Protein AF-A0A7W2GKC9-F1 (afdb_monomer_lite)

pLDDT: mean 81.48, std 15.22, range [27.77, 97.25]

Secondary structure (DSSP, 8-state):
------------------PPPEEEESSGGGS--TT--TT-EEEE--BTTTEEETTT-HHHHHHS-TT-SEEES-TTHHHHHHHHHHH-TT-EEEEEESS-SS-HHHHHHHHHHHHHTT----TTTTGGGTT-EETTEEEEEEETTEEE-TTS-HHHHHHHHHHHHT---SEEEEEES-HHHHHHHHHHHHHHT-EEEEEEE-HHHHHHHHHHHHHHHTT--TT--HHHHHHH-GGGHHHHTTS-HHHHHHHHHHHIIIIITTTT---S--TT--HHHHHHH-HHHHHHHHHTT--HHHHHHHHIIIIITTTT---S-SS-TT--HHHHHHH-HHHHHHHHHTT--HHHHHHHHIIIIITTTT---S--PPPPPTT--HHHHHHH-HHHHHHHTT-SS-HHHHHHHHIIIIITTTT---SPPPPTT--HHHHHHH-HHHHHHHHHTT--HHHHHHHHIIIIITTTT----

Sequence (469 aa):
MTKGIISFFFFLFLAQNSAFATTEITSFKEINIKNLPPDTLVLLDINKNILVERNDTQLSRKLTNKNEHYRLIEHDAAQTLSRLKSAAPGIVILALTTQSLRLASDANQRHDYLENASIPLSRNRFSHLNSKQLCGSKSAGFMKGVIYTAQLDKGVCLEDFLNQSGFQPAHLVFVDDLETNINDVKRFAQKRGLTLDTYLMRGFDTLKSYVVGSLRAQGLPKEFDHGKYLGLHQDLKDHVKERSPAQAYSFAQDHYLKWGIKENRFIGLPKDFDPQLYLTHNPDLIQFTKEHGLEPLAFAKEHYQKYGYQEGRTYKGPLPRKFDATIYLKLNRDLENFAKEHHLDPLDFAKEHYISNGAKENRQYKEKKIALPNDFNSMAYLALNKDIAQELQRSTLDATTFAKEHYRTIGYKQGRPYMAPLPADFDGEKYLKLNSDLSSYVKRHNINPIDFARNHYRNSGFLEHRHYK

Structure (mmCIF, N/CA/C/O backbone):
data_AF-A0A7W2GKC9-F1
#
_entry.id   AF-A0A7W2GKC9-F1
#
loop_
_atom_site.group_PDB
_atom_site.id
_atom_site.type_symbol
_atom_site.label_atom_id
_atom_site.label_alt_id
_atom_site.label_comp_id
_atom_site.label_asym_id
_atom_site.label_entity_id
_atom_site.label_seq_id
_atom_site.pdbx_PDB_ins_code
_atom_site.Cartn_x
_atom_site.Cartn_y
_atom_site.Cartn_z
_atom_site.occupancy
_atom_site.B_iso_or_equiv
_atom_site.auth_seq_id
_atom_site.auth_comp_id
_atom_site.auth_asym_id
_atom_site.auth_atom_id
_atom_site.pdbx_PDB_model_num
ATOM 1 N N . MET A 1 1 ? 1.777 -39.589 65.257 1.00 42.19 1 MET A N 1
ATOM 2 C CA . MET A 1 1 ? 2.134 -39.986 63.879 1.00 42.19 1 MET A CA 1
ATOM 3 C C . MET A 1 1 ? 1.003 -39.572 62.961 1.00 42.19 1 MET A C 1
ATOM 5 O O . MET A 1 1 ? -0.057 -40.176 62.959 1.00 42.19 1 MET A O 1
ATOM 9 N N . THR A 1 2 ? 1.218 -38.452 62.290 1.00 38.00 2 THR A N 1
ATOM 10 C CA . THR A 1 2 ? 0.325 -37.749 61.370 1.00 38.00 2 THR A CA 1
ATOM 11 C C . THR A 1 2 ? 0.557 -38.247 59.948 1.00 38.00 2 THR A C 1
ATOM 13 O O . THR A 1 2 ? 1.699 -38.230 59.500 1.00 38.00 2 THR A O 1
ATOM 16 N N . LYS A 1 3 ? -0.505 -38.591 59.211 1.00 34.47 3 LYS A N 1
ATOM 17 C CA . LYS A 1 3 ? -0.565 -38.403 57.751 1.00 34.47 3 LYS A CA 1
ATOM 18 C C . LYS A 1 3 ? -1.992 -38.038 57.351 1.00 34.47 3 LYS A C 1
ATOM 20 O O . LYS A 1 3 ? -2.868 -38.890 57.289 1.00 34.47 3 LYS A O 1
ATOM 25 N N . GLY A 1 4 ? -2.195 -36.741 57.132 1.00 32.00 4 GLY A N 1
ATOM 26 C CA . GLY A 1 4 ? -3.354 -36.195 56.443 1.00 32.00 4 GLY A CA 1
ATOM 27 C C . GLY A 1 4 ? -3.167 -36.307 54.932 1.00 32.00 4 GLY A C 1
ATOM 28 O O . GLY A 1 4 ? -2.061 -36.129 54.422 1.00 32.00 4 GLY A O 1
ATOM 29 N N . ILE A 1 5 ? -4.256 -36.593 54.228 1.00 34.69 5 ILE A N 1
ATOM 30 C CA . ILE A 1 5 ? -4.354 -36.426 52.781 1.00 34.69 5 ILE A CA 1
ATOM 31 C C . ILE A 1 5 ? -5.090 -35.104 52.572 1.00 34.69 5 ILE A C 1
ATOM 33 O O . ILE A 1 5 ? -6.296 -3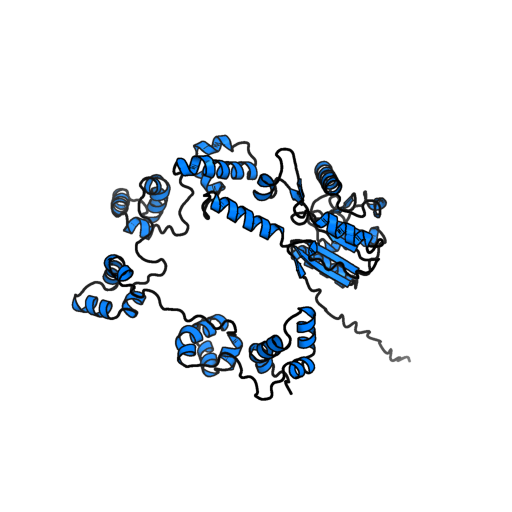5.001 52.777 1.00 34.69 5 ILE A O 1
ATOM 37 N N . ILE A 1 6 ? -4.318 -34.070 52.248 1.00 31.81 6 ILE A N 1
ATOM 38 C CA . ILE A 1 6 ? -4.821 -32.766 51.823 1.00 31.81 6 ILE A CA 1
ATOM 39 C C . ILE A 1 6 ? -5.301 -32.937 50.382 1.00 31.81 6 ILE A C 1
ATOM 41 O O . ILE A 1 6 ? -4.501 -33.142 49.471 1.00 31.81 6 ILE A O 1
ATOM 45 N N . SER A 1 7 ? -6.617 -32.872 50.188 1.00 29.16 7 SER A N 1
ATOM 46 C CA . SER A 1 7 ? -7.233 -32.780 48.868 1.00 29.16 7 SER A CA 1
ATOM 47 C C . SER A 1 7 ? -6.975 -31.376 48.318 1.00 29.16 7 SER A C 1
ATOM 49 O O . SER A 1 7 ? -7.601 -30.402 48.733 1.00 29.16 7 SER A O 1
ATOM 51 N N . PHE A 1 8 ? -5.990 -31.264 47.430 1.00 32.03 8 PHE A N 1
ATOM 52 C CA . PHE A 1 8 ? -5.624 -30.025 46.753 1.00 32.03 8 PHE A CA 1
ATOM 53 C C . PHE A 1 8 ? -6.682 -29.724 45.679 1.00 32.03 8 PHE A C 1
ATOM 55 O O . PHE A 1 8 ? -6.710 -30.355 44.623 1.00 32.03 8 PHE A O 1
ATOM 62 N N . PHE A 1 9 ? -7.581 -28.776 45.952 1.00 32.09 9 PHE A N 1
ATOM 63 C CA . PHE A 1 9 ? -8.452 -28.182 44.936 1.00 32.09 9 PHE A CA 1
ATOM 64 C C . PHE A 1 9 ? -7.585 -27.371 43.961 1.00 32.09 9 PHE A C 1
ATOM 66 O O . PHE A 1 9 ? -7.293 -26.198 44.184 1.00 32.09 9 PHE A O 1
ATOM 73 N N . PHE A 1 10 ? -7.154 -28.004 42.872 1.00 27.77 10 PHE A N 1
ATOM 74 C CA . PHE A 1 10 ? -6.622 -27.307 41.707 1.00 27.77 10 PHE A CA 1
ATOM 75 C C . PHE A 1 10 ? -7.816 -26.724 40.937 1.00 27.77 10 PHE A C 1
ATOM 77 O O . PHE A 1 10 ? -8.450 -27.404 40.132 1.00 27.77 10 PHE A O 1
ATOM 84 N N . PHE A 1 11 ? -8.161 -25.463 41.211 1.00 30.64 11 PHE A N 1
ATOM 85 C CA . PHE A 1 11 ? -8.993 -24.672 40.305 1.00 30.64 11 PHE A CA 1
ATOM 86 C C . PHE A 1 11 ? -8.189 -24.470 39.014 1.00 30.64 11 PHE A C 1
ATOM 88 O O . PHE A 1 11 ? -7.366 -23.562 38.903 1.00 30.64 11 PHE A O 1
ATOM 95 N N . LEU A 1 12 ? -8.387 -25.361 38.042 1.00 30.09 12 LEU A N 1
ATOM 96 C CA . LEU A 1 12 ? -7.900 -25.174 36.684 1.00 30.09 12 LEU A CA 1
ATOM 97 C C . LEU A 1 12 ? -8.753 -24.062 36.058 1.00 30.09 12 LEU A C 1
ATOM 99 O O . LEU A 1 12 ? -9.852 -24.297 35.557 1.00 30.09 12 LEU A O 1
ATOM 103 N N . PHE A 1 13 ? -8.268 -22.825 36.145 1.00 32.41 13 PHE A N 1
ATOM 104 C CA . PHE A 1 13 ? -8.806 -21.693 35.401 1.00 32.41 13 PHE A CA 1
ATOM 105 C C . PHE A 1 13 ? -8.504 -21.948 33.915 1.00 32.41 13 PHE A C 1
ATOM 107 O O . PHE A 1 13 ? -7.453 -21.570 33.400 1.00 32.41 13 PHE A O 1
ATOM 114 N N . LEU A 1 14 ? -9.392 -22.667 33.225 1.00 32.72 14 LEU A N 1
ATOM 115 C CA . LEU A 1 14 ? -9.399 -22.728 31.767 1.00 32.72 14 LEU A CA 1
ATOM 116 C C . LEU A 1 14 ? -9.791 -21.337 31.266 1.00 32.72 14 LEU A C 1
ATOM 118 O O . LEU A 1 14 ? -10.966 -21.034 31.075 1.00 32.72 14 LEU A O 1
ATOM 122 N N . ALA A 1 15 ? -8.790 -20.472 31.101 1.00 34.00 15 ALA A N 1
ATOM 123 C CA . ALA A 1 15 ? -8.934 -19.224 30.379 1.00 34.00 15 ALA A CA 1
ATOM 124 C C . ALA A 1 15 ? -9.428 -19.561 28.967 1.00 34.00 15 ALA A C 1
ATOM 126 O O . ALA A 1 15 ? -8.689 -20.095 28.138 1.00 34.00 15 ALA A O 1
ATOM 127 N N . GLN A 1 16 ? -10.703 -19.282 28.707 1.00 35.91 16 GLN A N 1
ATOM 128 C CA . GLN A 1 16 ? -11.239 -19.245 27.357 1.00 35.91 16 GLN A CA 1
ATOM 129 C C . GLN A 1 16 ? -10.449 -18.177 26.590 1.00 35.91 16 GLN A C 1
ATOM 131 O O . GLN A 1 16 ? -10.682 -16.983 26.745 1.00 35.91 16 GLN A O 1
ATOM 136 N N . ASN A 1 17 ? -9.482 -18.602 25.776 1.00 38.03 17 ASN A N 1
ATOM 137 C CA . ASN A 1 17 ? -8.830 -17.753 24.782 1.00 38.03 17 ASN A CA 1
ATOM 138 C C . ASN A 1 17 ? -9.828 -17.473 23.646 1.00 38.03 17 ASN A C 1
ATOM 140 O O . ASN A 1 17 ? -9.682 -17.963 22.527 1.00 38.03 17 ASN A O 1
ATOM 144 N N . SER A 1 18 ? -10.875 -16.695 23.918 1.00 48.28 18 SER A N 1
ATOM 145 C CA . SER A 1 18 ? -11.603 -16.019 22.851 1.00 48.28 18 SER A CA 1
ATOM 146 C C . SER A 1 18 ? -10.742 -14.841 22.410 1.00 48.28 18 SER A C 1
ATOM 148 O O . SER A 1 18 ? -10.731 -13.797 23.059 1.00 48.28 18 SER A O 1
ATOM 150 N N . ALA A 1 19 ? -9.966 -15.019 21.341 1.00 62.62 19 ALA A N 1
ATOM 151 C CA . ALA A 1 19 ? -9.242 -13.915 20.728 1.00 62.62 19 ALA A CA 1
ATOM 152 C C . ALA A 1 19 ? -10.239 -12.790 20.399 1.00 62.62 19 ALA A C 1
ATOM 154 O O . ALA A 1 19 ? -11.210 -13.024 19.675 1.00 62.62 19 ALA A O 1
ATOM 155 N N . PHE A 1 20 ? -10.024 -11.589 20.947 1.00 78.56 20 PHE A N 1
ATOM 156 C CA . PHE A 1 20 ? -10.830 -10.420 20.598 1.00 78.56 20 PHE A CA 1
ATOM 157 C C . PHE A 1 20 ? -10.729 -10.191 19.087 1.00 78.56 20 PHE A C 1
ATOM 159 O O . PHE A 1 20 ? -9.624 -10.037 18.551 1.00 78.56 20 PHE A O 1
ATOM 166 N N . ALA A 1 21 ? -11.865 -10.192 18.393 1.00 83.00 21 ALA A N 1
ATOM 167 C CA . ALA A 1 21 ? -11.906 -9.861 16.977 1.00 83.00 21 ALA A CA 1
ATOM 168 C C . ALA A 1 21 ? -11.638 -8.360 16.785 1.00 83.00 21 ALA A C 1
ATOM 170 O O . ALA A 1 21 ? -11.976 -7.542 17.642 1.00 83.00 21 ALA A O 1
ATOM 171 N N . THR A 1 22 ? -11.013 -8.007 15.664 1.00 89.38 22 THR A N 1
ATOM 172 C CA . THR A 1 22 ? -10.848 -6.613 15.239 1.00 89.38 22 THR A CA 1
ATOM 173 C C . THR A 1 22 ? -11.637 -6.394 13.968 1.00 89.38 22 THR A C 1
ATOM 175 O O . THR A 1 22 ? -11.500 -7.164 13.019 1.00 89.38 22 THR A O 1
ATOM 178 N N . THR A 1 23 ? -12.456 -5.350 13.965 1.00 91.94 23 THR A N 1
ATOM 179 C CA . THR A 1 23 ? -13.243 -4.934 12.807 1.00 91.94 23 THR A CA 1
ATOM 180 C C . THR A 1 23 ? -12.475 -3.849 12.065 1.00 91.94 23 THR A C 1
ATOM 182 O O . THR A 1 23 ? -12.126 -2.831 12.656 1.00 91.94 23 THR A O 1
ATOM 185 N N . GLU A 1 24 ? -12.190 -4.036 10.780 1.00 89.69 24 GLU A N 1
ATOM 186 C CA . GLU A 1 24 ? -11.655 -2.941 9.967 1.00 89.69 24 GLU A CA 1
ATOM 187 C C . GLU A 1 24 ? -12.780 -1.965 9.608 1.00 89.69 24 GLU A C 1
ATOM 189 O O . GLU A 1 24 ? -13.866 -2.395 9.223 1.00 89.69 24 GLU A O 1
ATOM 194 N N . ILE A 1 25 ? -12.522 -0.663 9.741 1.00 83.75 25 ILE A N 1
ATOM 195 C CA . ILE A 1 25 ? -13.476 0.403 9.401 1.00 83.75 25 ILE A CA 1
ATOM 196 C C . ILE A 1 25 ? -12.790 1.502 8.598 1.00 83.75 25 ILE A C 1
ATOM 198 O O . ILE A 1 25 ? -11.587 1.735 8.731 1.00 83.75 25 ILE A O 1
ATOM 202 N N . THR A 1 26 ? -13.556 2.210 7.775 1.00 78.88 26 THR A N 1
ATOM 203 C CA . THR A 1 26 ? -13.067 3.372 7.017 1.00 78.88 26 THR A CA 1
ATOM 204 C C . THR A 1 26 ? -13.571 4.699 7.569 1.00 78.88 26 THR A C 1
ATOM 206 O O . THR A 1 26 ? -12.957 5.724 7.293 1.00 78.88 26 THR A O 1
ATOM 209 N N . SER A 1 27 ? -14.638 4.678 8.374 1.00 79.06 27 SER A N 1
ATOM 210 C CA . SER A 1 27 ? -15.184 5.845 9.067 1.00 79.06 27 SER A CA 1
ATOM 211 C C . SER A 1 27 ? -15.768 5.485 10.436 1.00 79.06 27 SER A C 1
ATOM 213 O O . SER A 1 27 ? -16.248 4.375 10.669 1.00 79.06 27 SER A O 1
ATOM 215 N N . PHE A 1 28 ? -15.822 6.469 11.340 1.00 79.00 28 PHE A N 1
ATOM 216 C CA . PHE A 1 28 ? -16.452 6.341 12.662 1.00 79.00 28 PHE A CA 1
ATOM 217 C C . PHE A 1 28 ? -17.932 5.934 12.606 1.00 79.00 28 PHE A C 1
ATOM 219 O O . PHE A 1 28 ? -18.428 5.329 13.554 1.00 79.00 28 PHE A O 1
ATOM 226 N N . LYS A 1 29 ? -18.635 6.219 11.501 1.00 82.12 29 LYS A N 1
ATOM 227 C CA . LYS A 1 29 ? -20.039 5.813 11.290 1.00 82.12 29 LYS A CA 1
ATOM 228 C C . LYS A 1 29 ? -20.247 4.296 11.310 1.00 82.12 29 LYS A C 1
ATOM 230 O O . LYS A 1 29 ? -21.367 3.849 11.540 1.00 82.12 29 LYS A O 1
ATOM 235 N N . GLU A 1 30 ? -19.193 3.527 11.053 1.00 82.25 30 GLU A N 1
ATOM 236 C CA . GLU A 1 30 ? -19.225 2.063 11.005 1.00 82.25 30 GLU A CA 1
ATOM 237 C C . GLU A 1 30 ? -19.071 1.420 12.392 1.00 82.25 30 GLU A C 1
ATOM 239 O O . GLU A 1 30 ? -19.303 0.222 12.543 1.00 82.25 30 GLU A O 1
ATOM 244 N N . ILE A 1 31 ? -18.712 2.200 13.420 1.00 83.12 31 ILE A N 1
ATOM 245 C CA . ILE A 1 31 ? -18.613 1.698 14.792 1.00 83.12 31 ILE A CA 1
ATOM 246 C C . ILE A 1 31 ? -20.006 1.293 15.265 1.00 83.12 31 ILE A C 1
ATOM 248 O O . ILE A 1 31 ? -20.947 2.097 15.264 1.00 83.12 31 ILE A O 1
ATOM 252 N N . ASN A 1 32 ? -20.136 0.049 15.723 1.00 80.94 32 ASN A N 1
ATOM 253 C CA . ASN A 1 32 ? -21.390 -0.425 16.278 1.00 80.94 32 ASN A CA 1
ATOM 254 C C . ASN A 1 32 ? -21.607 0.165 17.676 1.00 80.94 32 ASN A C 1
ATOM 256 O O . ASN A 1 32 ? -21.199 -0.391 18.688 1.00 80.94 32 ASN A O 1
ATOM 260 N N . ILE A 1 33 ? -22.272 1.314 17.714 1.00 72.88 33 ILE A N 1
ATOM 261 C CA . ILE A 1 33 ? -22.613 2.027 18.949 1.00 72.88 33 ILE A CA 1
ATOM 262 C C . ILE A 1 33 ? -23.956 1.598 19.556 1.00 72.88 33 ILE A C 1
ATOM 264 O O . ILE A 1 33 ? -24.387 2.158 20.565 1.00 72.88 33 ILE A O 1
ATOM 268 N N . LYS A 1 34 ? -24.664 0.643 18.941 1.00 69.06 34 LYS A N 1
ATOM 269 C CA . LYS A 1 34 ? -25.982 0.212 19.418 1.00 69.06 34 LYS A CA 1
ATOM 270 C C . LYS A 1 34 ? -25.808 -0.740 20.602 1.00 69.06 34 LYS A C 1
ATOM 272 O O . LYS A 1 34 ? -25.156 -1.768 20.469 1.00 69.06 34 LYS A O 1
ATOM 277 N N . ASN A 1 35 ? -26.460 -0.423 21.722 1.00 77.31 35 ASN A N 1
ATOM 278 C CA . ASN A 1 35 ? -26.516 -1.245 22.941 1.00 77.31 35 ASN A CA 1
ATOM 279 C C . ASN A 1 35 ? -25.192 -1.380 23.716 1.00 77.31 35 ASN A C 1
ATOM 281 O O . ASN A 1 35 ? -24.977 -2.387 24.388 1.00 77.31 35 ASN A O 1
ATOM 285 N N . LEU A 1 36 ? -24.317 -0.371 23.656 1.00 84.06 36 LEU A N 1
ATOM 286 C CA . LEU A 1 36 ? -23.126 -0.348 24.506 1.00 84.06 36 LEU A CA 1
ATOM 287 C C . LEU A 1 36 ? -23.511 -0.216 25.994 1.00 84.06 36 LEU A C 1
ATOM 289 O O . LEU A 1 36 ? -24.368 0.614 26.321 1.00 84.06 36 LEU A O 1
ATOM 293 N N . PRO A 1 37 ? -22.880 -0.985 26.904 1.00 86.75 37 PRO A N 1
ATOM 294 C CA . PRO A 1 37 ? -23.088 -0.839 28.342 1.00 86.75 37 PRO A CA 1
ATOM 295 C C . PRO A 1 37 ? -22.826 0.603 28.817 1.00 86.75 37 PRO A C 1
ATOM 297 O O . PRO A 1 37 ? -21.866 1.226 28.349 1.00 86.75 37 PRO A O 1
ATOM 300 N N . PRO A 1 38 ? -23.623 1.158 29.751 1.00 84.25 38 PRO A N 1
ATOM 301 C CA . PRO A 1 38 ? -23.445 2.533 30.227 1.00 84.25 38 PRO A CA 1
ATOM 302 C C . PRO A 1 38 ? -22.082 2.822 30.864 1.00 84.25 38 PRO A C 1
ATOM 304 O O . PRO A 1 38 ? -21.679 3.975 30.920 1.00 84.25 38 PRO A O 1
ATOM 307 N N . ASP A 1 39 ? -21.368 1.809 31.344 1.00 87.19 39 ASP A N 1
ATOM 308 C CA . ASP A 1 39 ? -20.034 1.909 31.940 1.00 87.19 39 ASP A CA 1
ATOM 309 C C . ASP A 1 39 ? -18.893 1.705 30.923 1.00 87.19 39 ASP A C 1
ATOM 311 O O . ASP A 1 39 ? -17.728 1.590 31.306 1.00 87.19 39 ASP A O 1
ATOM 315 N N . THR A 1 40 ? -19.211 1.703 29.623 1.00 93.19 40 THR A N 1
ATOM 316 C CA . THR A 1 40 ? -18.223 1.566 28.547 1.00 93.19 40 THR A CA 1
ATOM 317 C C . THR A 1 40 ? -17.207 2.712 28.560 1.00 93.19 40 THR A C 1
ATOM 319 O O . THR A 1 40 ? -17.563 3.895 28.636 1.00 93.19 40 THR A O 1
ATOM 322 N N . LEU A 1 41 ? -15.932 2.357 28.392 1.00 95.56 41 LEU A N 1
ATOM 323 C CA . LEU A 1 41 ? -14.852 3.286 28.078 1.00 95.56 41 LEU A CA 1
ATOM 324 C C . LEU A 1 41 ? -14.502 3.210 26.588 1.00 95.56 41 LEU A C 1
ATOM 326 O O . LEU A 1 41 ? -14.003 2.198 26.103 1.00 95.56 41 LEU A O 1
ATOM 330 N N . VAL A 1 42 ? -14.726 4.310 25.878 1.00 94.50 42 VAL A N 1
ATOM 331 C CA . VAL A 1 42 ? -14.326 4.500 24.484 1.00 94.50 42 VAL A CA 1
ATOM 332 C C . VAL A 1 42 ? -12.975 5.201 24.444 1.00 94.50 42 VAL A C 1
ATOM 334 O O . VAL A 1 42 ? -12.810 6.290 24.998 1.00 94.50 42 VAL A O 1
ATOM 337 N N . LEU A 1 43 ? -12.022 4.577 23.764 1.00 95.31 43 LEU A N 1
ATOM 338 C CA . LEU A 1 43 ? -10.658 5.045 23.584 1.00 95.31 43 LEU A CA 1
ATOM 339 C C . LEU A 1 43 ? -10.390 5.272 22.103 1.00 95.31 43 LEU A C 1
ATOM 341 O O . LEU A 1 43 ? -10.571 4.377 21.278 1.00 95.31 43 LEU A O 1
ATOM 345 N N . LEU A 1 44 ? -9.948 6.480 21.782 1.00 93.06 44 LEU A N 1
ATOM 346 C CA . LEU A 1 44 ? -9.697 6.896 20.410 1.00 93.06 44 LEU A CA 1
ATOM 347 C C . LEU A 1 44 ? -8.235 7.265 20.248 1.00 93.06 44 LEU A C 1
ATOM 349 O O . LEU A 1 44 ? -7.751 8.176 20.927 1.00 93.06 44 LEU A O 1
ATOM 353 N N . ASP A 1 45 ? -7.532 6.619 19.329 1.00 91.00 45 ASP A N 1
ATOM 354 C CA . ASP A 1 45 ? -6.322 7.243 18.828 1.00 91.00 45 ASP A CA 1
ATOM 355 C C . ASP A 1 45 ? -6.674 8.522 18.051 1.00 91.00 45 ASP A C 1
ATOM 357 O O . ASP A 1 45 ? -7.712 8.629 17.396 1.00 91.00 45 ASP A O 1
ATOM 361 N N . ILE A 1 46 ? -5.842 9.550 18.214 1.00 83.00 46 ILE A N 1
ATOM 362 C CA . ILE A 1 46 ? -6.085 10.870 17.624 1.00 83.00 46 ILE A CA 1
ATOM 363 C C . ILE A 1 46 ? -5.330 11.024 16.307 1.00 83.00 46 ILE A C 1
ATOM 365 O O . ILE A 1 46 ? -5.842 11.667 15.390 1.00 83.00 46 ILE A O 1
ATOM 369 N N . ASN A 1 47 ? -4.113 10.492 16.209 1.00 79.31 47 ASN A N 1
ATOM 370 C CA . ASN A 1 47 ? -3.237 10.784 15.081 1.00 79.31 47 ASN A CA 1
ATOM 371 C C . ASN A 1 47 ? -3.687 9.948 13.888 1.00 79.31 47 ASN A C 1
ATOM 373 O O . ASN A 1 47 ? -3.898 8.757 14.027 1.00 79.31 47 ASN A O 1
ATOM 377 N N . LYS A 1 48 ? -3.855 10.556 12.711 1.00 69.81 48 LYS A N 1
ATOM 378 C CA . LYS A 1 48 ? -4.305 9.875 11.475 1.00 69.81 48 LYS A CA 1
ATOM 379 C C . LYS A 1 48 ? -5.720 9.274 11.542 1.00 69.81 48 LYS A C 1
ATOM 381 O O . LYS A 1 48 ? -6.283 8.988 10.495 1.00 69.81 48 LYS A O 1
ATOM 386 N N . ASN A 1 49 ? -6.337 9.216 12.719 1.00 65.44 49 ASN A N 1
ATOM 387 C CA . ASN A 1 49 ? -7.724 8.807 12.934 1.00 65.44 49 ASN A CA 1
ATOM 388 C C . ASN A 1 49 ? -8.678 9.999 13.042 1.00 65.44 49 ASN A C 1
ATOM 390 O O . ASN A 1 49 ? -9.745 10.007 12.437 1.00 65.44 49 ASN A O 1
ATOM 394 N N . ILE A 1 50 ? -8.289 11.033 13.793 1.00 66.12 50 ILE A N 1
ATOM 395 C CA . ILE A 1 50 ? -9.107 12.236 14.008 1.00 66.12 50 ILE A CA 1
ATOM 396 C C . ILE A 1 50 ? -8.380 13.464 13.464 1.00 66.12 50 ILE A C 1
ATOM 398 O O . ILE A 1 50 ? -8.982 14.258 12.745 1.00 66.12 50 ILE A O 1
ATOM 402 N N . LEU A 1 51 ? -7.084 13.611 13.749 1.00 70.81 51 LEU A N 1
ATOM 403 C CA . LEU A 1 51 ? -6.259 14.749 13.345 1.00 70.81 51 LEU A CA 1
ATOM 404 C C . LEU A 1 51 ? -5.053 14.301 12.509 1.00 70.81 51 LEU A C 1
ATOM 406 O O . LEU A 1 51 ? -4.375 13.338 12.866 1.00 70.81 51 LEU A O 1
ATOM 410 N N . VAL A 1 52 ? -4.715 15.048 11.450 1.00 67.19 52 VAL A N 1
ATOM 411 C CA . VAL A 1 52 ? -3.364 15.000 10.850 1.00 67.19 52 VAL A CA 1
ATOM 412 C C . VAL A 1 52 ? -2.615 16.260 11.230 1.00 67.19 52 VAL A C 1
ATOM 414 O O . VAL A 1 52 ? -3.143 17.366 11.093 1.00 67.19 52 VAL A O 1
ATOM 417 N N . GLU A 1 53 ? -1.360 16.102 11.628 1.00 64.56 53 GLU A N 1
ATOM 418 C CA . GLU A 1 53 ? -0.439 17.223 11.752 1.00 64.56 53 GLU A CA 1
ATOM 419 C C . GLU A 1 53 ? 0.046 17.683 10.365 1.00 64.56 53 GLU A C 1
ATOM 421 O O . GLU A 1 53 ? 0.329 16.878 9.468 1.00 64.56 53 GLU A O 1
ATOM 426 N N . ARG A 1 54 ? 0.198 18.997 10.173 1.00 62.09 54 ARG A N 1
ATOM 427 C CA . ARG A 1 54 ? 0.671 19.602 8.912 1.00 62.09 54 ARG A CA 1
ATOM 428 C C . ARG A 1 54 ? 2.018 19.052 8.407 1.00 62.09 54 ARG A C 1
ATOM 430 O O . ARG A 1 54 ? 2.308 19.121 7.210 1.00 62.09 54 ARG A O 1
ATOM 437 N N . ASN A 1 55 ? 2.853 18.528 9.301 1.00 56.09 55 ASN A N 1
ATOM 438 C CA . ASN A 1 55 ? 4.186 18.026 8.966 1.00 56.09 55 ASN A CA 1
ATOM 439 C C . ASN A 1 55 ? 4.236 16.521 8.672 1.00 56.09 55 ASN A C 1
ATOM 441 O O . ASN A 1 55 ? 5.221 16.066 8.097 1.00 56.09 55 ASN A O 1
ATOM 445 N N . ASP A 1 56 ? 3.185 15.770 9.010 1.00 51.47 56 ASP A N 1
ATOM 446 C CA . ASP A 1 56 ? 3.207 14.302 8.977 1.00 51.47 56 ASP A CA 1
ATOM 447 C C . ASP A 1 56 ? 3.106 13.747 7.537 1.00 51.47 56 ASP A C 1
ATOM 449 O O . ASP A 1 56 ? 3.629 12.678 7.239 1.00 51.47 56 ASP A O 1
ATOM 453 N N . THR A 1 57 ? 2.500 14.477 6.582 1.00 53.41 57 THR A N 1
ATOM 454 C CA . THR A 1 57 ? 2.411 14.034 5.170 1.00 53.41 57 THR A CA 1
ATOM 455 C C . THR A 1 57 ? 2.223 15.179 4.155 1.00 53.41 57 THR A C 1
ATOM 457 O O . THR A 1 57 ? 1.778 16.274 4.480 1.00 53.41 57 THR A O 1
ATOM 460 N N . GLN A 1 58 ? 2.477 14.914 2.863 1.00 50.78 58 GLN A N 1
ATOM 461 C CA . GLN A 1 58 ? 2.049 15.796 1.752 1.00 50.78 58 GLN A CA 1
ATOM 462 C C . GLN A 1 58 ? 0.520 15.979 1.690 1.00 50.78 58 GLN A C 1
ATOM 464 O O . GLN A 1 58 ? 0.030 16.984 1.175 1.00 50.78 58 GLN A O 1
ATOM 469 N N . LEU A 1 59 ? -0.224 15.016 2.246 1.00 50.69 59 LEU A N 1
ATOM 470 C CA . LEU A 1 59 ? -1.680 15.003 2.340 1.00 50.69 59 LEU A CA 1
ATOM 471 C C . LEU A 1 59 ? -2.197 16.118 3.260 1.00 50.69 59 LEU A C 1
ATOM 473 O O . LEU A 1 59 ? -3.115 16.841 2.879 1.00 50.69 59 LEU A O 1
ATOM 477 N N . SER A 1 60 ? -1.571 16.315 4.428 1.00 50.78 60 SER A N 1
ATOM 478 C CA . SER A 1 60 ? -2.013 17.334 5.384 1.00 50.78 60 SER A CA 1
ATOM 479 C C . SER A 1 60 ? -1.840 18.752 4.851 1.00 50.78 60 SER A C 1
ATOM 481 O O . SER A 1 60 ? -2.684 19.588 5.125 1.00 50.78 60 SER A O 1
ATOM 483 N N . ARG A 1 61 ? -0.854 19.019 3.985 1.00 50.66 61 ARG A N 1
ATOM 484 C CA . ARG A 1 61 ? -0.613 20.363 3.421 1.00 50.66 61 ARG A CA 1
ATOM 485 C C . ARG A 1 61 ? -1.574 20.803 2.329 1.00 50.66 61 ARG A C 1
ATOM 487 O O . ARG A 1 61 ? -1.820 21.997 2.208 1.00 50.66 61 ARG A O 1
ATOM 494 N N . LYS A 1 62 ? -2.106 19.866 1.536 1.00 49.66 62 LYS A N 1
ATOM 495 C CA . LYS A 1 62 ? -3.196 20.167 0.592 1.00 49.66 62 LYS A CA 1
ATOM 496 C C . LYS A 1 62 ? -4.529 20.368 1.308 1.00 49.66 62 LYS A C 1
ATOM 498 O O . LYS A 1 62 ? -5.430 20.985 0.751 1.00 49.66 62 LYS A O 1
ATOM 503 N N . LEU A 1 63 ? -4.651 19.829 2.519 1.00 44.69 63 LEU A N 1
ATOM 504 C CA . LEU A 1 63 ? -5.862 19.905 3.313 1.00 44.69 63 LEU A CA 1
ATOM 505 C C . LEU A 1 63 ? -5.825 21.093 4.304 1.00 44.69 63 LEU A C 1
ATOM 507 O O . LEU A 1 63 ? -6.849 21.718 4.525 1.00 44.69 63 LEU A O 1
ATOM 511 N N . THR A 1 64 ? -4.703 21.485 4.889 1.00 42.94 64 THR A N 1
ATOM 512 C CA . THR A 1 64 ? -4.665 22.601 5.858 1.00 42.94 64 THR A CA 1
ATOM 513 C C . THR A 1 64 ? -4.631 23.967 5.173 1.00 42.94 64 THR A C 1
ATOM 515 O O . THR A 1 64 ? -3.856 24.165 4.234 1.00 42.94 64 THR A O 1
ATOM 518 N N . ASN A 1 65 ? -5.363 24.950 5.707 1.00 46.91 65 ASN A N 1
ATOM 519 C CA . ASN A 1 65 ? -5.086 26.356 5.406 1.00 46.91 65 ASN A CA 1
ATOM 520 C C . ASN A 1 65 ? -3.667 26.733 5.873 1.00 46.91 65 ASN A C 1
ATOM 522 O O . ASN A 1 65 ? -3.138 26.152 6.821 1.00 46.91 65 ASN A O 1
ATOM 526 N N . LYS A 1 66 ? -3.033 27.730 5.233 1.00 46.81 66 LYS A N 1
ATOM 527 C CA . LYS A 1 66 ? -1.624 28.120 5.493 1.00 46.81 66 LYS A CA 1
ATOM 528 C C . LYS A 1 66 ? -1.304 28.446 6.967 1.00 46.81 66 LYS A C 1
ATOM 530 O O . LYS A 1 66 ? -0.126 28.390 7.327 1.00 46.81 66 LYS A O 1
ATOM 535 N N . ASN A 1 67 ? -2.321 28.717 7.790 1.00 46.31 67 ASN A N 1
ATOM 536 C CA . ASN A 1 67 ? -2.208 29.128 9.192 1.00 46.31 67 ASN A CA 1
ATOM 537 C C . ASN A 1 67 ? -2.596 28.033 10.213 1.00 46.31 67 ASN A C 1
ATOM 539 O O . ASN A 1 67 ? -2.563 28.303 11.408 1.00 46.31 67 ASN A O 1
ATOM 543 N N . GLU A 1 68 ? -2.948 26.814 9.785 1.00 53.03 68 GLU A N 1
ATOM 544 C CA . GLU A 1 68 ? -3.414 25.743 10.686 1.00 53.03 68 GLU A CA 1
ATOM 545 C C . GLU A 1 68 ? -2.342 24.660 10.913 1.00 53.03 68 GLU A C 1
ATOM 547 O O . GLU A 1 68 ? -1.686 24.203 9.972 1.00 53.03 68 GLU A O 1
ATOM 552 N N . HIS A 1 69 ? -2.153 24.249 12.173 1.00 55.22 69 HIS A N 1
ATOM 553 C CA . HIS A 1 69 ? -1.184 23.218 12.585 1.00 55.22 69 HIS A CA 1
ATOM 554 C C . HIS A 1 69 ? -1.755 21.791 12.495 1.00 55.22 69 HIS A C 1
ATOM 556 O O . HIS A 1 69 ? -1.008 20.848 12.216 1.00 55.22 69 HIS A O 1
ATOM 562 N N . TYR A 1 70 ? -3.072 21.640 12.663 1.00 56.00 70 TYR A N 1
ATOM 563 C CA . TYR A 1 70 ? -3.800 20.371 12.578 1.00 56.00 70 TYR A CA 1
ATOM 564 C C . TYR A 1 70 ? -5.053 20.529 11.712 1.00 56.00 70 TYR A C 1
ATOM 566 O O . TYR A 1 70 ? -5.615 21.618 11.628 1.00 56.00 70 TYR A O 1
ATOM 574 N N . ARG A 1 71 ? -5.530 19.436 11.104 1.00 63.00 71 ARG A N 1
ATOM 575 C CA . ARG A 1 71 ? -6.867 19.379 10.487 1.00 63.00 71 ARG A CA 1
ATOM 576 C C . ARG A 1 71 ? -7.605 18.110 10.897 1.00 63.00 71 ARG A C 1
ATOM 578 O O . ARG A 1 71 ? -6.992 17.047 10.990 1.00 63.00 71 ARG A O 1
ATOM 585 N N . LEU A 1 72 ? -8.919 18.239 11.082 1.00 59.16 72 LEU A N 1
ATOM 586 C CA . LEU A 1 72 ? -9.846 17.124 11.253 1.00 59.16 72 LEU A CA 1
ATOM 587 C C . LEU A 1 72 ? -9.950 16.300 9.958 1.00 59.16 72 LEU A C 1
ATOM 589 O O . LEU A 1 72 ? -10.166 16.861 8.884 1.00 59.16 72 LEU A O 1
ATOM 593 N N . ILE A 1 73 ? -9.793 14.985 10.071 1.00 60.88 73 ILE A N 1
ATOM 594 C CA . ILE A 1 73 ? -9.905 14.031 8.954 1.00 60.88 73 ILE A CA 1
ATOM 595 C C . ILE A 1 73 ? -11.326 13.486 8.875 1.00 60.88 73 ILE A C 1
ATOM 597 O O . ILE A 1 73 ? -11.930 13.450 7.808 1.00 60.88 73 ILE A O 1
ATOM 601 N N . GLU A 1 74 ? -11.869 13.113 10.031 1.00 65.88 74 GLU A N 1
ATOM 602 C CA . GLU A 1 74 ? -13.183 12.498 10.164 1.00 65.88 74 GLU A CA 1
ATOM 603 C C . GLU A 1 74 ? -14.195 13.531 10.652 1.00 65.88 74 GLU A C 1
ATOM 605 O O . GLU A 1 74 ? -14.433 13.702 11.850 1.00 65.88 74 GLU A O 1
ATOM 610 N N . HIS A 1 75 ? -14.815 14.230 9.701 1.00 63.09 75 HIS A N 1
ATOM 611 C CA . HIS A 1 75 ? -15.850 15.230 9.980 1.00 63.09 75 HIS A CA 1
ATOM 612 C C . HIS A 1 75 ? -17.079 14.642 10.700 1.00 63.09 75 HIS A C 1
ATOM 614 O O . HIS A 1 75 ? -17.781 15.359 11.412 1.00 63.09 75 HIS A O 1
ATOM 620 N N . ASP A 1 76 ? -17.300 13.331 10.581 1.00 67.56 76 ASP A N 1
ATOM 621 C CA . ASP A 1 76 ? -18.407 12.619 11.220 1.00 67.56 76 ASP A CA 1
ATOM 622 C C . ASP A 1 76 ? -18.086 12.093 12.629 1.00 67.56 76 ASP A C 1
ATOM 624 O O . ASP A 1 76 ? -19.002 11.674 13.346 1.00 67.56 76 ASP A O 1
ATOM 628 N N . ALA A 1 77 ? -16.816 12.117 13.060 1.00 74.31 77 ALA A N 1
ATOM 629 C CA . ALA A 1 77 ? -16.411 11.608 14.371 1.00 74.31 77 ALA A CA 1
ATOM 630 C C . ALA A 1 77 ? -17.116 12.369 15.503 1.00 74.31 77 ALA A C 1
ATOM 632 O O . ALA A 1 77 ? -17.702 11.756 16.395 1.00 74.31 77 ALA A O 1
ATOM 633 N N . ALA A 1 78 ? -17.149 13.703 15.427 1.00 75.50 78 ALA A N 1
ATOM 634 C CA . ALA A 1 78 ? -17.822 14.548 16.414 1.00 75.50 78 ALA A CA 1
ATOM 635 C C . ALA A 1 78 ? -19.317 14.214 16.534 1.00 75.50 78 ALA A C 1
ATOM 637 O O . ALA A 1 78 ? -19.830 14.031 17.641 1.00 75.50 78 ALA A O 1
ATOM 638 N N . GLN A 1 79 ? -20.011 14.076 15.398 1.00 77.69 79 GLN A N 1
ATOM 639 C CA . GLN A 1 79 ? -21.440 13.767 15.375 1.00 77.69 79 GLN A CA 1
ATOM 640 C C . GLN A 1 79 ? -21.719 12.357 15.908 1.00 77.69 79 GLN A C 1
ATOM 642 O O . GLN A 1 79 ? -22.639 12.172 16.706 1.00 77.69 79 GLN A O 1
ATOM 647 N N . THR A 1 80 ? -20.920 11.370 15.500 1.00 80.00 80 THR A N 1
ATOM 648 C CA . THR A 1 80 ? -21.080 9.970 15.915 1.00 80.00 80 THR A CA 1
ATOM 649 C C . THR A 1 80 ? -20.856 9.812 17.418 1.00 80.00 80 THR A C 1
ATOM 651 O O . THR A 1 80 ? -21.699 9.250 18.117 1.00 80.00 80 THR A O 1
ATOM 654 N N . LEU A 1 81 ? -19.770 10.386 17.940 1.00 83.75 81 LEU A N 1
ATOM 655 C CA . LEU A 1 81 ? -19.441 10.338 19.364 1.00 83.75 81 LEU A CA 1
ATOM 656 C C . LEU A 1 81 ? -20.439 11.138 20.213 1.00 83.75 81 LEU A C 1
ATOM 658 O O . LEU A 1 81 ? -20.754 10.737 21.333 1.00 83.75 81 LEU A O 1
ATOM 662 N N . SER A 1 82 ? -20.977 12.243 19.686 1.00 82.88 82 SER A N 1
ATOM 663 C CA . SER A 1 82 ? -22.011 13.018 20.383 1.00 82.88 82 SER A CA 1
ATOM 664 C C . SER A 1 82 ? -23.314 12.232 20.486 1.00 82.88 82 SER A C 1
ATOM 666 O O . SER A 1 82 ? -23.887 12.157 21.569 1.00 82.88 82 SER A O 1
ATOM 668 N N . ARG A 1 83 ? -23.744 11.567 19.403 1.00 81.69 83 ARG A N 1
ATOM 669 C CA . ARG A 1 83 ? -24.911 10.668 19.427 1.00 81.69 83 ARG A CA 1
ATOM 670 C C . ARG A 1 83 ? -24.728 9.532 20.427 1.00 81.69 83 ARG A C 1
ATOM 672 O O . ARG A 1 83 ? -25.662 9.236 21.165 1.00 81.69 83 ARG A O 1
ATOM 679 N N . LEU A 1 84 ? -23.533 8.942 20.483 1.00 81.94 84 LEU A N 1
ATOM 680 C CA . LEU A 1 84 ? -23.205 7.907 21.460 1.00 81.94 84 LEU A CA 1
ATOM 681 C C . LEU A 1 84 ? -23.379 8.417 22.897 1.00 81.94 84 LEU A C 1
ATOM 683 O O . LEU A 1 84 ? -24.069 7.794 23.700 1.00 81.94 84 LEU A O 1
ATOM 687 N N . LYS A 1 85 ? -22.804 9.583 23.205 1.00 81.81 85 LYS A N 1
ATOM 688 C CA . LYS A 1 85 ? -22.887 10.190 24.538 1.00 81.81 85 LYS A CA 1
ATOM 689 C C . LYS A 1 85 ? -24.316 10.589 24.915 1.00 81.81 85 LYS A C 1
ATOM 691 O O . LYS A 1 85 ? -24.695 10.450 26.073 1.00 81.81 85 LYS A O 1
ATOM 696 N N . SER A 1 86 ? -25.116 11.054 23.953 1.00 82.25 86 SER A N 1
ATOM 697 C CA . SER A 1 86 ? -26.539 11.349 24.163 1.00 82.25 86 SER A CA 1
ATOM 698 C C . SER A 1 86 ? -27.372 10.089 24.405 1.00 82.25 86 SER A C 1
ATOM 700 O O . SER A 1 86 ? -28.280 10.121 25.229 1.00 82.25 86 SER A O 1
ATOM 702 N N . ALA A 1 87 ? -27.073 8.988 23.710 1.00 76.19 87 ALA A N 1
ATOM 703 C CA . ALA A 1 87 ? -27.795 7.725 23.857 1.00 76.19 87 ALA A CA 1
ATOM 704 C C . ALA A 1 87 ? -27.448 6.985 25.161 1.00 76.19 87 ALA A C 1
ATOM 706 O O . ALA A 1 87 ? -28.301 6.301 25.719 1.00 76.19 87 ALA A O 1
ATOM 707 N N . ALA A 1 88 ? -26.216 7.134 25.657 1.00 78.69 88 ALA A N 1
ATOM 708 C CA . ALA A 1 88 ? -25.747 6.507 26.889 1.00 78.69 88 ALA A CA 1
ATOM 709 C C . ALA A 1 88 ? -24.835 7.470 27.683 1.00 78.69 88 ALA A C 1
ATOM 711 O O . ALA A 1 88 ? -23.608 7.417 27.558 1.00 78.69 88 ALA A O 1
ATOM 712 N N . PRO A 1 89 ? -25.409 8.337 28.543 1.00 78.38 89 PRO A N 1
ATOM 713 C CA . PRO A 1 89 ? -24.664 9.378 29.266 1.00 78.38 89 PRO A CA 1
ATOM 714 C C . PRO A 1 89 ? -23.549 8.874 30.194 1.00 78.38 89 PRO A C 1
ATOM 716 O O . PRO A 1 89 ? -22.647 9.638 30.539 1.00 78.38 89 PRO A O 1
ATOM 719 N N . GLY A 1 90 ? -23.603 7.603 30.611 1.00 85.38 90 GLY A N 1
ATOM 720 C CA . GLY A 1 90 ? -22.579 6.985 31.460 1.00 85.38 90 GLY A CA 1
ATOM 721 C C . GLY A 1 90 ? -21.236 6.760 30.754 1.00 85.38 90 GLY A C 1
ATOM 722 O O . GLY A 1 90 ? -20.200 6.697 31.432 1.00 85.38 90 GLY A O 1
ATOM 723 N N . ILE A 1 91 ? -21.248 6.703 29.415 1.00 90.50 91 ILE A N 1
ATOM 724 C CA . ILE A 1 91 ? -20.085 6.357 28.600 1.00 90.50 91 ILE A CA 1
ATOM 725 C C . ILE A 1 91 ? -18.980 7.394 28.770 1.00 90.50 91 ILE A C 1
ATOM 727 O O . ILE A 1 91 ? -19.178 8.611 28.677 1.00 90.50 91 ILE A O 1
ATOM 731 N N . VAL A 1 92 ? -17.770 6.890 28.987 1.00 94.50 92 VAL A N 1
ATOM 732 C CA . VAL A 1 92 ? -16.558 7.701 29.036 1.00 94.50 92 VAL A CA 1
ATOM 733 C C . VAL A 1 92 ? -15.906 7.690 27.667 1.00 94.50 92 VAL A C 1
ATOM 735 O O . VAL A 1 92 ? -15.631 6.623 27.136 1.00 94.50 92 VAL A O 1
ATOM 738 N N . ILE A 1 93 ? -15.597 8.866 27.121 1.00 93.62 93 ILE A N 1
ATOM 739 C CA . ILE A 1 93 ? -14.842 8.986 25.871 1.00 93.62 93 ILE A CA 1
ATOM 740 C C . ILE A 1 93 ? -13.520 9.671 26.186 1.00 93.62 93 ILE A C 1
ATOM 742 O O . ILE A 1 93 ? -13.511 10.838 26.584 1.00 93.62 93 ILE A O 1
ATOM 746 N N . LEU A 1 94 ? -12.412 8.957 26.019 1.00 95.56 94 LEU A N 1
ATOM 747 C CA . LEU A 1 94 ? -11.062 9.500 26.126 1.00 95.56 94 LEU A CA 1
ATOM 748 C C . LEU A 1 94 ? -10.317 9.282 24.815 1.00 95.56 94 LEU A C 1
ATOM 750 O O . LEU A 1 94 ? -10.652 8.419 24.006 1.00 95.56 94 LEU A O 1
ATOM 754 N N . ALA A 1 95 ? -9.266 10.060 24.631 1.00 94.31 95 ALA A N 1
ATOM 755 C CA . ALA A 1 95 ? -8.284 9.786 23.606 1.00 94.31 95 ALA A CA 1
ATOM 756 C C . ALA A 1 95 ? -7.041 9.111 24.191 1.00 94.31 95 ALA A C 1
ATOM 758 O O . ALA A 1 95 ? -6.700 9.340 25.350 1.00 94.31 95 ALA A O 1
ATOM 759 N N . LEU A 1 96 ? -6.343 8.321 23.379 1.00 94.75 96 LEU A N 1
ATOM 760 C CA . LEU A 1 96 ? -5.140 7.590 23.763 1.00 94.75 96 LEU A CA 1
ATOM 761 C C . LEU A 1 96 ? -4.116 7.652 22.631 1.00 94.75 96 LEU A C 1
ATOM 763 O O . LEU A 1 96 ? -4.325 7.059 21.578 1.00 94.75 96 LEU A O 1
ATOM 767 N N . THR A 1 97 ? -3.000 8.346 22.844 1.00 91.25 97 THR A N 1
ATOM 768 C CA . THR A 1 97 ? -2.002 8.618 21.801 1.00 91.25 97 THR A CA 1
ATOM 769 C C . THR A 1 97 ? -0.590 8.248 22.241 1.00 91.25 97 THR A C 1
ATOM 771 O O . THR A 1 97 ? -0.227 8.412 23.405 1.00 91.25 97 THR A O 1
ATOM 774 N N . THR A 1 98 ? 0.240 7.810 21.292 1.00 87.50 98 THR A N 1
ATOM 775 C CA . THR A 1 98 ? 1.672 7.563 21.530 1.00 87.50 98 THR A CA 1
ATOM 776 C C . THR A 1 98 ? 2.501 8.841 21.634 1.00 87.50 98 THR A C 1
ATOM 778 O O . THR A 1 98 ? 3.694 8.787 21.930 1.00 87.50 98 THR A O 1
ATOM 781 N N . GLN A 1 99 ? 1.897 10.014 21.431 1.00 85.12 99 GLN A N 1
ATOM 782 C CA . GLN A 1 99 ? 2.599 11.280 21.601 1.00 85.12 99 GLN A CA 1
ATOM 783 C C . GLN A 1 99 ? 3.029 11.523 23.053 1.00 85.12 99 GLN A C 1
ATOM 785 O O . GLN A 1 99 ? 2.488 10.964 24.007 1.00 85.12 99 GLN A O 1
ATOM 790 N N . SER A 1 100 ? 4.024 12.392 23.199 1.00 83.31 100 SER A N 1
ATOM 791 C CA . SER A 1 100 ? 4.548 12.840 24.484 1.00 83.31 100 SER A CA 1
ATOM 792 C C . SER A 1 100 ? 3.821 14.094 24.963 1.00 83.31 100 SER A C 1
ATOM 794 O O . SER A 1 100 ? 3.514 14.980 24.168 1.00 83.31 100 SER A O 1
ATOM 796 N N . LEU A 1 101 ? 3.628 14.203 26.277 1.00 80.94 101 LEU A N 1
ATOM 797 C CA . LEU A 1 101 ? 3.112 15.404 26.936 1.00 80.94 101 LEU A CA 1
ATOM 798 C C . LEU A 1 101 ? 4.190 16.500 27.116 1.00 80.94 101 LEU A C 1
ATOM 800 O O . LEU A 1 101 ? 3.875 17.609 27.534 1.00 80.94 101 LEU A O 1
ATOM 804 N N . ARG A 1 102 ? 5.472 16.223 26.808 1.00 67.50 102 ARG A N 1
ATOM 805 C CA . ARG A 1 102 ? 6.602 17.135 27.113 1.00 67.50 102 ARG A CA 1
ATOM 806 C C . ARG A 1 102 ? 6.539 18.498 26.423 1.00 67.50 102 ARG A C 1
ATOM 808 O O . ARG A 1 102 ? 7.062 19.463 26.972 1.00 67.50 102 ARG A O 1
ATOM 815 N N . LEU A 1 103 ? 5.947 18.586 25.235 1.00 64.25 103 LEU A N 1
ATOM 816 C CA . LEU A 1 103 ? 5.799 19.851 24.518 1.00 64.25 103 LEU A CA 1
ATOM 817 C C . LEU A 1 103 ? 4.419 20.423 24.838 1.00 64.25 103 LEU A C 1
ATOM 819 O O . LEU A 1 103 ? 3.443 20.166 24.136 1.00 64.25 103 LEU A O 1
ATOM 823 N N . ALA A 1 104 ? 4.338 21.176 25.939 1.00 62.19 104 ALA A N 1
ATOM 824 C CA . ALA A 1 104 ? 3.085 21.753 26.425 1.00 62.19 104 ALA A CA 1
ATOM 825 C C . ALA A 1 104 ? 2.386 22.623 25.363 1.00 62.19 104 ALA A C 1
ATOM 827 O O . ALA A 1 104 ? 1.160 22.624 25.297 1.00 62.19 104 ALA A O 1
ATOM 828 N N . SER A 1 105 ? 3.143 23.313 24.500 1.00 64.94 105 SER A N 1
ATOM 829 C CA . SER A 1 105 ? 2.607 24.063 23.355 1.00 64.94 105 SER A CA 1
ATOM 830 C C . SER A 1 105 ? 1.837 23.168 22.383 1.00 64.94 105 SER A C 1
ATOM 832 O O . SER A 1 105 ? 0.707 23.486 22.023 1.00 64.94 105 SER A O 1
ATOM 834 N N . ASP A 1 106 ? 2.413 22.029 22.005 1.00 68.25 106 ASP A N 1
ATOM 835 C CA . ASP A 1 106 ? 1.857 21.136 20.985 1.00 68.25 106 ASP A CA 1
ATOM 836 C C . ASP A 1 106 ? 0.663 20.359 21.534 1.00 68.25 106 ASP A C 1
ATOM 838 O O . ASP A 1 106 ? -0.345 20.172 20.848 1.00 68.25 106 ASP A O 1
ATOM 842 N N . ALA A 1 107 ? 0.755 19.943 22.799 1.00 75.00 107 ALA A N 1
ATOM 843 C CA . ALA A 1 107 ? -0.352 19.329 23.510 1.00 75.00 107 ALA A CA 1
ATOM 844 C C . ALA A 1 107 ? -1.525 20.314 23.644 1.00 75.00 107 ALA A C 1
ATOM 846 O O . ALA A 1 107 ? -2.648 19.962 23.288 1.00 75.00 107 ALA A O 1
ATOM 847 N N . ASN A 1 108 ? -1.276 21.559 24.071 1.00 79.31 108 ASN A N 1
ATOM 848 C CA . ASN A 1 108 ? -2.317 22.588 24.179 1.00 79.31 108 ASN A CA 1
ATOM 849 C C . ASN A 1 108 ? -2.979 22.883 22.834 1.00 79.31 108 ASN A C 1
ATOM 851 O O . ASN A 1 108 ? -4.201 22.799 22.754 1.00 79.31 108 ASN A O 1
ATOM 855 N N . GLN A 1 109 ? -2.197 23.104 21.773 1.00 76.31 109 GLN A N 1
ATOM 856 C CA . GLN A 1 109 ? -2.754 23.298 20.434 1.00 76.31 109 GLN A CA 1
ATOM 857 C C . GLN A 1 109 ? -3.654 22.128 20.033 1.00 76.31 109 GLN A C 1
ATOM 859 O O . GLN A 1 109 ? -4.777 22.338 19.587 1.00 76.31 109 GLN A O 1
ATOM 864 N N . ARG A 1 110 ? -3.215 20.880 20.235 1.00 81.94 110 ARG A N 1
ATOM 865 C CA . ARG A 1 110 ? -4.037 19.701 19.926 1.00 81.94 110 ARG A CA 1
ATOM 866 C C . ARG A 1 110 ? -5.358 19.695 20.685 1.00 81.94 110 ARG A C 1
ATOM 868 O O . ARG A 1 110 ? -6.387 19.356 20.104 1.00 81.94 110 ARG A O 1
ATOM 875 N N . HIS A 1 111 ? -5.339 20.053 21.965 1.00 83.12 111 HIS A N 1
ATOM 876 C CA . HIS A 1 111 ? -6.563 20.164 22.749 1.00 83.12 111 HIS A CA 1
ATOM 877 C C . HIS A 1 111 ? -7.499 21.231 22.188 1.00 83.12 111 HIS A C 1
ATOM 879 O O . HIS A 1 111 ? -8.683 20.938 22.039 1.00 83.12 111 HIS A O 1
ATOM 885 N N . ASP A 1 112 ? -6.972 22.395 21.808 1.00 79.88 112 ASP A N 1
ATOM 886 C CA . ASP A 1 112 ? -7.760 23.468 21.197 1.00 79.88 112 ASP A CA 1
ATOM 887 C C . ASP A 1 112 ? -8.400 22.991 19.881 1.00 79.88 112 ASP A C 1
ATOM 889 O O . ASP A 1 112 ? -9.571 23.254 19.622 1.00 79.88 112 ASP A O 1
ATOM 893 N N . TYR A 1 113 ? -7.690 22.197 19.070 1.00 79.12 113 TYR A N 1
ATOM 894 C CA . TYR A 1 113 ? -8.260 21.601 17.854 1.00 79.12 113 TYR A CA 1
ATOM 895 C C . TYR A 1 113 ? -9.349 20.563 18.138 1.00 79.12 113 TYR A C 1
ATOM 897 O O . TYR A 1 113 ? -10.381 20.569 17.470 1.00 79.12 113 TYR A O 1
ATOM 905 N N . LEU A 1 114 ? -9.154 19.676 19.118 1.00 82.56 114 LEU A N 1
ATOM 906 C CA . LEU A 1 114 ? -10.183 18.707 19.525 1.00 82.56 114 LEU A CA 1
ATOM 907 C C . LEU A 1 114 ? -11.423 19.407 20.099 1.00 82.56 114 LEU A C 1
ATOM 909 O O . LEU A 1 114 ? -12.543 18.915 19.952 1.00 82.56 114 LEU A O 1
ATOM 913 N N . GLU A 1 115 ? -11.224 20.552 20.748 1.00 82.06 115 GLU A N 1
ATOM 914 C CA . GLU A 1 115 ? -12.280 21.420 21.254 1.00 82.06 115 GLU A CA 1
ATOM 915 C C . GLU A 1 115 ? -13.042 22.123 20.141 1.00 82.06 115 GLU A C 1
ATOM 917 O O . GLU A 1 115 ? -14.260 21.972 20.067 1.00 82.06 115 GLU A O 1
ATOM 922 N N . ASN A 1 116 ? -12.337 22.769 19.218 1.00 75.31 116 ASN A N 1
ATOM 923 C CA . ASN A 1 116 ? -12.942 23.432 18.066 1.00 75.31 116 ASN A CA 1
ATOM 924 C C . ASN A 1 116 ? -13.669 22.439 17.146 1.00 75.31 116 ASN A C 1
ATOM 926 O O . ASN A 1 116 ? -14.720 22.755 16.594 1.00 75.31 116 ASN A O 1
ATOM 930 N N . ALA A 1 117 ? -13.165 21.207 17.028 1.00 70.06 117 ALA A N 1
ATOM 931 C CA . ALA A 1 117 ? -13.835 20.128 16.305 1.00 70.06 117 ALA A CA 1
ATOM 932 C C . ALA A 1 117 ? -15.015 19.500 17.070 1.00 70.06 117 ALA A C 1
ATOM 934 O O . ALA A 1 117 ? -15.625 18.558 16.570 1.00 70.06 117 ALA A O 1
ATOM 935 N N . SER A 1 118 ? -15.353 19.995 18.266 1.00 82.56 118 SER A N 1
ATOM 936 C CA . SER A 1 118 ? -16.477 19.511 19.078 1.00 82.56 118 SER A CA 1
ATOM 937 C C . SER A 1 118 ? -16.413 18.008 19.396 1.00 82.56 118 SER A C 1
ATOM 939 O O . SER A 1 118 ? -17.440 17.337 19.500 1.00 82.56 118 SER A O 1
ATOM 941 N N . ILE A 1 119 ? -15.206 17.456 19.572 1.00 85.69 119 ILE A N 1
ATOM 942 C CA . ILE A 1 119 ? -15.035 16.056 19.981 1.00 85.69 119 ILE A CA 1
ATOM 943 C C . ILE A 1 119 ? -15.403 15.927 21.473 1.00 85.69 119 ILE A C 1
ATOM 945 O O . ILE A 1 119 ? -14.762 16.572 22.315 1.00 85.69 119 ILE A O 1
ATOM 949 N N . PRO A 1 120 ? -16.394 15.089 21.845 1.00 88.62 120 PRO A N 1
ATOM 950 C CA . PRO A 1 120 ? -17.029 15.125 23.167 1.00 88.62 120 PRO A CA 1
ATOM 951 C C . PRO A 1 120 ? -16.257 14.352 24.255 1.00 88.62 120 PRO A C 1
ATOM 953 O O . PRO A 1 120 ? -16.845 13.580 25.023 1.00 88.62 120 PRO A O 1
ATOM 956 N N . LEU A 1 121 ? -14.943 14.581 24.356 1.00 91.88 121 LEU A N 1
ATOM 957 C CA . LEU A 1 121 ? -14.076 13.945 25.353 1.00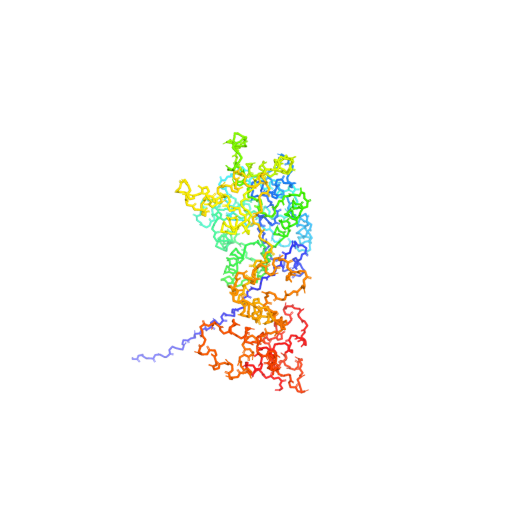 91.88 121 LEU A CA 1
ATOM 958 C C . LEU A 1 121 ? -14.543 14.232 26.791 1.00 91.88 121 LEU A C 1
ATOM 960 O O . LEU A 1 121 ? -15.011 15.324 27.118 1.00 91.88 121 LEU A O 1
ATOM 964 N N . SER A 1 122 ? -14.363 13.267 27.689 1.00 91.69 122 SER A N 1
ATOM 965 C CA . SER A 1 122 ? -14.683 13.367 29.120 1.00 91.69 122 SER A CA 1
ATOM 966 C C . SER A 1 122 ? -13.602 14.134 29.898 1.00 91.69 122 SER A C 1
ATOM 968 O O . SER A 1 122 ? -13.034 13.631 30.866 1.00 91.69 122 SER A O 1
ATOM 970 N N . ARG A 1 123 ? -13.317 15.373 29.471 1.00 85.38 123 ARG A N 1
ATOM 971 C CA . ARG A 1 123 ? -12.146 16.177 29.884 1.00 85.38 123 ARG A CA 1
ATOM 972 C C . ARG A 1 123 ? -12.020 16.386 31.392 1.00 85.38 123 ARG A C 1
ATOM 974 O O . ARG A 1 123 ? -10.921 16.304 31.930 1.00 85.38 123 ARG A O 1
ATOM 981 N N . ASN A 1 124 ? -13.145 16.631 32.061 1.00 85.56 124 ASN A N 1
ATOM 982 C CA . ASN A 1 124 ? -13.169 17.019 33.474 1.00 85.56 124 ASN A CA 1
ATOM 983 C C . ASN A 1 124 ? -13.312 15.831 34.433 1.00 85.56 124 ASN A C 1
ATOM 985 O O . ASN A 1 124 ? -13.126 16.003 35.632 1.00 85.56 124 ASN A O 1
ATOM 989 N N . ARG A 1 125 ? -13.619 14.626 33.930 1.00 88.44 125 ARG A N 1
ATOM 990 C CA . ARG A 1 125 ? -13.912 13.457 34.779 1.00 88.44 125 ARG A CA 1
ATOM 991 C C . ARG A 1 125 ? -12.687 12.980 35.569 1.00 88.44 125 ARG A C 1
ATOM 993 O O . ARG A 1 125 ? -12.838 12.476 36.675 1.00 88.44 125 ARG A O 1
ATOM 1000 N N . PHE A 1 126 ? -11.488 13.185 35.024 1.00 92.81 126 PHE A N 1
ATOM 1001 C CA . PHE A 1 126 ? -10.222 12.724 35.608 1.00 92.81 126 PHE A CA 1
ATOM 1002 C C . PHE A 1 126 ? -9.199 13.856 35.771 1.00 92.81 126 PHE A C 1
ATOM 1004 O O . PHE A 1 126 ? -7.995 13.635 35.700 1.00 92.81 126 PHE A O 1
ATOM 1011 N N . SER A 1 127 ? -9.663 15.092 35.985 1.00 88.88 127 SER A N 1
ATOM 1012 C CA . SER A 1 127 ? -8.792 16.273 36.113 1.00 88.88 127 SER A CA 1
ATOM 1013 C C . SER A 1 127 ? -7.778 16.171 37.262 1.00 88.88 127 SER A C 1
ATOM 1015 O O . SER A 1 127 ? -6.695 16.746 37.171 1.00 88.88 127 SER A O 1
ATOM 1017 N N . HIS A 1 128 ? -8.081 15.384 38.301 1.00 90.06 128 HIS A N 1
ATOM 1018 C CA . HIS A 1 128 ? -7.166 15.075 39.405 1.00 90.06 128 HIS A CA 1
ATOM 1019 C C . HIS A 1 128 ? -5.892 14.324 38.962 1.00 90.06 128 HIS A C 1
ATOM 1021 O O . HIS A 1 128 ? -4.915 14.294 39.708 1.00 90.06 128 HIS A O 1
ATOM 1027 N N . LEU A 1 129 ? -5.874 13.754 37.750 1.00 89.50 129 LEU A N 1
ATOM 1028 C CA . LEU A 1 129 ? -4.711 13.083 37.164 1.00 89.50 129 LEU A CA 1
ATOM 1029 C C . LEU A 1 129 ? -3.847 13.989 36.276 1.00 89.50 129 LEU A C 1
ATOM 1031 O O . LEU A 1 129 ? -2.803 13.539 35.815 1.00 89.50 129 LEU A O 1
ATOM 1035 N N . ASN A 1 130 ? -4.218 15.258 36.054 1.00 85.12 130 ASN A N 1
ATOM 1036 C CA . ASN A 1 130 ? -3.503 16.144 35.120 1.00 85.12 130 ASN A CA 1
ATOM 1037 C C . ASN A 1 130 ? -2.014 16.370 35.460 1.00 85.12 130 ASN A C 1
ATOM 1039 O O . ASN A 1 130 ? -1.231 16.751 34.595 1.00 85.12 130 ASN A O 1
ATOM 1043 N N . SER A 1 131 ? -1.616 16.163 36.718 1.00 80.12 131 SER A N 1
ATOM 1044 C CA . SER A 1 131 ? -0.231 16.297 37.194 1.00 80.12 131 SER A CA 1
ATOM 1045 C C . SER A 1 131 ? 0.463 14.955 37.452 1.00 80.12 131 SER A C 1
ATOM 1047 O O . SER A 1 131 ? 1.601 14.928 37.927 1.00 80.12 131 SER A O 1
ATOM 1049 N N . LYS A 1 132 ? -0.214 13.834 37.179 1.00 86.38 132 LYS A N 1
ATOM 1050 C CA . LYS A 1 132 ? 0.299 12.491 37.445 1.00 86.38 132 LYS A CA 1
ATOM 1051 C C . LYS A 1 132 ? 1.047 11.945 36.235 1.00 86.38 132 LYS A C 1
ATOM 1053 O O . LYS A 1 132 ? 0.630 12.110 35.090 1.00 86.38 132 LYS A O 1
ATOM 1058 N N . GLN A 1 133 ? 2.163 11.283 36.521 1.00 90.88 133 GLN A N 1
ATOM 1059 C CA . GLN A 1 133 ? 2.908 10.524 35.525 1.00 90.88 133 GLN A CA 1
ATOM 1060 C C . GLN A 1 133 ? 2.240 9.169 35.332 1.00 90.88 133 GLN A C 1
ATOM 1062 O O . GLN A 1 133 ? 1.794 8.550 36.300 1.00 90.88 133 GLN A O 1
ATOM 1067 N N . LEU A 1 134 ? 2.217 8.715 34.087 1.00 89.00 134 LEU A N 1
ATOM 1068 C CA . LEU A 1 134 ? 1.776 7.373 33.730 1.00 89.00 134 LEU A CA 1
ATOM 1069 C C . LEU A 1 134 ? 2.978 6.531 33.300 1.00 89.00 134 LEU A C 1
ATOM 1071 O O . LEU A 1 134 ? 3.972 7.059 32.798 1.00 89.00 134 LEU A O 1
ATOM 1075 N N . CYS A 1 135 ? 2.908 5.218 33.497 1.00 88.00 135 CYS A N 1
ATOM 1076 C CA . CYS A 1 135 ? 3.934 4.259 33.085 1.00 88.00 135 CYS A CA 1
ATOM 1077 C C . CYS A 1 135 ? 5.343 4.565 33.622 1.00 88.00 135 CYS A C 1
ATOM 1079 O O . CYS A 1 135 ? 6.338 4.240 32.976 1.00 88.00 135 CYS A O 1
ATOM 1081 N N . GLY A 1 136 ? 5.450 5.255 34.763 1.00 84.12 136 GLY A N 1
ATOM 1082 C CA . GLY A 1 136 ? 6.737 5.688 35.320 1.00 84.12 136 GLY A CA 1
ATOM 1083 C C . GLY A 1 136 ? 7.512 6.686 34.445 1.00 84.12 136 GLY A C 1
ATOM 1084 O O . GLY A 1 136 ? 8.712 6.871 34.644 1.00 84.12 136 GLY A O 1
ATOM 1085 N N . SER A 1 137 ? 6.859 7.332 33.473 1.00 85.31 137 SER A N 1
ATOM 1086 C CA . SER A 1 137 ? 7.496 8.260 32.538 1.00 85.31 137 SER A CA 1
ATOM 1087 C C . SER A 1 137 ? 7.036 9.696 32.766 1.00 85.31 137 SER A C 1
ATOM 1089 O O . SER A 1 137 ? 5.850 10.004 32.717 1.00 85.31 137 SER A O 1
ATOM 1091 N N . LYS A 1 138 ? 7.996 10.624 32.882 1.00 83.38 138 LYS A N 1
ATOM 1092 C CA . LYS A 1 138 ? 7.740 12.081 32.927 1.00 83.38 138 LYS A CA 1
ATOM 1093 C C . LYS A 1 138 ? 7.061 12.629 31.664 1.00 83.38 138 LYS A C 1
ATOM 1095 O O . LYS A 1 138 ? 6.625 13.773 31.652 1.00 83.38 138 LYS A O 1
ATOM 1100 N N . SER A 1 139 ? 7.054 11.849 30.587 1.00 85.88 139 SER A N 1
ATOM 1101 C CA . SER A 1 139 ? 6.494 12.221 29.285 1.00 85.88 139 SER A CA 1
ATOM 1102 C C . SER A 1 139 ? 5.093 11.663 29.053 1.00 85.88 139 SER A C 1
ATOM 1104 O O . SER A 1 139 ? 4.426 12.104 28.117 1.00 85.88 139 SER A O 1
ATOM 1106 N N . ALA A 1 140 ? 4.688 10.669 29.845 1.00 90.50 140 ALA A N 1
ATOM 1107 C CA . ALA A 1 140 ? 3.390 10.026 29.757 1.00 90.50 140 ALA A CA 1
ATOM 1108 C C . ALA A 1 140 ? 2.497 10.544 30.887 1.00 90.50 140 ALA A C 1
ATOM 1110 O O . ALA A 1 140 ? 2.942 10.732 32.020 1.00 90.50 140 ALA A O 1
ATOM 1111 N N . GLY A 1 141 ? 1.240 10.818 30.573 1.00 92.94 141 GLY A N 1
ATOM 1112 C CA . GLY A 1 141 ? 0.355 11.537 31.478 1.00 92.94 141 GLY A CA 1
ATOM 1113 C C . GLY A 1 141 ? -1.047 11.683 30.915 1.00 92.94 141 GLY A C 1
ATOM 1114 O O . GLY A 1 141 ? -1.326 11.284 29.785 1.00 92.94 141 GLY A O 1
ATOM 1115 N N . PHE A 1 142 ? -1.929 12.277 31.705 1.00 92.94 142 PHE A N 1
ATOM 1116 C CA . PHE A 1 142 ? -3.287 12.601 31.292 1.00 92.94 142 PHE A CA 1
ATOM 1117 C C . PHE A 1 142 ? -3.457 14.116 31.219 1.00 92.94 142 PHE A C 1
ATOM 1119 O O . PHE A 1 142 ? -3.006 14.826 32.109 1.00 92.94 142 PHE A O 1
ATOM 1126 N N . MET A 1 143 ? -4.115 14.628 30.182 1.00 90.50 143 MET A N 1
ATOM 1127 C CA . MET A 1 143 ? -4.490 16.040 30.123 1.00 90.50 143 MET A CA 1
ATOM 1128 C C . MET A 1 143 ? -5.752 16.221 29.288 1.00 90.50 143 MET A C 1
ATOM 1130 O O . MET A 1 143 ? -5.843 15.699 28.179 1.00 90.50 143 MET A O 1
ATOM 1134 N N . LYS A 1 144 ? -6.735 16.965 29.817 1.00 89.38 144 LYS A N 1
ATOM 1135 C CA . LYS A 1 144 ? -7.959 17.387 29.101 1.00 89.38 144 LYS A CA 1
ATOM 1136 C C . LYS A 1 144 ? -8.630 16.252 28.294 1.00 89.38 144 LYS A C 1
ATOM 1138 O O . LYS A 1 144 ? -9.060 16.457 27.160 1.00 89.38 144 LYS A O 1
ATOM 1143 N N . GLY A 1 145 ? -8.736 15.052 28.872 1.00 91.44 145 GLY A N 1
ATOM 1144 C CA . GLY A 1 145 ? -9.388 13.902 28.227 1.00 91.44 145 GLY A CA 1
ATOM 1145 C C . GLY A 1 145 ? -8.499 13.073 27.292 1.00 91.44 145 GLY A C 1
ATOM 1146 O O . GLY A 1 145 ? -9.023 12.198 26.607 1.00 91.44 145 GLY A O 1
ATOM 1147 N N . VAL A 1 146 ? -7.189 13.328 27.253 1.00 93.44 146 VAL A N 1
ATOM 1148 C CA . VAL A 1 146 ? -6.212 12.602 26.427 1.00 93.44 146 VAL A CA 1
ATOM 1149 C C . VAL A 1 146 ? -5.178 11.922 27.321 1.00 93.44 146 VAL A C 1
ATOM 1151 O O . VAL A 1 146 ? -4.586 12.565 28.186 1.00 93.44 146 VAL A O 1
ATOM 1154 N N . ILE A 1 147 ? -4.948 10.634 27.087 1.00 94.94 147 ILE A N 1
ATOM 1155 C CA . ILE A 1 147 ? -3.875 9.837 27.676 1.00 94.94 147 ILE A CA 1
ATOM 1156 C C . ILE A 1 147 ? -2.693 9.840 26.696 1.00 94.94 147 ILE A C 1
ATOM 1158 O O . ILE A 1 147 ? -2.821 9.415 25.547 1.00 94.94 147 ILE A O 1
ATOM 1162 N N . TYR A 1 148 ? -1.545 10.320 27.157 1.00 92.75 148 TYR A N 1
ATOM 1163 C CA . TYR A 1 148 ? -0.283 10.375 26.424 1.00 92.75 148 TYR A CA 1
ATOM 1164 C C . TYR A 1 148 ? 0.618 9.238 26.895 1.00 92.75 148 TYR A C 1
ATOM 1166 O O . TYR A 1 148 ? 0.910 9.161 28.088 1.00 92.75 148 TYR A O 1
ATOM 1174 N N . THR A 1 149 ? 1.076 8.375 25.987 1.00 91.56 149 THR A N 1
ATOM 1175 C CA . THR A 1 149 ? 1.928 7.225 26.350 1.00 91.56 149 THR A CA 1
ATOM 1176 C C . THR A 1 149 ? 3.404 7.444 26.046 1.00 91.56 149 THR A C 1
ATOM 1178 O O . THR A 1 149 ? 4.235 6.678 26.519 1.00 91.56 149 THR A O 1
ATOM 1181 N N . ALA A 1 150 ? 3.765 8.499 25.308 1.00 86.94 150 ALA A N 1
ATOM 1182 C CA . ALA A 1 150 ? 5.151 8.809 24.953 1.00 86.94 150 ALA A CA 1
ATOM 1183 C C . ALA A 1 150 ? 5.915 7.617 24.338 1.00 86.94 150 ALA A C 1
ATOM 1185 O O . ALA A 1 150 ? 7.022 7.295 24.764 1.00 86.94 150 ALA A O 1
ATOM 1186 N N . GLN A 1 151 ? 5.314 6.990 23.323 1.00 86.00 151 GLN A N 1
ATOM 1187 C CA . GLN A 1 151 ? 5.803 5.807 22.600 1.00 86.00 151 GLN A CA 1
ATOM 1188 C C . GLN A 1 151 ? 5.869 4.517 23.431 1.00 86.00 151 GLN A C 1
ATOM 1190 O O . GLN A 1 151 ? 6.399 3.513 22.962 1.00 86.00 151 GLN A O 1
ATOM 1195 N N . LEU A 1 152 ? 5.324 4.524 24.650 1.00 88.06 152 LEU A N 1
ATOM 1196 C CA . LEU A 1 152 ? 5.152 3.318 25.453 1.00 88.06 152 LEU A CA 1
ATOM 1197 C C . LEU A 1 152 ? 3.874 2.572 25.051 1.00 88.06 152 LEU A C 1
ATOM 1199 O O . LEU A 1 152 ? 2.948 3.162 24.482 1.00 88.06 152 LEU A O 1
ATOM 1203 N N . ASP A 1 153 ? 3.843 1.286 25.401 1.00 92.00 153 ASP A N 1
ATOM 1204 C CA . ASP A 1 153 ? 2.718 0.367 25.204 1.00 92.00 153 ASP A CA 1
ATOM 1205 C C . ASP A 1 153 ? 1.403 0.981 25.715 1.00 92.00 153 ASP A C 1
ATOM 1207 O O . ASP A 1 153 ? 1.283 1.409 26.873 1.00 92.00 153 ASP A O 1
ATOM 1211 N N . LYS A 1 154 ? 0.404 1.037 24.827 1.00 95.50 154 LYS A N 1
ATOM 1212 C CA . LYS A 1 154 ? -0.882 1.681 25.122 1.00 95.50 154 LYS A CA 1
ATOM 1213 C C . LYS A 1 154 ? -1.682 0.941 26.188 1.00 95.50 154 LYS A C 1
ATOM 1215 O O . LYS A 1 154 ? -2.356 1.591 26.986 1.00 95.50 154 LYS A O 1
ATOM 1220 N N . GLY A 1 155 ? -1.593 -0.384 26.230 1.00 95.69 155 GLY A N 1
ATOM 1221 C CA . GLY A 1 155 ? -2.245 -1.214 27.235 1.00 95.69 155 GLY A CA 1
ATOM 1222 C C . GLY A 1 155 ? -1.659 -0.986 28.626 1.00 95.69 155 GLY A C 1
ATOM 1223 O O . GLY A 1 155 ? -2.413 -0.838 29.585 1.00 95.69 155 GLY A O 1
ATOM 1224 N N . VAL A 1 156 ? -0.332 -0.870 28.738 1.00 94.94 156 VAL A N 1
ATOM 1225 C CA . VAL A 1 156 ? 0.347 -0.585 30.017 1.00 94.94 156 VAL A CA 1
ATOM 1226 C C . VAL A 1 156 ? -0.048 0.792 30.556 1.00 94.94 156 VAL A C 1
ATOM 1228 O O . VAL A 1 156 ? -0.369 0.922 31.738 1.00 94.94 156 VAL A O 1
ATOM 1231 N N . CYS A 1 157 ? -0.084 1.821 29.705 1.00 95.31 157 CYS A N 1
ATOM 1232 C CA . CYS A 1 157 ? -0.442 3.170 30.163 1.00 95.31 157 CYS A CA 1
ATOM 1233 C C . CYS A 1 157 ? -1.929 3.350 30.418 1.00 95.31 157 CYS A C 1
ATOM 1235 O O . CYS A 1 157 ? -2.301 4.108 31.314 1.00 95.31 157 CYS A O 1
ATOM 1237 N N . LEU A 1 158 ? -2.774 2.610 29.703 1.00 97.25 158 LEU A N 1
ATOM 1238 C CA . LEU A 1 158 ? -4.186 2.507 30.034 1.00 97.25 158 LEU A CA 1
ATOM 1239 C C . LEU A 1 158 ? -4.396 1.818 31.389 1.00 97.25 158 LEU A C 1
ATOM 1241 O O . LEU A 1 158 ? -5.208 2.285 32.185 1.00 97.25 158 LEU A O 1
ATOM 1245 N N . GLU A 1 159 ? -3.655 0.745 31.674 1.00 96.62 159 GLU A N 1
ATOM 1246 C CA . GLU A 1 159 ? -3.735 0.050 32.958 1.00 96.62 159 GLU A CA 1
ATOM 1247 C C . GLU A 1 159 ? -3.374 0.969 34.126 1.00 96.62 159 GLU A C 1
ATOM 1249 O O . GLU A 1 159 ? -4.117 1.052 35.106 1.00 96.62 159 GLU A O 1
ATOM 1254 N N . ASP A 1 160 ? -2.248 1.672 34.014 1.00 96.69 160 ASP A N 1
ATOM 1255 C CA . ASP A 1 160 ? -1.794 2.600 35.046 1.00 96.69 160 ASP A CA 1
ATOM 1256 C C . ASP A 1 160 ? -2.780 3.764 35.228 1.00 96.69 160 ASP A C 1
ATOM 1258 O O . ASP A 1 160 ? -3.164 4.089 36.351 1.00 96.69 160 ASP A O 1
ATOM 1262 N N . PHE A 1 161 ? -3.296 4.321 34.127 1.00 96.94 161 PHE A N 1
ATOM 1263 C CA . PHE A 1 161 ? -4.337 5.346 34.176 1.00 96.94 161 PHE A CA 1
ATOM 1264 C C . PHE A 1 161 ? -5.585 4.867 34.930 1.00 96.94 161 PHE A C 1
ATOM 1266 O O . PHE A 1 161 ? -6.077 5.562 35.822 1.00 96.94 161 PHE A O 1
ATOM 1273 N N . LEU A 1 162 ? -6.096 3.674 34.609 1.00 96.50 162 LEU A N 1
ATOM 1274 C CA . LEU A 1 162 ? -7.296 3.138 35.251 1.00 96.50 162 LEU A CA 1
ATOM 1275 C C . LEU A 1 162 ? -7.066 2.862 36.739 1.00 96.50 162 LEU A C 1
ATOM 1277 O O . LEU A 1 162 ? -7.899 3.249 37.557 1.00 96.50 162 LEU A O 1
ATOM 1281 N N . ASN A 1 163 ? -5.904 2.315 37.105 1.00 95.81 163 ASN A N 1
ATOM 1282 C CA . ASN A 1 163 ? -5.524 2.118 38.504 1.00 95.81 163 ASN A CA 1
ATOM 1283 C C . ASN A 1 163 ? -5.470 3.435 39.284 1.00 95.81 163 ASN A C 1
ATOM 1285 O O . ASN A 1 163 ? -6.034 3.524 40.372 1.00 95.81 163 ASN A O 1
ATOM 1289 N N . GLN A 1 164 ? -4.819 4.461 38.731 1.00 95.69 164 GLN A N 1
ATOM 1290 C CA . GLN A 1 164 ? -4.689 5.758 39.395 1.00 95.69 164 GLN A CA 1
ATOM 1291 C C . GLN A 1 164 ? -6.016 6.527 39.455 1.00 95.69 164 GLN A C 1
ATOM 1293 O O . GLN A 1 164 ? -6.254 7.255 40.415 1.00 95.69 164 GLN A O 1
ATOM 1298 N N . SER A 1 165 ? -6.885 6.363 38.452 1.00 94.69 165 SER A N 1
ATOM 1299 C CA . SER A 1 165 ? -8.206 7.007 38.411 1.00 94.69 165 SER A CA 1
ATOM 1300 C C . SER A 1 165 ? -9.245 6.356 39.330 1.00 94.69 165 SER A C 1
ATOM 1302 O O . SER A 1 165 ? -10.277 6.965 39.609 1.00 94.69 165 SER A O 1
ATOM 1304 N N . GLY A 1 166 ? -9.024 5.098 39.734 1.00 94.19 166 GLY A N 1
ATOM 1305 C CA . GLY A 1 166 ? -10.022 4.268 40.412 1.00 94.19 166 GLY A CA 1
ATOM 1306 C C . GLY A 1 166 ? -11.207 3.851 39.528 1.00 94.19 166 GLY A C 1
ATOM 1307 O O . GLY A 1 166 ? -12.165 3.266 40.029 1.00 94.19 166 GLY A O 1
ATOM 1308 N N . PHE A 1 167 ? -11.177 4.146 38.225 1.00 94.25 167 PHE A N 1
ATOM 1309 C CA . PHE A 1 167 ? -12.256 3.818 37.298 1.00 94.25 167 PHE A CA 1
ATOM 1310 C C . PHE A 1 167 ? -12.146 2.374 36.795 1.00 94.25 167 PHE A C 1
ATOM 1312 O O . PHE A 1 167 ? -11.086 1.938 36.348 1.00 94.25 167 PHE A O 1
ATOM 1319 N N . GLN A 1 168 ? -13.259 1.641 36.844 1.00 93.25 168 GLN A N 1
ATOM 1320 C CA . GLN A 1 168 ? -13.334 0.225 36.477 1.00 93.25 168 GLN A CA 1
ATOM 1321 C C . GLN A 1 168 ? -14.433 0.010 35.426 1.00 93.25 168 GLN A C 1
ATOM 1323 O O . GLN A 1 168 ? -15.568 -0.284 35.793 1.00 93.25 168 GLN A O 1
ATOM 1328 N N . PRO A 1 169 ? -14.141 0.209 34.129 1.00 94.31 169 PRO A N 1
ATOM 1329 C CA . PRO A 1 169 ? -15.105 -0.095 33.073 1.00 94.31 169 PRO A CA 1
ATOM 1330 C C . PRO A 1 169 ? -15.261 -1.615 32.916 1.00 94.31 169 PRO A C 1
ATOM 1332 O O . PRO A 1 169 ? -14.251 -2.314 32.945 1.00 94.31 169 PRO A O 1
ATOM 1335 N N . ALA A 1 170 ? -16.474 -2.137 32.690 1.00 89.69 170 ALA A N 1
ATOM 1336 C CA . ALA A 1 170 ? -16.665 -3.549 32.321 1.00 89.69 170 ALA A CA 1
ATOM 1337 C C . ALA A 1 170 ? -16.474 -3.813 30.814 1.00 89.69 170 ALA A C 1
ATOM 1339 O O . ALA A 1 170 ? -16.208 -4.950 30.402 1.00 89.69 170 ALA A O 1
ATOM 1340 N N . HIS A 1 171 ? -16.595 -2.764 29.994 1.00 93.56 171 HIS A N 1
ATOM 1341 C CA . HIS A 1 171 ? -16.499 -2.829 28.538 1.00 93.56 171 HIS A CA 1
ATOM 1342 C C . HIS A 1 171 ? -15.595 -1.734 27.964 1.00 93.56 171 HIS A C 1
ATOM 1344 O O . HIS A 1 171 ? -15.638 -0.576 28.390 1.00 93.56 171 HIS A O 1
ATOM 1350 N N . LEU A 1 172 ? -14.792 -2.101 26.966 1.00 95.38 172 LEU A N 1
ATOM 1351 C CA . LEU A 1 172 ? -13.914 -1.206 26.227 1.00 95.38 172 LEU A CA 1
ATOM 1352 C C . LEU A 1 172 ? -14.292 -1.162 24.748 1.00 95.38 172 LEU A C 1
ATOM 1354 O O . LEU A 1 172 ? -14.532 -2.190 24.126 1.00 95.38 172 LEU A O 1
ATOM 1358 N N . VAL A 1 173 ? -14.219 0.028 24.164 1.00 94.56 173 VAL A N 1
ATOM 1359 C CA . VAL A 1 173 ? -14.183 0.217 22.711 1.00 94.56 173 VAL A CA 1
ATOM 1360 C C . VAL A 1 173 ? -12.875 0.911 22.375 1.00 94.56 173 VAL A C 1
ATOM 1362 O O . VAL A 1 173 ? -12.606 1.982 22.916 1.00 94.56 173 VAL A O 1
ATOM 1365 N N . PHE A 1 174 ? -12.064 0.337 21.488 1.00 95.81 174 PHE A N 1
ATOM 1366 C CA . PHE A 1 174 ? -10.794 0.939 21.087 1.00 95.81 174 PHE A CA 1
ATOM 1367 C C . PHE A 1 174 ? -10.671 1.074 19.570 1.00 95.81 174 PHE A C 1
ATOM 1369 O O . PHE A 1 174 ? -10.870 0.104 18.840 1.00 95.81 174 PHE A O 1
ATOM 1376 N N . VAL A 1 175 ? -10.333 2.281 19.114 1.00 93.38 175 VAL A N 1
ATOM 1377 C CA . VAL A 1 175 ? -10.144 2.621 17.698 1.00 93.38 175 VAL A CA 1
ATOM 1378 C C . VAL A 1 175 ? -8.719 3.119 17.486 1.00 93.38 175 VAL A C 1
ATOM 1380 O O . VAL A 1 175 ? -8.305 4.081 18.137 1.00 93.38 175 VAL A O 1
ATOM 1383 N N . ASP A 1 176 ? -7.988 2.489 16.571 1.00 93.12 176 ASP A N 1
ATOM 1384 C CA . ASP A 1 176 ? -6.602 2.837 16.235 1.00 93.12 176 ASP A CA 1
ATOM 1385 C C . ASP A 1 176 ? -6.313 2.495 14.767 1.00 93.12 176 ASP A C 1
ATOM 1387 O O . ASP A 1 176 ? -6.958 1.613 14.206 1.00 93.12 176 ASP A O 1
ATOM 1391 N N . ASP A 1 177 ? -5.352 3.163 14.133 1.00 87.94 177 ASP A N 1
ATOM 1392 C CA . ASP A 1 177 ? -4.886 2.853 12.772 1.00 87.94 177 ASP A CA 1
ATOM 1393 C C . ASP A 1 177 ? -3.748 1.819 12.766 1.00 87.94 177 ASP A C 1
ATOM 1395 O O . ASP A 1 177 ? -3.432 1.241 11.722 1.00 87.94 177 ASP A O 1
ATOM 1399 N N . LEU A 1 178 ? -3.138 1.547 13.926 1.00 87.94 178 LEU A N 1
ATOM 1400 C CA . LEU A 1 178 ? -2.015 0.628 14.071 1.00 87.94 178 LEU A CA 1
ATOM 1401 C C . LEU A 1 178 ? -2.407 -0.652 14.812 1.00 87.94 178 LEU A C 1
ATOM 1403 O O . LEU A 1 178 ? -2.772 -0.657 15.987 1.00 87.94 178 LEU A O 1
ATOM 1407 N N . GLU A 1 179 ? -2.211 -1.787 14.146 1.00 89.25 179 GLU A N 1
ATOM 1408 C CA . GLU A 1 179 ? -2.507 -3.113 14.697 1.00 89.25 179 GLU A CA 1
ATOM 1409 C C . GLU A 1 179 ? -1.687 -3.436 15.960 1.00 89.25 179 GLU A C 1
ATOM 1411 O O . GLU A 1 179 ? -2.172 -4.110 16.869 1.00 89.25 179 GLU A O 1
ATOM 1416 N N . THR A 1 180 ? -0.464 -2.910 16.073 1.00 89.88 180 THR A N 1
ATOM 1417 C CA . THR A 1 180 ? 0.362 -3.059 17.282 1.00 89.88 180 THR A CA 1
ATOM 1418 C C . THR A 1 180 ? -0.323 -2.450 18.504 1.00 89.88 180 THR A C 1
ATOM 1420 O O . THR A 1 180 ? -0.439 -3.115 19.528 1.00 89.88 180 THR A O 1
ATOM 1423 N N . ASN A 1 181 ? -0.876 -1.243 18.367 1.00 92.44 181 ASN A N 1
ATOM 1424 C CA . ASN A 1 181 ? -1.612 -0.564 19.431 1.00 92.44 181 ASN A CA 1
ATOM 1425 C C . ASN A 1 181 ? -2.892 -1.324 19.804 1.00 92.44 181 ASN A C 1
ATOM 1427 O O . ASN A 1 181 ? -3.217 -1.455 20.985 1.00 92.44 181 ASN A O 1
ATOM 1431 N N . ILE A 1 182 ? -3.613 -1.851 18.805 1.00 93.62 182 ILE A N 1
ATOM 1432 C CA . ILE A 1 182 ? -4.783 -2.713 19.030 1.00 93.62 182 ILE A CA 1
ATOM 1433 C C . ILE A 1 182 ? -4.392 -3.916 19.896 1.00 93.62 182 ILE A C 1
ATOM 1435 O O . ILE A 1 182 ? -5.073 -4.235 20.873 1.00 93.62 182 ILE A O 1
ATOM 1439 N N . ASN A 1 183 ? -3.273 -4.565 19.575 1.00 93.00 183 ASN A N 1
ATOM 1440 C CA . ASN A 1 183 ? -2.791 -5.730 20.307 1.00 93.00 183 ASN A CA 1
ATOM 1441 C C . ASN A 1 183 ? -2.350 -5.397 21.740 1.00 93.00 183 ASN A C 1
ATOM 1443 O O . ASN A 1 183 ? -2.566 -6.213 22.636 1.00 93.00 183 ASN A O 1
ATOM 1447 N N . ASP A 1 184 ? -1.786 -4.214 21.982 1.00 94.44 184 ASP A N 1
ATOM 1448 C CA . ASP A 1 184 ? -1.454 -3.729 23.327 1.00 94.44 184 ASP A CA 1
ATOM 1449 C C . ASP A 1 184 ? -2.702 -3.651 24.220 1.00 94.44 184 ASP A C 1
ATOM 1451 O O . ASP A 1 184 ? -2.738 -4.212 25.321 1.00 94.44 184 ASP A O 1
ATOM 1455 N N . VAL A 1 185 ? -3.774 -3.032 23.716 1.00 96.06 185 VAL A N 1
ATOM 1456 C CA . VAL A 1 185 ? -5.039 -2.901 24.457 1.00 96.06 185 VAL A CA 1
ATOM 1457 C C . VAL A 1 185 ? -5.746 -4.250 24.613 1.00 96.06 185 VAL A C 1
ATOM 1459 O O . VAL A 1 185 ? -6.307 -4.515 25.676 1.00 96.06 185 VAL A O 1
ATOM 1462 N N . LYS A 1 186 ? -5.664 -5.151 23.623 1.00 95.94 186 LYS A N 1
ATOM 1463 C CA . LYS A 1 186 ? -6.173 -6.530 23.755 1.00 95.94 186 LYS A CA 1
ATOM 1464 C C . LYS A 1 186 ? -5.500 -7.289 24.893 1.00 95.94 186 LYS A C 1
ATOM 1466 O O . LYS A 1 186 ? -6.199 -7.910 25.692 1.00 95.94 186 LYS A O 1
ATOM 1471 N N . ARG A 1 187 ? -4.164 -7.224 24.998 1.00 94.62 187 ARG A N 1
ATOM 1472 C CA . ARG A 1 187 ? -3.422 -7.864 26.102 1.00 94.62 187 ARG A CA 1
ATOM 1473 C C . ARG A 1 187 ? -3.879 -7.322 27.453 1.00 94.62 187 ARG A C 1
ATOM 1475 O O . ARG A 1 187 ? -4.123 -8.099 28.374 1.00 94.62 187 ARG A O 1
ATOM 1482 N N . PHE A 1 188 ? -4.038 -6.003 27.557 1.00 95.12 188 PHE A N 1
ATOM 1483 C CA . PHE A 1 188 ? -4.561 -5.359 28.759 1.00 95.12 188 PHE A CA 1
ATOM 1484 C C . PHE A 1 188 ? -5.985 -5.830 29.111 1.00 95.12 188 PHE A C 1
ATOM 1486 O O . PHE A 1 188 ? -6.232 -6.254 30.241 1.00 95.12 188 PHE A O 1
ATOM 1493 N N . ALA A 1 189 ? -6.912 -5.799 28.152 1.00 95.12 189 ALA A N 1
ATOM 1494 C CA . ALA A 1 189 ? -8.302 -6.188 28.375 1.00 95.12 189 ALA A CA 1
ATOM 1495 C C . ALA A 1 189 ? -8.416 -7.659 28.794 1.00 95.12 189 ALA A C 1
ATOM 1497 O O . ALA A 1 189 ? -9.129 -7.975 29.745 1.00 95.12 189 ALA A O 1
ATOM 1498 N N . GLN A 1 190 ? -7.638 -8.540 28.155 1.00 92.69 190 GLN A N 1
ATOM 1499 C CA . GLN A 1 190 ? -7.565 -9.956 28.508 1.00 92.69 190 GLN A CA 1
ATOM 1500 C C . GLN A 1 190 ? -7.059 -10.150 29.941 1.00 92.69 190 GLN A C 1
ATOM 1502 O O . GLN A 1 190 ? -7.665 -10.890 30.712 1.00 92.69 190 GLN A O 1
ATOM 1507 N N . LYS A 1 191 ? -5.986 -9.444 30.322 1.00 93.31 191 LYS A N 1
ATOM 1508 C CA . LYS A 1 191 ? -5.433 -9.471 31.685 1.00 93.31 191 LYS A CA 1
ATOM 1509 C C . LYS A 1 191 ? -6.463 -9.049 32.740 1.00 93.31 191 LYS A C 1
ATOM 1511 O O . LYS A 1 191 ? -6.436 -9.566 33.852 1.00 93.31 191 LYS A O 1
ATOM 1516 N N . ARG A 1 192 ? -7.353 -8.110 32.408 1.00 91.81 192 ARG A N 1
ATOM 1517 C CA . ARG A 1 192 ? -8.384 -7.574 33.312 1.00 91.81 192 ARG A CA 1
ATOM 1518 C C . ARG A 1 192 ? -9.744 -8.268 33.211 1.00 91.81 192 ARG A C 1
ATOM 1520 O O . ARG A 1 192 ? -10.637 -7.908 33.969 1.00 91.81 192 ARG A O 1
ATOM 1527 N N . GLY A 1 193 ? -9.906 -9.240 32.312 1.00 91.62 193 GLY A N 1
ATOM 1528 C CA . GLY A 1 193 ? -11.192 -9.905 32.078 1.00 91.62 193 GLY A CA 1
ATOM 1529 C C . GLY A 1 193 ? -12.275 -8.963 31.540 1.00 91.62 193 GLY A C 1
ATOM 1530 O O . GLY A 1 193 ? -13.450 -9.158 31.835 1.00 91.62 193 GLY A O 1
ATOM 1531 N N . LEU A 1 194 ? -11.885 -7.926 30.793 1.00 92.00 194 LEU A N 1
ATOM 1532 C CA . LEU A 1 194 ? -12.808 -6.944 30.226 1.00 92.00 194 LEU A CA 1
ATOM 1533 C C . LEU A 1 194 ? -13.384 -7.439 28.904 1.00 92.00 194 LEU A C 1
ATOM 1535 O O . LEU A 1 194 ? -12.705 -8.106 28.121 1.00 92.00 194 LEU A O 1
ATOM 1539 N N . THR A 1 195 ? -14.618 -7.037 28.619 1.00 93.56 195 THR A N 1
ATOM 1540 C CA . THR A 1 195 ? -15.156 -7.137 27.259 1.00 93.56 195 THR A CA 1
ATOM 1541 C C . THR A 1 195 ? -14.542 -6.028 26.395 1.00 93.56 195 THR A C 1
ATOM 1543 O O . THR A 1 195 ? -14.311 -4.921 26.885 1.00 93.56 195 THR A O 1
ATOM 1546 N N . LEU A 1 196 ? -14.214 -6.323 25.134 1.00 94.00 196 LEU A N 1
ATOM 1547 C CA . LEU A 1 196 ? -13.487 -5.396 24.264 1.00 94.00 196 LEU A CA 1
ATOM 1548 C C . LEU A 1 196 ? -13.938 -5.517 22.804 1.00 94.00 196 LEU A C 1
ATOM 1550 O O . LEU A 1 196 ? -13.749 -6.563 22.180 1.00 94.00 196 LEU A O 1
ATOM 1554 N N . ASP A 1 197 ? -14.393 -4.394 22.253 1.00 93.25 197 ASP A N 1
ATOM 1555 C CA . ASP A 1 197 ? -14.551 -4.171 20.819 1.00 93.25 197 ASP A CA 1
ATOM 1556 C C . ASP A 1 197 ? -13.347 -3.387 20.278 1.00 93.25 197 ASP A C 1
ATOM 1558 O O . ASP A 1 197 ? -13.017 -2.303 20.768 1.00 93.25 197 ASP A O 1
ATOM 1562 N N . THR A 1 198 ? -12.687 -3.911 19.242 1.00 94.12 198 THR A N 1
ATOM 1563 C CA . THR A 1 198 ? -11.562 -3.219 18.589 1.00 94.12 198 THR A CA 1
ATOM 1564 C C . THR A 1 198 ? -11.860 -2.894 17.139 1.00 94.12 198 THR A C 1
ATOM 1566 O O . THR A 1 198 ? -12.372 -3.738 16.402 1.00 94.12 198 THR A O 1
ATOM 1569 N N . TYR A 1 199 ? -11.476 -1.690 16.725 1.00 92.69 199 TYR A N 1
ATOM 1570 C CA . TYR A 1 199 ? -11.666 -1.188 15.375 1.00 92.69 199 TYR A CA 1
ATOM 1571 C C . TYR A 1 199 ? -10.341 -0.700 14.791 1.00 92.69 199 TYR A C 1
ATOM 1573 O O . TYR A 1 199 ? -9.705 0.192 15.354 1.00 92.69 199 TYR A O 1
ATOM 1581 N N . LEU A 1 200 ? -9.938 -1.280 13.662 1.00 90.38 200 LEU A N 1
ATOM 1582 C CA . LEU A 1 200 ? -8.748 -0.873 12.921 1.00 90.38 200 LEU A CA 1
ATOM 1583 C C . LEU A 1 200 ? -9.150 0.124 11.832 1.00 90.38 200 LEU A C 1
ATOM 1585 O O . LEU A 1 200 ? -9.807 -0.239 10.855 1.00 90.38 200 LEU A O 1
ATOM 1589 N N . MET A 1 201 ? -8.786 1.388 12.017 1.00 86.69 201 MET A N 1
ATOM 1590 C CA . MET A 1 201 ? -9.188 2.484 11.141 1.00 86.69 201 MET A CA 1
ATOM 1591 C C . MET A 1 201 ? -8.285 2.570 9.904 1.00 86.69 201 MET A C 1
ATOM 1593 O O . MET A 1 201 ? -7.073 2.738 10.000 1.00 86.69 201 MET A O 1
ATOM 1597 N N . ARG A 1 202 ? -8.892 2.503 8.716 1.00 81.44 202 ARG A N 1
ATOM 1598 C CA . ARG A 1 202 ? -8.222 2.586 7.402 1.00 81.44 202 ARG A CA 1
ATOM 1599 C C . ARG A 1 202 ? -8.589 3.850 6.609 1.00 81.44 202 ARG A C 1
ATOM 1601 O O . ARG A 1 202 ? -8.169 4.009 5.458 1.00 81.44 202 ARG A O 1
ATOM 1608 N N . GLY A 1 203 ? -9.367 4.766 7.195 1.00 64.12 203 GLY A N 1
ATOM 1609 C CA . GLY A 1 203 ? -9.846 5.987 6.526 1.00 64.12 203 GLY A CA 1
ATOM 1610 C C . GLY A 1 203 ? -8.715 6.852 5.949 1.00 64.12 203 GLY A C 1
ATOM 1611 O O . GLY A 1 203 ? -8.785 7.311 4.805 1.00 64.12 203 GLY A O 1
ATOM 1612 N N . PHE A 1 204 ? -7.603 6.983 6.679 1.00 63.69 204 PHE A N 1
ATOM 1613 C CA . PHE A 1 204 ? -6.432 7.743 6.228 1.00 63.69 204 PHE A CA 1
ATOM 1614 C C . PHE A 1 204 ? -5.737 7.139 5.000 1.00 63.69 204 PHE A C 1
ATOM 1616 O O . PHE A 1 204 ? -5.351 7.873 4.085 1.00 63.69 204 PHE A O 1
ATOM 1623 N N . ASP A 1 205 ? -5.611 5.811 4.934 1.00 59.44 205 ASP A N 1
ATOM 1624 C CA . ASP A 1 205 ? -5.017 5.122 3.782 1.00 59.44 205 ASP A CA 1
ATOM 1625 C C . ASP A 1 205 ? -5.862 5.322 2.517 1.00 59.44 205 ASP A C 1
ATOM 1627 O O . ASP A 1 205 ? -5.335 5.542 1.419 1.00 59.44 205 ASP A O 1
ATOM 1631 N N . THR A 1 206 ? -7.184 5.352 2.687 1.00 52.75 206 THR A N 1
ATOM 1632 C CA . THR A 1 206 ? -8.142 5.619 1.610 1.00 52.75 206 THR A CA 1
ATOM 1633 C C . THR A 1 206 ? -8.001 7.053 1.087 1.00 52.75 206 THR A C 1
ATOM 1635 O O . THR A 1 206 ? -7.841 7.258 -0.120 1.00 52.75 206 THR A O 1
ATOM 1638 N N . LEU A 1 207 ? -7.930 8.053 1.971 1.00 54.44 207 LEU A N 1
ATOM 1639 C CA . LEU A 1 207 ? -7.658 9.455 1.614 1.00 54.44 207 LEU A CA 1
ATOM 1640 C C . LEU A 1 207 ? -6.301 9.641 0.917 1.00 54.44 207 LEU A C 1
ATOM 1642 O O . LEU A 1 207 ? -6.195 10.375 -0.073 1.00 54.44 207 LEU A O 1
ATOM 1646 N N . LYS A 1 208 ? -5.263 8.938 1.382 1.00 56.12 208 LYS A N 1
ATOM 1647 C CA . LYS A 1 208 ? -3.939 8.925 0.748 1.00 56.12 208 LYS A CA 1
ATOM 1648 C C . LYS A 1 208 ? -4.016 8.391 -0.682 1.00 56.12 208 LYS A C 1
ATOM 1650 O O . LYS A 1 208 ? -3.431 8.986 -1.588 1.00 56.12 208 LYS A O 1
ATOM 1655 N N . SER A 1 209 ? -4.770 7.314 -0.905 1.00 47.06 209 SER A N 1
ATOM 1656 C CA . SER A 1 209 ? -4.967 6.738 -2.239 1.00 47.06 209 SER A CA 1
ATOM 1657 C C . SER A 1 209 ? -5.691 7.700 -3.195 1.00 47.06 209 SER A C 1
ATOM 1659 O O . SER A 1 209 ? -5.256 7.869 -4.338 1.00 47.06 209 SER A O 1
ATOM 1661 N N . TYR A 1 210 ? -6.711 8.416 -2.705 1.00 48.03 210 TYR A N 1
ATOM 1662 C CA . TYR A 1 210 ? -7.480 9.391 -3.480 1.00 48.03 210 TYR A CA 1
ATOM 1663 C C . TYR A 1 210 ? -6.629 10.592 -3.910 1.00 48.03 210 TYR A C 1
ATOM 1665 O O . TYR A 1 210 ? -6.632 10.982 -5.079 1.00 48.03 210 TYR A O 1
ATOM 1673 N N . VAL A 1 211 ? -5.828 11.155 -3.000 1.00 50.50 211 VAL A N 1
ATOM 1674 C CA . VAL A 1 211 ? -4.965 12.302 -3.326 1.00 50.50 211 VAL A CA 1
ATOM 1675 C C . VAL A 1 211 ? -3.813 11.909 -4.245 1.00 50.50 211 VAL A C 1
ATOM 1677 O O . VAL A 1 211 ? -3.483 12.668 -5.156 1.00 50.50 211 VAL A O 1
ATOM 1680 N N . VAL A 1 212 ? -3.239 10.714 -4.083 1.00 51.22 212 VAL A N 1
ATOM 1681 C CA . VAL A 1 212 ? -2.267 10.181 -5.051 1.00 51.22 212 VAL A CA 1
ATOM 1682 C C . VAL A 1 212 ? -2.919 9.997 -6.427 1.00 51.22 212 VAL A C 1
ATOM 1684 O O . VAL A 1 212 ? -2.296 10.317 -7.440 1.00 51.22 212 VAL A O 1
ATOM 1687 N N . GLY A 1 213 ? -4.177 9.549 -6.484 1.00 46.38 213 GLY A N 1
ATOM 1688 C CA . GLY A 1 213 ? -4.970 9.496 -7.716 1.00 46.38 213 GLY A CA 1
ATOM 1689 C C . GLY A 1 213 ? -5.161 10.873 -8.363 1.00 46.38 213 GLY A C 1
ATOM 1690 O O . GLY A 1 213 ? -4.872 11.044 -9.545 1.00 46.38 213 GLY A O 1
ATOM 1691 N N . SER A 1 214 ? -5.550 11.877 -7.574 1.00 50.41 214 SER A N 1
ATOM 1692 C CA . SER A 1 214 ? -5.726 13.268 -8.020 1.00 50.41 214 SER A CA 1
ATOM 1693 C C . SER A 1 214 ? -4.421 13.906 -8.518 1.00 50.41 214 SER A C 1
ATOM 1695 O O . SER A 1 214 ? -4.413 14.615 -9.520 1.00 50.41 214 SER A O 1
ATOM 1697 N N . LEU A 1 215 ? -3.290 13.618 -7.873 1.00 51.62 215 LEU A N 1
ATOM 1698 C CA . LEU A 1 215 ? -1.975 14.113 -8.287 1.00 51.62 215 LEU A CA 1
ATOM 1699 C C . LEU A 1 215 ? -1.479 13.494 -9.592 1.00 51.62 215 LEU A C 1
ATOM 1701 O O . LEU A 1 215 ? -0.882 14.186 -10.414 1.00 51.62 215 LEU A O 1
ATOM 1705 N N . ARG A 1 216 ? -1.767 12.209 -9.811 1.00 55.09 216 ARG A N 1
ATOM 1706 C CA . ARG A 1 216 ? -1.506 11.554 -11.098 1.00 55.09 216 ARG A CA 1
ATOM 1707 C C . ARG A 1 216 ? -2.368 12.142 -12.208 1.00 55.09 216 ARG A C 1
ATOM 1709 O O . ARG A 1 216 ? -1.860 12.365 -13.300 1.00 55.09 216 ARG A O 1
ATOM 1716 N N . ALA A 1 217 ? -3.631 12.459 -11.917 1.00 48.47 217 ALA A N 1
ATOM 1717 C CA . ALA A 1 217 ? -4.507 13.156 -12.859 1.00 48.47 217 ALA A CA 1
ATOM 1718 C C . ALA A 1 217 ? -3.994 14.567 -13.217 1.00 48.47 217 ALA A C 1
ATOM 1720 O O . ALA A 1 217 ? -4.271 15.057 -14.304 1.00 48.47 217 ALA A O 1
ATOM 1721 N N . GLN A 1 218 ? -3.201 15.196 -12.341 1.00 60.91 218 GLN A N 1
ATOM 1722 C CA . GLN A 1 218 ? -2.530 16.481 -12.592 1.00 60.91 218 GLN A CA 1
ATOM 1723 C C . GLN A 1 218 ? -1.192 16.343 -13.343 1.00 60.91 218 GLN A C 1
ATOM 1725 O O . GLN A 1 218 ? -0.530 17.347 -13.580 1.00 60.91 218 GLN A O 1
ATOM 1730 N N . GLY A 1 219 ? -0.791 15.128 -13.731 1.00 66.00 219 GLY A N 1
ATOM 1731 C CA . GLY A 1 219 ? 0.414 14.886 -14.526 1.00 66.00 219 GLY A CA 1
ATOM 1732 C C . GLY A 1 219 ? 1.662 14.520 -13.724 1.00 66.00 219 GLY A C 1
ATOM 1733 O O . GLY A 1 219 ? 2.734 14.443 -14.313 1.00 66.00 219 GLY A O 1
ATOM 1734 N N . LEU A 1 220 ? 1.559 14.257 -12.411 1.00 74.62 220 LEU A N 1
ATOM 1735 C CA . LEU A 1 220 ? 2.694 13.757 -11.627 1.00 74.62 220 LEU A CA 1
ATOM 1736 C C . LEU A 1 220 ? 2.943 12.265 -11.939 1.00 74.62 220 LEU A C 1
ATOM 1738 O O . LEU A 1 220 ? 2.060 11.437 -11.681 1.00 74.62 220 LEU A O 1
ATOM 1742 N N . PRO A 1 221 ? 4.126 11.875 -12.447 1.00 73.81 221 PRO A N 1
ATOM 1743 C CA . PRO A 1 221 ? 4.401 10.493 -12.802 1.00 73.81 221 PRO A CA 1
ATOM 1744 C C . PRO A 1 221 ? 4.397 9.590 -11.578 1.00 73.81 221 PRO A C 1
ATOM 1746 O O . PRO A 1 221 ? 4.827 9.971 -10.491 1.00 73.81 221 PRO A O 1
ATOM 1749 N N . LYS A 1 222 ? 3.974 8.338 -11.774 1.00 68.25 222 LYS A N 1
ATOM 1750 C CA . LYS A 1 222 ? 3.989 7.310 -10.720 1.00 68.25 222 LYS A CA 1
ATOM 1751 C C . LYS A 1 222 ? 5.377 7.119 -10.095 1.00 68.25 222 LYS A C 1
ATOM 1753 O O . LYS A 1 222 ? 5.459 6.717 -8.940 1.00 68.25 222 LYS A O 1
ATOM 1758 N N . GLU A 1 223 ? 6.423 7.391 -10.869 1.00 73.50 223 GLU A N 1
ATOM 1759 C CA . GLU A 1 223 ? 7.825 7.213 -10.492 1.00 73.50 223 GLU A CA 1
ATOM 1760 C C . GLU A 1 223 ? 8.488 8.488 -9.959 1.00 73.50 223 GLU A C 1
ATOM 1762 O O . GLU A 1 223 ? 9.692 8.486 -9.718 1.00 73.50 223 GLU A O 1
ATOM 1767 N N . PHE A 1 224 ? 7.728 9.573 -9.779 1.00 78.19 224 PHE A N 1
ATOM 1768 C CA . PHE A 1 224 ? 8.273 10.828 -9.277 1.00 78.19 224 PHE A CA 1
ATOM 1769 C C . PHE A 1 224 ? 8.779 10.668 -7.838 1.00 78.19 224 PHE A C 1
ATOM 1771 O O . PHE A 1 224 ? 8.007 10.394 -6.918 1.00 78.19 224 PHE A O 1
ATOM 1778 N N . ASP A 1 225 ? 10.081 10.863 -7.654 1.00 82.12 225 ASP A N 1
ATOM 1779 C CA . ASP A 1 225 ? 10.765 10.828 -6.365 1.00 82.12 225 ASP A CA 1
ATOM 1780 C C . ASP A 1 225 ? 11.282 12.234 -6.057 1.00 82.12 225 ASP A C 1
ATOM 1782 O O . ASP A 1 225 ? 12.121 12.778 -6.778 1.00 82.12 225 ASP A O 1
ATOM 1786 N N . HIS A 1 226 ? 10.752 12.841 -4.993 1.00 82.06 226 HIS A N 1
ATOM 1787 C CA . HIS A 1 226 ? 11.044 14.228 -4.634 1.00 82.06 226 HIS A CA 1
ATOM 1788 C C . HIS A 1 226 ? 12.526 14.458 -4.335 1.00 82.06 226 HIS A C 1
ATOM 1790 O O . HIS A 1 226 ? 13.081 15.475 -4.747 1.00 82.06 226 HIS A O 1
ATOM 1796 N N . GLY A 1 227 ? 13.168 13.518 -3.637 1.00 78.69 227 GLY A N 1
ATOM 1797 C CA . GLY A 1 227 ? 14.579 13.614 -3.276 1.00 78.69 227 GLY A CA 1
ATOM 1798 C C . GLY A 1 227 ? 15.474 13.490 -4.503 1.00 78.69 227 GLY A C 1
ATOM 1799 O O . GLY A 1 227 ? 16.371 14.310 -4.695 1.00 78.69 227 GLY A O 1
ATOM 1800 N N . LYS A 1 228 ? 15.187 12.523 -5.383 1.00 84.06 228 LYS A N 1
ATOM 1801 C CA . LYS A 1 228 ? 15.912 12.369 -6.652 1.00 84.06 228 LYS A CA 1
ATOM 1802 C C . LYS A 1 228 ? 15.730 13.581 -7.547 1.00 84.06 228 LYS A C 1
ATOM 1804 O O . LYS A 1 228 ? 16.717 14.089 -8.057 1.00 84.06 228 LYS A O 1
ATOM 1809 N N . TYR A 1 229 ? 14.506 14.077 -7.700 1.00 86.88 229 TYR A N 1
ATOM 1810 C CA . TYR A 1 229 ? 14.232 15.256 -8.513 1.00 86.88 229 TYR A CA 1
ATOM 1811 C C . TYR A 1 229 ? 15.027 16.478 -8.021 1.00 86.88 229 TYR A C 1
ATOM 1813 O O . TYR A 1 229 ? 15.738 17.099 -8.803 1.00 86.88 229 TYR A O 1
ATOM 1821 N N . LEU A 1 230 ? 15.012 16.778 -6.718 1.00 86.00 230 LEU A N 1
ATOM 1822 C CA . LEU A 1 230 ? 15.830 17.866 -6.157 1.00 86.00 230 LEU A CA 1
ATOM 1823 C C . LEU A 1 230 ? 17.342 17.612 -6.283 1.00 86.00 230 LEU A C 1
ATOM 1825 O O . LEU A 1 230 ? 18.120 18.549 -6.439 1.00 86.00 230 LEU A O 1
ATOM 1829 N N . GLY A 1 231 ? 17.773 16.351 -6.209 1.00 83.62 231 GLY A N 1
ATOM 1830 C CA . GLY A 1 231 ? 19.172 15.968 -6.393 1.00 83.62 231 GLY A CA 1
ATOM 1831 C C . GLY A 1 231 ? 19.669 16.163 -7.829 1.00 83.62 231 GLY A C 1
ATOM 1832 O O . GLY A 1 231 ? 20.818 16.567 -8.015 1.00 83.62 231 GLY A O 1
ATOM 1833 N N . LEU A 1 232 ? 18.799 15.900 -8.810 1.00 84.56 232 LEU A N 1
ATOM 1834 C CA . LEU A 1 232 ? 19.057 16.007 -10.249 1.00 84.56 232 LEU A CA 1
ATOM 1835 C C . LEU A 1 232 ? 19.108 17.458 -10.740 1.00 84.56 232 LEU A C 1
ATOM 1837 O O . LEU A 1 232 ? 19.881 17.767 -11.641 1.00 84.56 232 LEU A O 1
ATOM 1841 N N . HIS A 1 233 ? 18.302 18.339 -10.147 1.00 88.06 233 HIS A N 1
ATOM 1842 C CA . HIS A 1 233 ? 18.124 19.719 -10.602 1.00 88.06 233 HIS A CA 1
ATOM 1843 C C . HIS A 1 233 ? 18.837 20.696 -9.670 1.00 88.06 233 HIS A C 1
ATOM 1845 O O . HIS A 1 233 ? 18.284 21.153 -8.670 1.00 88.06 233 HIS A O 1
ATOM 1851 N N . GLN A 1 234 ? 20.102 20.983 -9.983 1.00 87.19 234 GLN A N 1
ATOM 1852 C CA . GLN A 1 234 ? 20.984 21.805 -9.148 1.00 87.19 234 GLN A CA 1
ATOM 1853 C C . GLN A 1 234 ? 20.425 23.216 -8.893 1.00 87.19 234 GLN A C 1
ATOM 1855 O O . GLN A 1 234 ? 20.572 23.733 -7.789 1.00 87.19 234 GLN A O 1
ATOM 1860 N N . ASP A 1 235 ? 19.734 23.799 -9.872 1.00 89.12 235 ASP A N 1
ATOM 1861 C CA . ASP A 1 235 ? 19.062 25.104 -9.796 1.00 89.12 235 ASP A CA 1
ATOM 1862 C C . ASP A 1 235 ? 17.967 25.165 -8.712 1.00 89.12 235 ASP A C 1
ATOM 1864 O O . ASP A 1 235 ? 17.626 26.231 -8.192 1.00 89.12 235 ASP A O 1
ATOM 1868 N N . LEU A 1 236 ? 17.441 24.008 -8.306 1.00 89.00 236 LEU A N 1
ATOM 1869 C CA . LEU A 1 236 ? 16.438 23.902 -7.251 1.00 89.00 236 LEU A CA 1
ATOM 1870 C C . LEU A 1 236 ? 17.045 23.813 -5.847 1.00 89.00 236 LEU A C 1
ATOM 1872 O O . LEU A 1 236 ? 16.311 23.991 -4.872 1.00 89.00 236 LEU A O 1
ATOM 1876 N N . LYS A 1 237 ? 18.355 23.556 -5.712 1.00 82.81 237 LYS A N 1
ATOM 1877 C CA . LYS A 1 237 ? 18.995 23.314 -4.406 1.00 82.81 237 LYS A CA 1
ATOM 1878 C C . LYS A 1 237 ? 19.017 24.554 -3.519 1.00 82.81 237 LYS A C 1
ATOM 1880 O O . LYS A 1 237 ? 18.700 24.447 -2.335 1.00 82.81 237 LYS A O 1
ATOM 1885 N N . ASP A 1 238 ? 19.279 25.727 -4.088 1.00 79.56 238 ASP A N 1
ATOM 1886 C CA . ASP A 1 238 ? 19.284 26.987 -3.331 1.00 79.56 238 ASP A CA 1
ATOM 1887 C C . ASP A 1 238 ? 17.889 27.342 -2.803 1.00 79.56 238 ASP A C 1
ATOM 1889 O O . ASP A 1 238 ? 17.739 27.851 -1.694 1.00 79.56 238 ASP A O 1
ATOM 1893 N N . HIS A 1 239 ? 16.843 26.950 -3.533 1.00 76.12 239 HIS A N 1
ATOM 1894 C CA . HIS A 1 239 ? 15.456 27.162 -3.132 1.00 76.12 239 HIS A CA 1
ATOM 1895 C C . HIS A 1 239 ? 15.014 26.267 -1.965 1.00 76.12 239 HIS A C 1
ATOM 1897 O O . HIS A 1 239 ? 13.994 26.551 -1.337 1.00 76.12 239 HIS A O 1
ATOM 1903 N N . VAL A 1 240 ? 15.730 25.178 -1.665 1.00 78.44 240 VAL A N 1
ATOM 1904 C CA . VAL A 1 240 ? 15.362 24.222 -0.603 1.00 78.44 240 VAL A CA 1
ATOM 1905 C C . VAL A 1 240 ? 16.355 24.161 0.557 1.00 78.44 240 VAL A C 1
ATOM 1907 O O . VAL A 1 240 ? 16.085 23.460 1.527 1.00 78.44 240 VAL A O 1
ATOM 1910 N N . LYS A 1 241 ? 17.456 24.919 0.497 1.00 76.06 241 LYS A N 1
ATOM 1911 C CA . LYS A 1 241 ? 18.574 24.869 1.455 1.00 76.06 241 LYS A CA 1
ATOM 1912 C C . LYS A 1 241 ? 18.169 25.122 2.913 1.00 76.06 241 LYS A C 1
ATOM 1914 O O . LYS A 1 241 ? 18.704 24.482 3.809 1.00 76.06 241 LYS A O 1
ATOM 1919 N N . GLU A 1 242 ? 17.204 26.011 3.142 1.00 74.06 242 GLU A N 1
ATOM 1920 C CA . GLU A 1 242 ? 16.705 26.377 4.483 1.00 74.06 242 GLU A CA 1
ATOM 1921 C C . GLU A 1 242 ? 15.345 25.741 4.817 1.00 74.06 242 GLU A C 1
ATOM 1923 O O . GLU A 1 242 ? 14.726 26.044 5.837 1.00 74.06 242 GLU A O 1
ATOM 1928 N N . ARG A 1 243 ? 14.838 24.862 3.946 1.00 67.88 243 ARG A N 1
ATOM 1929 C CA . ARG A 1 243 ? 13.522 24.236 4.102 1.00 67.88 243 ARG A CA 1
ATOM 1930 C C . ARG A 1 243 ? 13.634 22.920 4.862 1.00 67.88 243 ARG A C 1
ATOM 1932 O O . ARG A 1 243 ? 14.563 22.145 4.656 1.00 67.88 243 ARG A O 1
ATOM 1939 N N . SER A 1 244 ? 12.620 22.603 5.667 1.00 60.91 244 SER A N 1
ATOM 1940 C CA . SER A 1 244 ? 12.485 21.248 6.212 1.00 60.91 244 SER A CA 1
ATOM 1941 C C . SER A 1 244 ? 12.310 20.220 5.079 1.00 60.91 244 SER A C 1
ATOM 1943 O O . SER A 1 244 ? 11.786 20.573 4.016 1.00 60.91 244 SER A O 1
ATOM 1945 N N . PRO A 1 245 ? 12.663 18.932 5.269 1.00 55.28 245 PRO A N 1
ATOM 1946 C CA . PRO A 1 245 ? 12.552 17.913 4.216 1.00 55.28 245 PRO A CA 1
ATOM 1947 C C . PRO A 1 245 ? 11.161 17.850 3.583 1.00 55.28 245 PRO A C 1
ATOM 1949 O O . PRO A 1 245 ? 11.002 17.814 2.364 1.00 55.28 245 PRO A O 1
ATOM 1952 N N . ALA A 1 246 ? 10.122 17.951 4.412 1.00 47.62 246 ALA A N 1
ATOM 1953 C CA . ALA A 1 246 ? 8.759 17.983 3.922 1.00 47.62 246 ALA A CA 1
ATOM 1954 C C . ALA A 1 246 ? 8.498 19.238 3.063 1.00 47.62 246 ALA A C 1
ATOM 1956 O O . ALA A 1 246 ? 7.834 19.152 2.030 1.00 47.62 246 ALA A O 1
ATOM 1957 N N . GLN A 1 247 ? 8.984 20.427 3.458 1.00 54.41 247 GLN A N 1
ATOM 1958 C CA . GLN A 1 247 ? 8.870 21.672 2.669 1.00 54.41 247 GLN A CA 1
ATOM 1959 C C . GLN A 1 247 ? 9.609 21.573 1.329 1.00 54.41 247 GLN A C 1
ATOM 1961 O O . GLN A 1 247 ? 9.051 21.969 0.306 1.00 54.41 247 GLN A O 1
ATOM 1966 N N . ALA A 1 248 ? 10.801 20.979 1.320 1.00 60.66 248 ALA A N 1
ATOM 1967 C CA . ALA A 1 248 ? 11.560 20.711 0.105 1.00 60.66 248 ALA A CA 1
ATOM 1968 C C . ALA A 1 248 ? 10.789 19.790 -0.856 1.00 60.66 248 ALA A C 1
ATOM 1970 O O . ALA A 1 248 ? 10.664 20.101 -2.039 1.00 60.66 248 ALA A O 1
ATOM 1971 N N . TYR A 1 249 ? 10.182 18.711 -0.354 1.00 73.56 249 TYR A N 1
ATOM 1972 C CA . TYR A 1 249 ? 9.414 17.786 -1.193 1.00 73.56 249 TYR A CA 1
ATOM 1973 C C . TYR A 1 249 ? 8.159 18.421 -1.795 1.00 73.56 249 TYR A C 1
ATOM 1975 O O . TYR A 1 249 ? 7.894 18.244 -2.979 1.00 73.56 249 TYR A O 1
ATOM 1983 N N . SER A 1 250 ? 7.412 19.212 -1.021 1.00 62.62 250 SER A N 1
ATOM 1984 C CA . SER A 1 250 ? 6.260 19.952 -1.559 1.00 62.62 250 SER A CA 1
ATOM 1985 C C . SER A 1 250 ? 6.676 20.875 -2.702 1.00 62.62 250 SER A C 1
ATOM 1987 O O . SER A 1 250 ? 6.054 20.869 -3.758 1.00 62.62 250 SER A O 1
ATOM 1989 N N . PHE A 1 251 ? 7.773 21.609 -2.515 1.00 76.06 251 PHE A N 1
ATOM 1990 C CA . PHE A 1 251 ? 8.316 22.467 -3.558 1.00 76.06 251 PHE A CA 1
ATOM 1991 C C . PHE A 1 251 ? 8.723 21.682 -4.807 1.00 76.06 251 PHE A C 1
ATOM 1993 O O . PHE A 1 251 ? 8.388 22.103 -5.906 1.00 76.06 251 PHE A O 1
ATOM 2000 N N . ALA A 1 252 ? 9.400 20.541 -4.651 1.00 74.81 252 ALA A N 1
ATOM 2001 C CA . ALA A 1 252 ? 9.827 19.694 -5.766 1.00 74.81 252 ALA A CA 1
ATOM 2002 C C . ALA A 1 252 ? 8.645 19.302 -6.668 1.00 74.81 252 ALA A C 1
ATOM 2004 O O . ALA A 1 252 ? 8.714 19.375 -7.893 1.00 74.81 252 ALA A O 1
ATOM 2005 N N . GLN A 1 253 ? 7.537 18.926 -6.035 1.00 74.62 253 GLN A N 1
ATOM 2006 C CA . GLN A 1 253 ? 6.315 18.507 -6.702 1.00 74.62 253 GLN A CA 1
ATOM 2007 C C . GLN A 1 253 ? 5.573 19.665 -7.366 1.00 74.62 253 GLN A C 1
ATOM 2009 O O . GLN A 1 253 ? 5.207 19.555 -8.535 1.00 74.62 253 GLN A O 1
ATOM 2014 N N . ASP A 1 254 ? 5.358 20.762 -6.639 1.00 76.06 254 ASP A N 1
ATOM 2015 C CA . ASP A 1 254 ? 4.702 21.954 -7.184 1.00 76.06 254 ASP A CA 1
ATOM 2016 C C . ASP A 1 254 ? 5.511 22.512 -8.352 1.00 76.06 254 ASP A C 1
ATOM 2018 O O . ASP A 1 254 ? 4.954 22.880 -9.388 1.00 76.06 254 ASP A O 1
ATOM 2022 N N . HIS A 1 255 ? 6.839 22.504 -8.212 1.00 87.81 255 HIS A N 1
ATOM 2023 C CA . HIS A 1 255 ? 7.734 22.907 -9.273 1.00 87.81 255 HIS A CA 1
ATOM 2024 C C . HIS A 1 255 ? 7.565 22.017 -10.501 1.00 87.81 255 HIS A C 1
ATOM 2026 O O . HIS A 1 255 ? 7.407 22.518 -11.613 1.00 87.81 255 HIS A O 1
ATOM 2032 N N . TYR A 1 256 ? 7.607 20.697 -10.321 1.00 86.31 256 TYR A N 1
ATOM 2033 C CA . TYR A 1 256 ? 7.487 19.772 -11.438 1.00 86.31 256 TYR A CA 1
ATOM 2034 C C . TYR A 1 256 ? 6.151 19.924 -12.174 1.00 86.31 256 TYR A C 1
ATOM 2036 O O . TYR A 1 256 ? 6.134 20.084 -13.392 1.00 86.31 256 TYR A O 1
ATOM 2044 N N . LEU A 1 257 ? 5.041 19.956 -11.434 1.00 77.62 257 LEU A N 1
ATOM 2045 C CA . LEU A 1 257 ? 3.699 20.097 -12.000 1.00 77.62 257 LEU A CA 1
ATOM 2046 C C . LEU A 1 257 ? 3.503 21.425 -12.742 1.00 77.62 257 LEU A C 1
ATOM 2048 O O . LEU A 1 257 ? 2.812 21.468 -13.758 1.00 77.62 257 LEU A O 1
ATOM 2052 N N . LYS A 1 258 ? 4.096 22.516 -12.246 1.00 81.50 258 LYS A N 1
ATOM 2053 C CA . LYS A 1 258 ? 3.898 23.855 -12.812 1.00 81.50 258 LYS A CA 1
ATOM 2054 C C . LYS A 1 258 ? 4.872 24.191 -13.944 1.00 81.50 258 LYS A C 1
ATOM 2056 O O . LYS A 1 258 ? 4.459 24.807 -14.930 1.00 81.50 258 LYS A O 1
ATOM 2061 N N . TRP A 1 259 ? 6.135 23.797 -13.802 1.00 86.81 259 TRP A N 1
ATOM 2062 C CA . TRP A 1 259 ? 7.218 24.139 -14.728 1.00 86.81 259 TRP A CA 1
ATOM 2063 C C . TRP A 1 259 ? 7.956 22.912 -15.251 1.00 86.81 259 TRP A C 1
ATOM 2065 O O . TRP A 1 259 ? 8.147 22.813 -16.457 1.00 86.81 259 TRP A O 1
ATOM 2075 N N . GLY A 1 260 ? 8.283 21.939 -14.397 1.00 86.69 260 GLY A N 1
ATOM 2076 C CA . GLY A 1 260 ? 9.111 20.791 -14.791 1.00 86.69 260 GLY A CA 1
ATOM 2077 C C . GLY A 1 260 ? 8.549 19.966 -15.956 1.00 86.69 260 GLY A C 1
ATOM 2078 O O . GLY A 1 260 ? 9.329 19.483 -16.771 1.00 86.69 260 GLY A O 1
ATOM 2079 N N . ILE A 1 261 ? 7.222 19.857 -16.096 1.00 80.44 261 ILE A N 1
ATOM 2080 C CA . ILE A 1 261 ? 6.580 19.236 -17.271 1.00 80.44 261 ILE A CA 1
ATOM 2081 C C . ILE A 1 261 ? 6.864 20.044 -18.547 1.00 80.44 261 ILE A C 1
ATOM 2083 O O . ILE A 1 261 ? 7.248 19.474 -19.564 1.00 80.44 261 ILE A O 1
ATOM 2087 N N . LYS A 1 262 ? 6.699 21.372 -18.497 1.00 83.69 262 LYS A N 1
ATOM 2088 C CA . LYS A 1 262 ? 6.920 22.269 -19.648 1.00 83.69 262 LYS A CA 1
ATOM 2089 C C . LYS A 1 262 ? 8.393 22.352 -20.038 1.00 83.69 262 LYS A C 1
ATOM 2091 O O . LYS A 1 262 ? 8.713 22.480 -21.209 1.00 83.69 262 LYS A O 1
ATOM 2096 N N . GLU A 1 263 ? 9.268 22.263 -19.047 1.00 85.94 263 GLU A N 1
ATOM 2097 C CA . GLU A 1 263 ? 10.723 22.274 -19.201 1.00 85.94 263 GLU A CA 1
ATOM 2098 C C . GLU A 1 263 ? 11.288 20.897 -19.583 1.00 85.94 263 GLU A C 1
ATOM 2100 O O . GLU A 1 263 ? 12.499 20.755 -19.725 1.00 85.94 263 GLU A O 1
ATOM 2105 N N . ASN A 1 264 ? 10.433 19.875 -19.717 1.00 82.19 264 ASN A N 1
ATOM 2106 C CA . ASN A 1 264 ? 10.825 18.486 -19.947 1.00 82.19 264 ASN A CA 1
ATOM 2107 C C . ASN A 1 264 ? 11.935 18.016 -18.982 1.00 82.19 264 ASN A C 1
ATOM 2109 O O . ASN A 1 264 ? 12.952 17.451 -19.385 1.00 82.19 264 ASN A O 1
ATOM 2113 N N . ARG A 1 265 ? 11.774 18.283 -17.681 1.00 87.06 265 ARG A N 1
ATOM 2114 C CA . ARG A 1 265 ? 12.781 17.934 -16.673 1.00 87.06 265 ARG A CA 1
ATOM 2115 C C . ARG A 1 265 ? 12.818 16.433 -16.405 1.00 87.06 265 ARG A C 1
ATOM 2117 O O . ARG A 1 265 ? 11.800 15.820 -16.086 1.00 87.06 265 ARG A O 1
ATOM 2124 N N . PHE A 1 266 ? 14.024 15.867 -16.435 1.00 85.56 266 PHE A N 1
ATOM 2125 C CA . PHE A 1 266 ? 14.273 14.474 -16.074 1.00 85.56 266 PHE A CA 1
ATOM 2126 C C . PHE A 1 266 ? 13.951 14.214 -14.594 1.00 85.56 266 PHE A C 1
ATOM 2128 O O . PHE A 1 266 ? 14.389 14.950 -13.713 1.00 85.56 266 PHE A O 1
ATOM 2135 N N . ILE A 1 267 ? 13.190 13.159 -14.303 1.00 85.06 267 ILE A N 1
ATOM 2136 C CA . ILE A 1 267 ? 12.724 12.832 -12.938 1.00 85.06 267 ILE A CA 1
ATOM 2137 C C . ILE A 1 267 ? 13.407 11.598 -12.339 1.00 85.06 267 ILE A C 1
ATOM 2139 O O . ILE A 1 267 ? 13.055 11.162 -11.244 1.00 85.06 267 ILE A O 1
ATOM 2143 N N . GLY A 1 268 ? 14.377 11.033 -13.058 1.00 83.19 268 GLY A N 1
ATOM 2144 C CA . GLY A 1 268 ? 15.060 9.795 -12.706 1.00 83.19 268 GLY A CA 1
ATOM 2145 C C . GLY A 1 268 ? 14.861 8.701 -13.749 1.00 83.19 268 GLY A C 1
ATOM 2146 O O . GLY A 1 268 ? 14.005 8.794 -14.632 1.00 83.19 268 GLY A O 1
ATOM 2147 N N . LEU A 1 269 ? 15.686 7.654 -13.645 1.00 82.56 269 LEU A N 1
ATOM 2148 C CA . LEU A 1 269 ? 15.599 6.509 -14.543 1.00 82.56 269 LEU A CA 1
ATOM 2149 C C . LEU A 1 269 ? 14.211 5.857 -14.433 1.00 82.56 269 LEU A C 1
ATOM 2151 O O . LEU A 1 269 ? 13.750 5.585 -13.318 1.00 82.56 269 LEU A O 1
ATOM 2155 N N . PRO A 1 270 ? 13.559 5.566 -15.567 1.00 81.06 270 PRO A N 1
ATOM 2156 C CA . PRO A 1 270 ? 12.361 4.739 -15.604 1.00 81.06 270 PRO A CA 1
ATOM 2157 C C . PRO A 1 270 ? 12.581 3.420 -14.854 1.00 81.06 270 PRO A C 1
ATOM 2159 O O . PRO A 1 270 ? 13.656 2.829 -14.930 1.00 81.06 270 PRO A O 1
ATOM 2162 N N . LYS A 1 271 ? 11.564 2.922 -14.137 1.00 77.50 271 LYS A N 1
ATOM 2163 C CA . LYS A 1 271 ? 11.678 1.654 -13.385 1.00 77.50 271 LYS A CA 1
ATOM 2164 C C . LYS A 1 271 ? 12.029 0.449 -14.256 1.00 77.50 271 LYS A C 1
ATOM 2166 O O . LYS A 1 271 ? 12.539 -0.542 -13.745 1.00 77.50 271 LYS A O 1
ATOM 2171 N N . ASP A 1 272 ? 11.685 0.513 -15.533 1.00 74.38 272 ASP A N 1
ATOM 2172 C CA . ASP A 1 272 ? 11.975 -0.500 -16.539 1.00 74.38 272 ASP A CA 1
ATOM 2173 C C . ASP A 1 272 ? 13.175 -0.140 -17.423 1.00 74.38 272 ASP A C 1
ATOM 2175 O O . ASP A 1 272 ? 13.361 -0.760 -18.465 1.00 74.38 272 ASP A O 1
ATOM 2179 N N . PHE A 1 273 ? 13.990 0.841 -17.024 1.00 84.88 273 PHE A N 1
ATOM 2180 C CA . PHE A 1 273 ? 15.236 1.152 -17.709 1.00 84.88 273 PHE A CA 1
ATOM 2181 C C . PHE A 1 273 ? 16.231 -0.002 -17.557 1.00 84.88 273 PHE A C 1
ATOM 2183 O O . PHE A 1 273 ? 16.673 -0.317 -16.449 1.00 84.88 273 PHE A O 1
ATOM 2190 N N . ASP A 1 274 ? 16.606 -0.596 -18.684 1.00 83.50 274 ASP A N 1
ATOM 2191 C CA . ASP A 1 274 ? 17.634 -1.624 -18.781 1.00 83.50 274 ASP A CA 1
ATOM 2192 C C . ASP A 1 274 ? 18.855 -1.027 -19.510 1.00 83.50 274 ASP A C 1
ATOM 2194 O O . ASP A 1 274 ? 18.751 -0.692 -20.693 1.00 83.50 274 ASP A O 1
ATOM 2198 N N . PRO A 1 275 ? 20.008 -0.861 -18.833 1.00 87.19 275 PRO A N 1
ATOM 2199 C CA . PRO A 1 275 ? 21.203 -0.275 -19.439 1.00 87.19 275 PRO A CA 1
ATOM 2200 C C . PRO A 1 275 ? 21.763 -1.104 -20.598 1.00 87.19 275 PRO A C 1
ATOM 2202 O O . PRO A 1 275 ? 22.293 -0.532 -21.547 1.00 87.19 275 PRO A O 1
ATOM 2205 N N . GLN A 1 276 ? 21.635 -2.432 -20.537 1.00 85.25 276 GLN A N 1
ATOM 2206 C CA . GLN A 1 276 ? 22.082 -3.316 -21.610 1.00 85.25 276 GLN A CA 1
ATOM 2207 C C . GLN A 1 276 ? 21.199 -3.110 -22.838 1.00 85.25 276 GLN A C 1
ATOM 2209 O O . GLN A 1 276 ? 21.705 -2.911 -23.940 1.00 85.25 276 GLN A O 1
ATOM 2214 N N . LEU A 1 277 ? 19.879 -3.082 -22.632 1.00 82.25 277 LEU A N 1
ATOM 2215 C CA . LEU A 1 277 ? 18.922 -2.817 -23.700 1.00 82.25 277 LEU A CA 1
ATOM 2216 C C . LEU A 1 277 ? 19.136 -1.424 -24.298 1.00 82.25 277 LEU A C 1
ATOM 2218 O O . LEU A 1 277 ? 19.114 -1.271 -25.514 1.00 82.25 277 LEU A O 1
ATOM 2222 N N . TYR A 1 278 ? 19.379 -0.411 -23.469 1.00 87.69 278 TYR A N 1
ATOM 2223 C CA . TYR A 1 278 ? 19.661 0.945 -23.926 1.00 87.69 278 TYR A CA 1
ATOM 2224 C C . TYR A 1 278 ? 20.904 1.009 -24.826 1.00 87.69 278 TYR A C 1
ATOM 2226 O O . TYR A 1 278 ? 20.834 1.615 -25.891 1.00 87.69 278 TYR A O 1
ATOM 2234 N N . LEU A 1 279 ? 22.002 0.334 -24.468 1.00 87.38 279 LEU A N 1
ATOM 2235 C CA . LEU A 1 279 ? 23.192 0.248 -25.327 1.00 87.38 279 LEU A CA 1
ATOM 2236 C C . LEU A 1 279 ? 22.913 -0.477 -26.645 1.00 87.38 279 LEU A C 1
ATOM 2238 O O . LEU A 1 279 ? 23.362 -0.020 -27.690 1.00 87.38 279 LEU A O 1
ATOM 2242 N N . THR A 1 280 ? 22.133 -1.562 -26.625 1.00 81.94 280 THR A N 1
ATOM 2243 C CA . THR A 1 280 ? 21.734 -2.272 -27.852 1.00 81.94 280 THR A CA 1
ATOM 2244 C C . THR A 1 280 ? 21.001 -1.358 -28.840 1.00 81.94 280 THR A C 1
ATOM 2246 O O . THR A 1 280 ? 21.185 -1.497 -30.044 1.00 81.94 280 THR A O 1
ATOM 2249 N N . HIS A 1 281 ? 20.209 -0.398 -28.353 1.00 77.88 281 HIS A N 1
ATOM 2250 C CA . HIS A 1 281 ? 19.504 0.569 -29.206 1.00 77.88 281 HIS A CA 1
ATOM 2251 C C . HIS A 1 281 ? 20.355 1.775 -29.619 1.00 77.88 281 HIS A C 1
ATOM 2253 O O . HIS A 1 281 ? 19.945 2.535 -30.491 1.00 77.88 281 HIS A O 1
ATOM 2259 N N . ASN A 1 282 ? 21.509 1.971 -28.985 1.00 83.69 282 ASN A N 1
ATOM 2260 C CA . ASN A 1 282 ? 22.368 3.136 -29.164 1.00 83.69 282 ASN A CA 1
ATOM 2261 C C . ASN A 1 282 ? 23.818 2.663 -29.380 1.00 83.69 282 ASN A C 1
ATOM 2263 O O . ASN A 1 282 ? 24.666 2.847 -28.500 1.00 83.69 282 ASN A O 1
ATOM 2267 N N . PRO A 1 283 ? 24.105 1.985 -30.512 1.00 85.12 283 PRO A N 1
ATOM 2268 C CA . PRO A 1 283 ? 25.399 1.343 -30.759 1.00 85.12 283 PRO A CA 1
ATOM 2269 C C . PRO A 1 283 ? 26.563 2.340 -30.847 1.00 85.12 283 PRO A C 1
ATOM 2271 O O . PRO A 1 283 ? 27.706 1.974 -30.580 1.00 85.12 283 PRO A O 1
ATOM 2274 N N . ASP A 1 284 ? 26.277 3.607 -31.141 1.00 90.56 284 ASP A N 1
ATOM 2275 C CA . ASP A 1 284 ? 27.236 4.708 -31.063 1.00 90.56 284 ASP A CA 1
ATOM 2276 C C . ASP A 1 284 ? 27.808 4.878 -29.644 1.00 90.56 284 ASP A C 1
ATOM 2278 O O . ASP A 1 284 ? 29.003 5.121 -29.482 1.00 90.56 284 ASP A O 1
ATOM 2282 N N . LEU A 1 285 ? 27.003 4.637 -28.602 1.00 91.94 285 LEU A N 1
ATOM 2283 C CA . LEU A 1 285 ? 27.463 4.674 -27.211 1.00 91.94 285 LEU A CA 1
ATOM 2284 C C . LEU A 1 285 ? 28.374 3.489 -26.872 1.00 91.94 285 LEU A C 1
ATOM 2286 O O . LEU A 1 285 ? 29.276 3.634 -26.053 1.00 91.94 285 LEU A O 1
ATOM 2290 N N . ILE A 1 286 ? 28.167 2.326 -27.501 1.00 86.75 286 ILE A N 1
ATOM 2291 C CA . ILE A 1 286 ? 29.052 1.157 -27.346 1.00 86.75 286 ILE A CA 1
ATOM 2292 C C . ILE A 1 286 ? 30.421 1.451 -27.960 1.00 86.75 286 ILE A C 1
ATOM 2294 O O . ILE A 1 286 ? 31.449 1.067 -27.406 1.00 86.75 286 ILE A O 1
ATOM 2298 N N . GLN A 1 287 ? 30.440 2.112 -29.116 1.00 85.19 287 GLN A N 1
ATOM 2299 C CA . GLN A 1 287 ? 31.688 2.508 -29.753 1.00 85.19 287 GLN A CA 1
ATOM 2300 C C . GLN A 1 287 ? 32.428 3.541 -28.893 1.00 85.19 287 GLN A C 1
ATOM 2302 O O . GLN A 1 287 ? 33.608 3.362 -28.596 1.00 85.19 287 GLN A O 1
ATOM 2307 N N . PHE A 1 288 ? 31.706 4.544 -28.388 1.00 93.50 288 PHE A N 1
ATOM 2308 C CA . PHE A 1 288 ? 32.262 5.571 -27.513 1.00 93.50 288 PHE A CA 1
ATOM 2309 C C . PHE A 1 288 ? 32.884 4.993 -26.232 1.00 93.50 288 PHE A C 1
ATOM 2311 O O . PHE A 1 288 ? 33.993 5.377 -25.859 1.00 93.50 288 PHE A O 1
ATOM 2318 N N . THR A 1 289 ? 32.211 4.046 -25.563 1.00 93.56 289 THR A N 1
ATOM 2319 C CA . THR A 1 289 ? 32.737 3.434 -24.330 1.00 93.56 289 THR A CA 1
ATOM 2320 C C . THR A 1 289 ? 34.001 2.622 -24.578 1.00 93.56 289 THR A C 1
ATOM 2322 O O . THR A 1 289 ? 34.914 2.680 -23.757 1.00 93.56 289 THR A O 1
ATOM 2325 N N . LYS A 1 290 ? 34.097 1.924 -25.717 1.00 91.06 290 LYS A N 1
ATOM 2326 C CA . LYS A 1 290 ? 35.313 1.199 -26.120 1.00 91.06 290 LYS A CA 1
ATOM 2327 C C . LYS A 1 290 ? 36.486 2.142 -26.368 1.00 91.06 290 LYS A C 1
ATOM 2329 O O . LYS A 1 290 ? 37.575 1.887 -25.868 1.00 91.06 290 LYS A O 1
ATOM 2334 N N . GLU A 1 291 ? 36.260 3.226 -27.105 1.00 94.75 291 GLU A N 1
ATOM 2335 C CA . GLU A 1 291 ? 37.300 4.209 -27.443 1.00 94.75 291 GLU A CA 1
ATOM 2336 C C . GLU A 1 291 ? 37.856 4.931 -26.210 1.00 94.75 291 GLU A C 1
ATOM 2338 O O . GLU A 1 291 ? 39.030 5.289 -26.181 1.00 94.75 291 GLU A O 1
ATOM 2343 N N . HIS A 1 292 ? 37.030 5.100 -25.176 1.00 94.50 292 HIS A N 1
ATOM 2344 C CA . HIS A 1 292 ? 37.380 5.853 -23.970 1.00 94.50 292 HIS A CA 1
ATOM 2345 C C . HIS A 1 292 ? 37.618 4.967 -22.736 1.00 94.50 292 HIS A C 1
ATOM 2347 O O . HIS A 1 292 ? 37.808 5.491 -21.640 1.00 94.50 292 HIS A O 1
ATOM 2353 N N . GLY A 1 293 ? 37.595 3.636 -22.885 1.00 93.81 293 GLY A N 1
ATOM 2354 C CA . GLY A 1 293 ? 37.807 2.693 -21.780 1.00 93.81 293 GLY A CA 1
ATOM 2355 C C . GLY A 1 293 ? 36.787 2.823 -20.640 1.00 93.81 293 GLY A C 1
ATOM 2356 O O . GLY A 1 293 ? 37.141 2.657 -19.475 1.00 93.81 293 GLY A O 1
ATOM 2357 N N . LEU A 1 294 ? 35.535 3.166 -20.956 1.00 93.19 294 LEU A N 1
ATOM 2358 C CA . LEU A 1 294 ? 34.468 3.378 -19.974 1.00 93.19 294 LEU A CA 1
ATOM 2359 C C . LEU A 1 294 ? 33.676 2.092 -19.719 1.00 93.19 294 LEU A C 1
ATOM 2361 O O . LEU A 1 294 ? 33.361 1.354 -20.650 1.00 93.19 294 LEU A O 1
ATOM 2365 N N . GLU A 1 295 ? 33.254 1.879 -18.471 1.00 95.38 295 GLU A N 1
ATOM 2366 C CA . GLU A 1 295 ? 32.354 0.780 -18.104 1.00 95.38 295 GLU A CA 1
ATOM 2367 C C . GLU A 1 295 ? 30.967 0.947 -18.763 1.00 95.38 295 GLU A C 1
ATOM 2369 O O . GLU A 1 295 ? 30.221 1.866 -18.391 1.00 95.38 295 GLU A O 1
ATOM 2374 N N . PRO A 1 296 ? 30.563 0.075 -19.715 1.00 88.50 296 PRO A N 1
ATOM 2375 C CA . PRO A 1 296 ? 29.435 0.364 -20.601 1.00 88.50 296 PRO A CA 1
ATOM 2376 C C . PRO A 1 296 ? 28.099 0.562 -19.882 1.00 88.50 296 PRO A C 1
ATOM 2378 O O . PRO A 1 296 ? 27.364 1.504 -20.173 1.00 88.50 296 PRO A O 1
ATOM 2381 N N . LEU A 1 297 ? 27.771 -0.298 -18.913 1.00 91.25 297 LEU A N 1
ATOM 2382 C CA . LEU A 1 297 ? 26.476 -0.249 -18.222 1.00 91.25 297 LEU A CA 1
ATOM 2383 C C . LEU A 1 297 ? 26.358 0.938 -17.261 1.00 91.25 297 LEU A C 1
ATOM 2385 O O . LEU A 1 297 ? 25.255 1.446 -17.040 1.00 91.25 297 LEU A O 1
ATOM 2389 N N . ALA A 1 298 ? 27.475 1.369 -16.672 1.00 90.25 298 ALA A N 1
ATOM 2390 C CA . ALA A 1 298 ? 27.517 2.562 -15.834 1.00 90.25 298 ALA A CA 1
ATOM 2391 C C . ALA A 1 298 ? 27.345 3.815 -16.701 1.00 90.25 298 ALA A C 1
ATOM 2393 O O . ALA A 1 298 ? 26.460 4.632 -16.430 1.00 90.25 298 ALA A O 1
ATOM 2394 N N . PHE A 1 299 ? 28.100 3.887 -17.801 1.00 94.75 299 PHE A N 1
ATOM 2395 C CA . PHE A 1 299 ? 27.995 4.962 -18.781 1.00 94.75 299 PHE A CA 1
ATOM 2396 C C . PHE A 1 299 ? 26.588 5.066 -19.376 1.00 94.75 299 PHE A C 1
ATOM 2398 O O . PHE A 1 299 ? 26.045 6.155 -19.462 1.00 94.75 299 PHE A O 1
ATOM 2405 N N . ALA A 1 300 ? 25.938 3.950 -19.709 1.00 92.25 300 ALA A N 1
ATOM 2406 C CA . ALA A 1 300 ? 24.572 3.920 -20.232 1.00 92.25 300 ALA A CA 1
ATOM 2407 C C . ALA A 1 300 ? 23.553 4.638 -19.326 1.00 92.25 300 ALA A C 1
ATOM 2409 O O . ALA A 1 300 ? 22.731 5.425 -19.804 1.00 92.25 300 ALA A O 1
ATOM 2410 N N . LYS A 1 301 ? 23.617 4.392 -18.010 1.00 91.12 301 LYS A N 1
ATOM 2411 C CA . LYS A 1 301 ? 22.745 5.048 -17.021 1.00 91.12 301 LYS A CA 1
ATOM 2412 C C . LYS A 1 301 ? 23.034 6.541 -16.935 1.00 91.12 301 LYS A C 1
ATOM 2414 O O . LYS A 1 301 ? 22.103 7.344 -16.942 1.00 91.12 301 LYS A O 1
ATOM 2419 N N . GLU A 1 302 ? 24.314 6.897 -16.860 1.00 90.75 302 GLU A N 1
ATOM 2420 C CA . GLU A 1 302 ? 24.756 8.286 -16.777 1.00 90.75 302 GLU A CA 1
ATOM 2421 C C . GLU A 1 302 ? 24.390 9.069 -18.043 1.00 90.75 302 GLU A C 1
ATOM 2423 O O . GLU A 1 302 ? 23.810 10.150 -17.955 1.00 90.75 302 GLU A O 1
ATOM 2428 N N . HIS A 1 303 ? 24.660 8.492 -19.213 1.00 93.75 303 HIS A N 1
ATOM 2429 C CA . HIS A 1 303 ? 24.357 9.066 -20.513 1.00 93.75 303 HIS A CA 1
ATOM 2430 C C . HIS A 1 303 ? 22.860 9.309 -20.663 1.00 93.75 303 HIS A C 1
ATOM 2432 O O . HIS A 1 303 ? 22.457 10.410 -21.020 1.00 93.75 303 HIS A O 1
ATOM 2438 N N . TYR A 1 304 ? 22.011 8.323 -20.355 1.00 90.88 304 TYR A N 1
ATOM 2439 C CA . TYR A 1 304 ? 20.564 8.512 -20.452 1.00 90.88 304 TYR A CA 1
ATOM 2440 C C . TYR A 1 304 ? 20.047 9.594 -19.495 1.00 90.88 304 TYR A C 1
ATOM 2442 O O . TYR A 1 304 ? 19.204 10.403 -19.877 1.00 90.88 304 TYR A O 1
ATOM 2450 N N . GLN A 1 305 ? 20.579 9.643 -18.271 1.00 87.19 305 GLN A N 1
ATOM 2451 C CA . GLN A 1 305 ? 20.224 10.658 -17.281 1.00 87.19 305 GLN A CA 1
ATOM 2452 C C . GLN A 1 305 ? 20.643 12.074 -17.696 1.00 87.19 305 GLN A C 1
ATOM 2454 O O . GLN A 1 305 ? 19.891 13.015 -17.446 1.00 87.19 305 GLN A O 1
ATOM 2459 N N . LYS A 1 306 ? 21.838 12.237 -18.274 1.00 84.94 306 LYS A N 1
ATOM 2460 C CA . LYS A 1 306 ? 22.383 13.553 -18.642 1.00 84.94 306 LYS A CA 1
ATOM 2461 C C . LYS A 1 306 ? 21.904 14.039 -20.008 1.00 84.94 306 LYS A C 1
ATOM 2463 O O . LYS A 1 306 ? 21.595 15.215 -20.139 1.00 84.94 306 LYS A O 1
ATOM 2468 N N . TYR A 1 307 ? 21.840 13.145 -20.990 1.00 87.00 307 TYR A N 1
ATOM 2469 C CA . TYR A 1 307 ? 21.651 13.493 -22.401 1.00 87.00 307 TYR A CA 1
ATOM 2470 C C . TYR A 1 307 ? 20.519 12.694 -23.040 1.00 87.00 307 TYR A C 1
ATOM 2472 O O . TYR A 1 307 ? 19.572 13.273 -23.564 1.00 87.00 307 TYR A O 1
ATOM 2480 N N . GLY A 1 308 ? 20.548 11.364 -22.924 1.00 86.31 308 GLY A N 1
ATOM 2481 C CA . GLY A 1 308 ? 19.665 10.483 -23.692 1.00 86.31 308 GLY A CA 1
ATOM 2482 C C . GLY A 1 308 ? 18.169 10.727 -23.489 1.00 86.31 308 GLY A C 1
ATOM 2483 O O . GLY A 1 308 ? 17.400 10.576 -24.433 1.00 86.31 308 GLY A O 1
ATOM 2484 N N . TYR A 1 309 ? 17.741 11.153 -22.298 1.00 83.38 309 TYR A N 1
ATOM 2485 C CA . TYR A 1 309 ? 16.354 11.556 -22.065 1.00 83.38 309 TYR A CA 1
ATOM 2486 C C . TYR A 1 309 ? 15.957 12.807 -22.869 1.00 83.38 309 TYR A C 1
ATOM 2488 O O . TYR A 1 309 ? 14.878 12.839 -23.457 1.00 83.38 309 TYR A O 1
ATOM 2496 N N . GLN A 1 310 ? 16.819 13.828 -22.909 1.00 79.06 310 GLN A N 1
ATOM 2497 C CA . GLN A 1 310 ? 16.569 15.075 -23.644 1.00 79.06 310 GLN A CA 1
ATOM 2498 C C . GLN A 1 310 ? 16.681 14.876 -25.157 1.00 79.06 310 GLN A C 1
ATOM 2500 O O . GLN A 1 310 ? 15.908 15.455 -25.913 1.00 79.06 310 GLN A O 1
ATOM 2505 N N . GLU A 1 311 ? 17.599 14.011 -25.581 1.00 82.44 311 GLU A N 1
ATOM 2506 C CA . GLU A 1 311 ? 17.768 13.593 -26.975 1.00 82.44 311 GLU A CA 1
ATOM 2507 C C . GLU A 1 311 ? 16.608 12.718 -27.479 1.00 82.44 311 GLU A C 1
ATOM 2509 O O . GLU A 1 311 ? 16.506 12.457 -28.674 1.00 82.44 311 GLU A O 1
ATOM 2514 N N . GLY A 1 312 ? 15.740 12.233 -26.583 1.00 78.81 312 GLY A N 1
ATOM 2515 C CA . GLY A 1 312 ? 14.662 11.313 -26.936 1.00 78.81 312 GLY A CA 1
ATOM 2516 C C . GLY A 1 312 ? 15.160 9.921 -27.339 1.00 78.81 312 GLY A C 1
ATOM 2517 O O . GLY A 1 312 ? 14.473 9.217 -28.082 1.00 78.81 312 GLY A O 1
ATOM 2518 N N . ARG A 1 313 ? 16.344 9.501 -26.867 1.00 81.62 313 ARG A N 1
ATOM 2519 C CA . ARG A 1 313 ? 16.910 8.184 -27.184 1.00 81.62 313 ARG A CA 1
ATOM 2520 C C . ARG A 1 313 ? 16.021 7.061 -26.659 1.00 81.62 313 ARG A C 1
ATOM 2522 O O . ARG A 1 313 ? 15.562 7.060 -25.515 1.00 81.62 313 ARG A O 1
ATOM 2529 N N . THR A 1 314 ? 15.817 6.054 -27.502 1.00 78.06 314 THR A N 1
ATOM 2530 C CA . THR A 1 314 ? 14.987 4.893 -27.171 1.00 78.06 314 THR A CA 1
ATOM 2531 C C . THR A 1 314 ? 15.691 4.026 -26.125 1.00 78.06 314 THR A C 1
ATOM 2533 O O . THR A 1 314 ? 16.800 3.549 -26.352 1.00 78.06 314 THR A O 1
ATOM 2536 N N . TYR A 1 315 ? 15.041 3.809 -24.977 1.00 77.56 315 TYR A N 1
ATOM 2537 C CA . TYR A 1 315 ? 15.524 2.919 -23.905 1.00 77.56 315 TYR A CA 1
ATOM 2538 C C . TYR A 1 315 ? 14.631 1.697 -23.668 1.00 77.56 315 TYR A C 1
ATOM 2540 O O . TYR A 1 315 ? 15.016 0.782 -22.941 1.00 77.56 315 TYR A O 1
ATOM 2548 N N . LYS A 1 316 ? 13.435 1.677 -24.269 1.00 67.81 316 LYS A N 1
ATOM 2549 C CA . LYS A 1 316 ? 12.549 0.510 -24.287 1.00 67.81 316 LYS A CA 1
ATOM 2550 C C . LYS A 1 316 ? 12.624 -0.129 -25.656 1.00 67.81 316 LYS A C 1
ATOM 2552 O O . LYS A 1 316 ? 12.417 0.550 -26.655 1.00 67.81 316 LYS A O 1
ATOM 2557 N N . GLY A 1 317 ? 12.887 -1.427 -25.686 1.00 62.75 317 GLY A N 1
ATOM 2558 C CA . GLY A 1 317 ? 12.895 -2.163 -26.939 1.00 62.75 317 GLY A CA 1
ATOM 2559 C C . GLY A 1 317 ? 11.489 -2.448 -27.481 1.00 62.75 317 GLY A C 1
ATOM 2560 O O . GLY A 1 317 ? 10.521 -2.455 -26.718 1.00 62.75 317 GLY A O 1
ATOM 2561 N N . PRO A 1 318 ? 11.377 -2.762 -28.784 1.00 64.88 318 PRO A N 1
ATOM 2562 C CA . PRO A 1 318 ? 10.166 -3.319 -29.399 1.00 64.88 318 PRO A CA 1
ATOM 2563 C C . PRO A 1 318 ? 9.786 -4.714 -28.861 1.00 64.88 318 PRO A C 1
ATOM 2565 O O . PRO A 1 318 ? 8.684 -5.206 -29.110 1.00 64.88 318 PRO A O 1
ATOM 2568 N N . LEU A 1 319 ? 10.676 -5.354 -28.096 1.00 70.69 319 LEU A N 1
ATOM 2569 C CA . LEU A 1 319 ? 10.425 -6.634 -27.442 1.00 70.69 319 LEU A CA 1
ATOM 2570 C C . LEU A 1 319 ? 9.678 -6.452 -26.104 1.00 70.69 319 LEU A C 1
ATOM 2572 O O . LEU A 1 319 ? 10.084 -5.646 -25.263 1.00 70.69 319 LEU A O 1
ATOM 2576 N N . PRO A 1 320 ? 8.612 -7.230 -25.844 1.00 76.19 320 PRO A N 1
ATOM 2577 C CA . PRO A 1 320 ? 7.920 -7.223 -24.567 1.00 76.19 320 PRO A CA 1
ATOM 2578 C C . PRO A 1 320 ? 8.848 -7.593 -23.407 1.00 76.19 320 PRO A C 1
ATOM 2580 O O . PRO A 1 320 ? 9.685 -8.477 -23.524 1.00 76.19 320 PRO A O 1
ATOM 2583 N N . ARG A 1 321 ? 8.591 -7.044 -22.215 1.00 69.31 321 ARG A N 1
ATOM 2584 C CA . ARG A 1 321 ? 9.375 -7.312 -20.987 1.00 69.31 321 ARG A CA 1
ATOM 2585 C C . ARG A 1 321 ? 9.577 -8.798 -20.633 1.00 69.31 321 ARG A C 1
ATOM 2587 O O . ARG A 1 321 ? 10.506 -9.131 -19.914 1.00 69.31 321 ARG A O 1
ATOM 2594 N N . LYS A 1 322 ? 8.664 -9.677 -21.056 1.00 77.44 322 LYS A N 1
ATOM 2595 C CA . LYS A 1 322 ? 8.722 -11.133 -20.809 1.00 77.44 322 LYS A CA 1
ATOM 2596 C C . LYS A 1 322 ? 9.049 -11.929 -22.074 1.00 77.44 322 LYS A C 1
ATOM 2598 O O . LYS A 1 322 ? 8.687 -13.098 -22.154 1.00 77.44 322 LYS A O 1
ATOM 2603 N N . PHE A 1 323 ? 9.600 -11.270 -23.085 1.00 83.44 323 PHE A N 1
ATOM 2604 C CA . PHE A 1 323 ? 10.032 -11.934 -24.298 1.00 83.44 323 PHE A CA 1
ATOM 2605 C C . PHE A 1 323 ? 11.246 -12.803 -23.989 1.00 83.44 323 PHE A C 1
ATOM 2607 O O . PHE A 1 323 ? 12.234 -12.328 -23.437 1.00 83.44 323 PHE A O 1
ATOM 2614 N N . ASP A 1 324 ? 11.143 -14.072 -24.347 1.00 85.00 324 ASP A N 1
ATOM 2615 C CA . ASP A 1 324 ? 12.218 -15.046 -24.273 1.00 85.00 324 ASP A CA 1
ATOM 2616 C C . ASP A 1 324 ? 12.287 -15.702 -25.652 1.00 85.00 324 ASP A C 1
ATOM 2618 O O . ASP A 1 324 ? 11.295 -16.266 -26.121 1.00 85.00 324 ASP A O 1
ATOM 2622 N N . ALA A 1 325 ? 13.430 -15.563 -26.325 1.00 85.88 325 ALA A N 1
ATOM 2623 C CA . ALA A 1 325 ? 13.614 -16.039 -27.694 1.00 85.88 325 ALA A CA 1
ATOM 2624 C C . ALA A 1 325 ? 13.424 -17.562 -27.802 1.00 85.88 325 ALA A C 1
ATOM 2626 O O . ALA A 1 325 ? 12.820 -18.045 -28.757 1.00 85.88 325 ALA A O 1
ATOM 2627 N N . THR A 1 326 ? 13.844 -18.312 -26.782 1.00 89.31 326 THR A N 1
ATOM 2628 C CA . THR A 1 326 ? 13.689 -19.769 -26.718 1.00 89.31 326 THR A CA 1
ATOM 2629 C C . THR A 1 326 ? 12.217 -20.155 -26.583 1.00 89.31 326 THR A C 1
ATOM 2631 O O . THR A 1 326 ? 11.725 -21.023 -27.305 1.00 89.31 326 THR A O 1
ATOM 2634 N N . ILE A 1 327 ? 11.476 -19.487 -25.691 1.00 87.56 327 ILE A N 1
ATOM 2635 C CA . ILE A 1 327 ? 10.027 -19.698 -25.537 1.00 87.56 327 ILE A CA 1
ATOM 2636 C C . ILE A 1 327 ? 9.287 -19.294 -26.815 1.00 87.56 327 ILE A C 1
ATOM 2638 O O . ILE A 1 327 ? 8.362 -19.990 -27.233 1.00 87.56 327 ILE A O 1
ATOM 2642 N N . TYR A 1 328 ? 9.689 -18.192 -27.446 1.00 93.94 328 TYR A N 1
ATOM 2643 C CA . TYR A 1 328 ? 9.087 -17.718 -28.684 1.00 93.94 328 TYR A CA 1
ATOM 2644 C C . TYR A 1 328 ? 9.243 -18.734 -29.820 1.00 93.94 328 TYR A C 1
ATOM 2646 O O . TYR A 1 328 ? 8.243 -19.083 -30.440 1.00 93.94 328 TYR A O 1
ATOM 2654 N N . LEU A 1 329 ? 10.440 -19.287 -30.035 1.00 94.81 329 LEU A N 1
ATOM 2655 C CA . LEU A 1 329 ? 10.662 -20.351 -31.024 1.00 94.81 329 LEU A CA 1
ATOM 2656 C C . LEU A 1 329 ? 9.872 -21.622 -30.693 1.00 94.81 329 LEU A C 1
ATOM 2658 O O . LEU A 1 329 ? 9.191 -22.172 -31.552 1.00 94.81 329 LEU A O 1
ATOM 2662 N N . LYS A 1 330 ? 9.869 -22.044 -29.422 1.00 91.75 330 LYS A N 1
ATOM 2663 C CA . LYS A 1 330 ? 9.107 -23.220 -28.966 1.00 91.75 330 LYS A CA 1
ATOM 2664 C C . LYS A 1 330 ? 7.608 -23.095 -29.264 1.00 91.75 330 LYS A C 1
ATOM 2666 O O . LYS A 1 330 ? 6.958 -24.093 -29.577 1.00 91.75 330 LYS A O 1
ATOM 2671 N N . LEU A 1 331 ? 7.053 -21.890 -29.125 1.00 90.50 331 LEU A N 1
ATOM 2672 C CA . LEU A 1 331 ? 5.645 -21.593 -29.397 1.00 90.50 331 LEU A CA 1
ATOM 2673 C C . LEU A 1 331 ? 5.344 -21.389 -30.889 1.00 90.50 331 LEU A C 1
ATOM 2675 O O . LEU A 1 331 ? 4.193 -21.544 -31.286 1.00 90.50 331 LEU A O 1
ATOM 2679 N N . ASN A 1 332 ? 6.353 -21.066 -31.701 1.00 94.25 332 ASN A N 1
ATOM 2680 C CA . ASN A 1 332 ? 6.238 -20.764 -33.129 1.00 94.25 332 ASN A CA 1
ATOM 2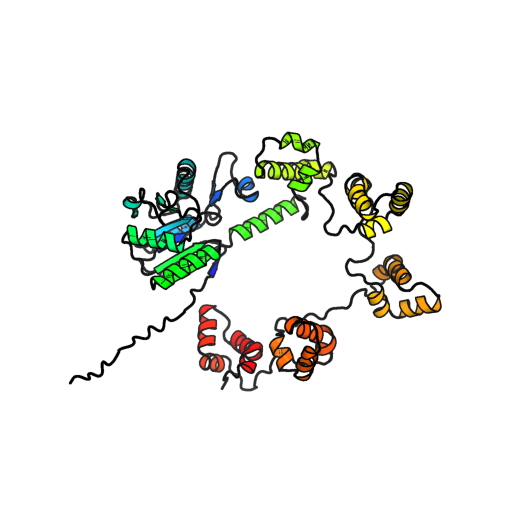681 C C . ASN A 1 332 ? 7.253 -21.618 -33.902 1.00 94.25 332 ASN A C 1
ATOM 2683 O O . ASN A 1 332 ? 8.258 -21.123 -34.411 1.00 94.25 332 ASN A O 1
ATOM 2687 N N . ARG A 1 333 ? 7.009 -22.936 -33.927 1.00 92.94 333 ARG A N 1
ATOM 2688 C CA . ARG A 1 333 ? 7.937 -23.940 -34.483 1.00 92.94 333 ARG A CA 1
ATOM 2689 C C . ARG A 1 333 ? 8.283 -23.721 -35.955 1.00 92.94 333 ARG A C 1
ATOM 2691 O O . ARG A 1 333 ? 9.338 -24.158 -36.396 1.00 92.94 333 ARG A O 1
ATOM 2698 N N . ASP A 1 334 ? 7.416 -23.046 -36.701 1.00 95.94 334 ASP A N 1
ATOM 2699 C CA . ASP A 1 334 ? 7.685 -22.626 -38.074 1.00 95.94 334 ASP A CA 1
ATOM 2700 C C . ASP A 1 334 ? 8.920 -21.717 -38.165 1.00 95.94 334 ASP A C 1
ATOM 2702 O O . ASP A 1 334 ? 9.746 -21.898 -39.054 1.00 95.94 334 ASP A O 1
ATOM 2706 N N . LEU A 1 335 ? 9.113 -20.822 -37.193 1.00 95.06 335 LEU A N 1
ATOM 2707 C CA . LEU A 1 335 ? 10.291 -19.953 -37.116 1.00 95.06 335 LEU A CA 1
ATOM 2708 C C . LEU A 1 335 ? 11.556 -20.724 -36.725 1.00 95.06 335 LEU A C 1
ATOM 2710 O O . LEU A 1 335 ? 12.641 -20.418 -37.211 1.00 95.06 335 LEU A O 1
ATOM 2714 N N . GLU A 1 336 ? 11.424 -21.730 -35.857 1.00 91.12 336 GLU A N 1
ATOM 2715 C CA . GLU A 1 336 ? 12.542 -22.598 -35.472 1.00 91.12 336 GLU A CA 1
ATOM 2716 C C . GLU A 1 336 ? 13.045 -23.413 -36.668 1.00 91.12 336 GLU A C 1
ATOM 2718 O O . GLU A 1 336 ? 14.252 -23.525 -36.883 1.00 91.12 336 GLU A O 1
ATOM 2723 N N . ASN A 1 337 ? 12.121 -23.956 -37.461 1.00 91.81 337 ASN A N 1
ATOM 2724 C CA . ASN A 1 337 ? 12.456 -24.688 -38.676 1.00 91.81 337 ASN A CA 1
ATOM 2725 C C . ASN A 1 337 ? 13.089 -23.762 -39.715 1.00 91.81 337 ASN A C 1
ATOM 2727 O O . ASN A 1 337 ? 14.152 -24.089 -40.232 1.00 91.81 337 ASN A O 1
ATOM 2731 N N . PHE A 1 338 ? 12.510 -22.577 -39.933 1.00 95.50 338 PHE A N 1
ATOM 2732 C CA . PHE A 1 338 ? 13.063 -21.578 -40.846 1.00 95.50 338 PHE A CA 1
ATOM 2733 C C . PHE A 1 338 ? 14.503 -21.197 -40.473 1.00 95.50 338 PHE A C 1
ATOM 2735 O O . PHE A 1 338 ? 15.392 -21.222 -41.320 1.00 95.50 338 PHE A O 1
ATOM 2742 N N . ALA A 1 339 ? 14.774 -20.911 -39.195 1.00 93.62 339 ALA A N 1
ATOM 2743 C CA . ALA A 1 339 ? 16.125 -20.580 -38.743 1.00 93.62 339 ALA A CA 1
ATOM 2744 C C . ALA A 1 339 ? 17.128 -21.715 -39.018 1.00 93.62 339 ALA A C 1
ATOM 2746 O O . ALA A 1 339 ? 18.250 -21.451 -39.449 1.00 93.62 339 ALA A O 1
ATOM 2747 N N . LYS A 1 340 ? 16.719 -22.977 -38.816 1.00 92.06 340 LYS A N 1
ATOM 2748 C CA . LYS A 1 340 ? 17.555 -24.158 -39.097 1.00 92.06 340 LYS A CA 1
ATOM 2749 C C . LYS A 1 340 ? 17.813 -24.345 -40.590 1.00 92.06 340 LYS A C 1
ATOM 2751 O O . LYS A 1 340 ? 18.959 -24.566 -40.971 1.00 92.06 340 LYS A O 1
ATOM 2756 N N . GLU A 1 341 ? 16.772 -24.254 -41.414 1.00 95.75 341 GLU A N 1
ATOM 2757 C CA . GLU A 1 341 ? 16.852 -24.407 -42.874 1.00 95.75 341 GLU A CA 1
ATOM 2758 C C . GLU A 1 341 ? 17.732 -23.331 -43.517 1.00 95.75 341 GLU A C 1
ATOM 2760 O O . GLU A 1 341 ? 18.462 -23.611 -44.464 1.00 95.75 341 GLU A O 1
ATOM 2765 N N . HIS A 1 342 ? 17.709 -22.117 -42.968 1.00 94.81 342 HIS A N 1
ATOM 2766 C CA . HIS A 1 342 ? 18.489 -20.984 -43.461 1.00 94.81 342 HIS A CA 1
ATOM 2767 C C . HIS A 1 342 ? 19.822 -20.771 -42.728 1.00 94.81 342 HIS A C 1
ATOM 2769 O O . HIS A 1 342 ? 20.489 -19.768 -42.971 1.00 94.81 342 HIS A O 1
ATOM 2775 N N . HIS A 1 343 ? 20.227 -21.701 -41.854 1.00 93.19 343 HIS A N 1
ATOM 2776 C CA . HIS A 1 343 ? 21.480 -21.636 -41.088 1.00 93.19 343 HIS A CA 1
ATOM 2777 C C . HIS A 1 343 ? 21.680 -20.316 -40.312 1.00 93.19 343 HIS A C 1
ATOM 2779 O O . HIS A 1 343 ? 22.797 -19.813 -40.199 1.00 93.19 343 HIS A O 1
ATOM 2785 N N . LEU A 1 344 ? 20.594 -19.752 -39.779 1.00 89.19 344 LEU A N 1
ATOM 2786 C CA . LEU A 1 344 ? 20.608 -18.530 -38.972 1.00 89.19 344 LEU A CA 1
ATOM 2787 C C . LEU A 1 344 ? 20.864 -18.856 -37.496 1.00 89.19 344 LEU A C 1
ATOM 2789 O O . LEU A 1 344 ? 20.505 -19.940 -37.032 1.00 89.19 344 LEU A O 1
ATOM 2793 N N . ASP A 1 345 ? 21.401 -17.896 -36.732 1.00 91.06 345 ASP A N 1
ATOM 2794 C CA . ASP A 1 345 ? 21.351 -17.990 -35.269 1.00 91.06 345 ASP A CA 1
ATOM 2795 C C . ASP A 1 345 ? 19.880 -17.920 -34.815 1.00 91.06 345 ASP A C 1
ATOM 2797 O O . ASP A 1 345 ? 19.213 -16.905 -35.053 1.00 91.06 345 ASP A O 1
ATOM 2801 N N . PRO A 1 346 ? 19.334 -18.971 -34.175 1.00 86.31 346 PRO A N 1
ATOM 2802 C CA . PRO A 1 346 ? 17.906 -19.017 -33.891 1.00 86.31 346 PRO A CA 1
ATOM 2803 C C . PRO A 1 346 ? 17.449 -17.930 -32.916 1.00 86.31 346 PRO A C 1
ATOM 2805 O O . PRO A 1 346 ? 16.332 -17.425 -33.038 1.00 86.31 346 PRO A O 1
ATOM 2808 N N . LEU A 1 347 ? 18.279 -17.571 -31.934 1.00 87.94 347 LEU A N 1
ATOM 2809 C CA . LEU A 1 347 ? 17.875 -16.652 -30.874 1.00 87.94 347 LEU A CA 1
ATOM 2810 C C . LEU A 1 347 ? 17.874 -15.207 -31.361 1.00 87.94 347 LEU A C 1
ATOM 2812 O O . LEU A 1 347 ? 16.986 -14.440 -30.979 1.00 87.94 347 LEU A O 1
ATOM 2816 N N . ASP A 1 348 ? 18.835 -14.839 -32.201 1.00 83.25 348 ASP A N 1
ATOM 2817 C CA . ASP A 1 348 ? 18.886 -13.511 -32.802 1.00 83.25 348 ASP A CA 1
ATOM 2818 C C . ASP A 1 348 ? 17.813 -13.350 -33.881 1.00 83.25 348 ASP A C 1
ATOM 2820 O O . ASP A 1 348 ? 17.038 -12.390 -33.817 1.00 83.25 348 ASP A O 1
ATOM 2824 N N . PHE A 1 349 ? 17.623 -14.357 -34.742 1.00 91.56 349 PHE A N 1
ATOM 2825 C CA . PHE A 1 349 ? 16.501 -14.389 -35.685 1.00 91.56 349 PHE A CA 1
ATOM 2826 C C . PHE A 1 349 ? 15.144 -14.247 -34.977 1.00 91.56 349 PHE A C 1
ATOM 2828 O O . PHE A 1 349 ? 14.288 -13.475 -35.403 1.00 91.56 349 PHE A O 1
ATOM 2835 N N . ALA A 1 350 ? 14.934 -14.943 -33.856 1.00 91.50 350 ALA A N 1
ATOM 2836 C CA . ALA A 1 350 ? 13.697 -14.866 -33.080 1.00 91.50 350 ALA A CA 1
ATOM 2837 C C . ALA A 1 350 ? 13.395 -13.447 -32.569 1.00 91.50 350 ALA A C 1
ATOM 2839 O O . ALA A 1 350 ? 12.241 -13.003 -32.617 1.00 91.50 350 ALA A O 1
ATOM 2840 N N . LYS A 1 351 ? 14.419 -12.733 -32.081 1.00 85.50 351 LYS A N 1
ATOM 2841 C CA . LYS A 1 351 ? 14.290 -11.339 -31.632 1.00 85.50 351 LYS A CA 1
ATOM 2842 C C . LYS A 1 351 ? 13.940 -10.443 -32.815 1.00 85.50 351 LYS A C 1
ATOM 2844 O O . LYS A 1 351 ? 12.940 -9.733 -32.754 1.00 85.50 351 LYS A O 1
ATOM 2849 N N . GLU A 1 352 ? 14.709 -10.514 -33.897 1.00 84.44 352 GLU A N 1
ATOM 2850 C CA . GLU A 1 352 ? 14.495 -9.706 -35.103 1.00 84.44 352 GLU A CA 1
ATOM 2851 C C . GLU A 1 352 ? 13.118 -9.948 -35.721 1.00 84.44 352 GLU A C 1
ATOM 2853 O O . GLU A 1 352 ? 12.400 -8.998 -36.051 1.00 84.44 352 GLU A O 1
ATOM 2858 N N . HIS A 1 353 ? 12.701 -11.212 -35.806 1.00 92.88 353 HIS A N 1
ATOM 2859 C CA . HIS A 1 353 ? 11.395 -11.588 -36.320 1.00 92.88 353 HIS A CA 1
ATOM 2860 C C . HIS A 1 353 ? 10.270 -10.995 -35.472 1.00 92.88 353 HIS A C 1
ATOM 2862 O O . HIS A 1 353 ? 9.334 -10.415 -36.019 1.00 92.88 353 HIS A O 1
ATOM 2868 N N . TYR A 1 354 ? 10.338 -11.093 -34.137 1.00 90.25 354 TYR A N 1
ATOM 2869 C CA . TYR A 1 354 ? 9.297 -10.514 -33.286 1.00 90.25 354 TYR A CA 1
ATOM 2870 C C . TYR A 1 354 ? 9.185 -8.996 -33.468 1.00 90.25 354 TYR A C 1
ATOM 2872 O O . TYR A 1 354 ? 8.074 -8.465 -33.550 1.00 90.25 354 TYR A O 1
ATOM 2880 N N . ILE A 1 355 ? 10.331 -8.316 -33.552 1.00 80.19 355 ILE A N 1
ATOM 2881 C CA . ILE A 1 355 ? 10.423 -6.861 -33.713 1.00 80.19 355 ILE A CA 1
ATOM 2882 C C . ILE A 1 355 ? 9.821 -6.410 -35.046 1.00 80.19 355 ILE A C 1
ATOM 2884 O O . ILE A 1 355 ? 9.051 -5.450 -35.086 1.00 80.19 355 ILE A O 1
ATOM 2888 N N . SER A 1 356 ? 10.165 -7.094 -36.135 1.00 79.00 356 SER A N 1
ATOM 2889 C CA . SER A 1 356 ? 9.760 -6.711 -37.491 1.00 79.00 356 SER A CA 1
ATOM 2890 C C . SER A 1 356 ? 8.317 -7.117 -37.820 1.00 79.00 356 SER A C 1
ATOM 2892 O O . SER A 1 356 ? 7.549 -6.295 -38.346 1.00 79.00 356 SER A O 1
ATOM 2894 N N . ASN A 1 357 ? 7.936 -8.348 -37.462 1.00 83.19 357 ASN A N 1
ATOM 2895 C CA . ASN A 1 357 ? 6.721 -9.012 -37.946 1.00 83.19 357 ASN A CA 1
ATOM 2896 C C . ASN A 1 357 ? 5.887 -9.651 -36.830 1.00 83.19 357 ASN A C 1
ATOM 2898 O O . ASN A 1 357 ? 4.674 -9.449 -36.775 1.00 83.19 357 ASN A O 1
ATOM 2902 N N . GLY A 1 358 ? 6.516 -10.366 -35.896 1.00 85.44 358 GLY A N 1
ATOM 2903 C CA . GLY A 1 358 ? 5.819 -11.219 -34.930 1.00 85.44 358 GLY A CA 1
ATOM 2904 C C . GLY A 1 358 ? 4.798 -10.499 -34.050 1.00 85.44 358 GLY A C 1
ATOM 2905 O O . GLY A 1 358 ? 3.738 -11.055 -33.766 1.00 85.44 358 GLY A O 1
ATOM 2906 N N . ALA A 1 359 ? 5.061 -9.244 -33.672 1.00 78.31 359 ALA A N 1
ATOM 2907 C CA . ALA A 1 359 ? 4.082 -8.423 -32.961 1.00 78.31 359 ALA A CA 1
ATOM 2908 C C . ALA A 1 359 ? 2.834 -8.110 -33.812 1.00 78.31 359 ALA A C 1
ATOM 2910 O O . ALA A 1 359 ? 1.718 -8.162 -33.298 1.00 78.31 359 ALA A O 1
ATOM 2911 N N . LYS A 1 360 ? 3.006 -7.818 -35.109 1.00 78.31 360 LYS A N 1
ATOM 2912 C CA . LYS A 1 360 ? 1.911 -7.513 -36.054 1.00 78.31 360 LYS A CA 1
ATOM 2913 C C . LYS A 1 360 ? 1.101 -8.761 -36.399 1.00 78.31 360 LYS A C 1
ATOM 2915 O O . LYS A 1 360 ? -0.115 -8.699 -36.535 1.00 78.31 360 LYS A O 1
ATOM 2920 N N . GLU A 1 361 ? 1.781 -9.898 -36.482 1.00 87.81 361 GLU A N 1
ATOM 2921 C CA . GLU A 1 361 ? 1.192 -11.220 -36.704 1.00 87.81 361 GLU A CA 1
ATOM 2922 C C . GLU A 1 361 ? 0.476 -11.786 -35.466 1.00 87.81 361 GLU A C 1
ATOM 2924 O O . GLU A 1 361 ? -0.123 -12.856 -35.535 1.00 87.81 361 GLU A O 1
ATOM 2929 N N . ASN A 1 362 ? 0.527 -11.094 -34.320 1.00 84.31 362 ASN A N 1
ATOM 2930 C CA . ASN A 1 362 ? 0.019 -11.579 -33.033 1.00 84.31 362 ASN A CA 1
ATOM 2931 C C . ASN A 1 362 ? 0.636 -12.923 -32.596 1.00 84.31 362 ASN A C 1
ATOM 2933 O O . ASN A 1 362 ? -0.018 -13.732 -31.928 1.00 84.31 362 ASN A O 1
ATOM 2937 N N . ARG A 1 363 ? 1.907 -13.165 -32.941 1.00 89.00 363 ARG A N 1
ATOM 2938 C CA . ARG A 1 363 ? 2.622 -14.386 -32.554 1.00 89.00 363 ARG A CA 1
ATOM 2939 C C . ARG A 1 363 ? 2.752 -14.478 -31.037 1.00 89.00 363 ARG A C 1
ATOM 2941 O O . ARG A 1 363 ? 3.087 -13.515 -30.340 1.00 89.00 363 ARG A O 1
ATOM 2948 N N . GLN A 1 364 ? 2.503 -15.668 -30.500 1.00 89.62 364 GLN A N 1
ATOM 2949 C CA . GLN A 1 364 ? 2.558 -15.888 -29.061 1.00 89.62 364 GLN A CA 1
ATOM 2950 C C . GLN A 1 364 ? 4.020 -15.933 -28.590 1.00 89.62 364 GLN A C 1
ATOM 2952 O O . GLN A 1 364 ? 4.772 -16.808 -28.998 1.00 89.62 364 GLN A O 1
ATOM 2957 N N . TYR A 1 365 ? 4.413 -15.023 -27.695 1.00 88.06 365 TYR A N 1
ATOM 2958 C CA . TYR A 1 365 ? 5.797 -14.907 -27.194 1.00 88.06 365 TYR A CA 1
ATOM 2959 C C . TYR A 1 365 ? 6.006 -15.323 -25.739 1.00 88.06 365 TYR A C 1
ATOM 2961 O O . TYR A 1 365 ? 7.113 -15.263 -25.213 1.00 88.06 365 TYR A O 1
ATOM 2969 N N . LYS A 1 366 ? 4.932 -15.731 -25.069 1.00 85.56 366 LYS A N 1
ATOM 2970 C CA . LYS A 1 366 ? 4.950 -16.238 -23.698 1.00 85.56 366 LYS A CA 1
ATOM 2971 C C . LYS A 1 366 ? 3.919 -17.343 -23.568 1.00 85.56 366 LYS A C 1
ATOM 2973 O O . LYS A 1 366 ? 2.866 -17.285 -24.204 1.00 85.56 366 LYS A O 1
ATOM 2978 N N . GLU A 1 367 ? 4.181 -18.337 -22.732 1.00 80.38 367 GLU A N 1
ATOM 2979 C CA . GLU A 1 367 ? 3.189 -19.375 -22.460 1.00 80.38 367 GLU A CA 1
ATOM 2980 C C . GLU A 1 367 ? 1.941 -18.748 -21.808 1.00 80.38 367 GLU A C 1
ATOM 2982 O O . GLU A 1 367 ? 2.035 -17.928 -20.884 1.00 80.38 367 GLU A O 1
ATOM 2987 N N . LYS A 1 368 ? 0.747 -19.095 -22.309 1.00 72.94 368 LYS A N 1
ATOM 2988 C CA . LYS A 1 368 ? -0.512 -18.701 -21.667 1.00 72.94 368 LYS A CA 1
ATOM 2989 C C . LYS A 1 368 ? -0.621 -19.466 -20.350 1.00 72.94 368 LYS A C 1
ATOM 2991 O O . LYS A 1 368 ? -0.899 -20.661 -20.350 1.00 72.94 368 LYS A O 1
ATOM 2996 N N . LYS A 1 369 ? -0.417 -18.779 -19.223 1.00 69.88 369 LYS A N 1
ATOM 2997 C CA . LYS A 1 369 ? -0.751 -19.347 -17.914 1.00 69.88 369 LYS A CA 1
ATOM 2998 C C . LYS A 1 369 ? -2.268 -19.510 -17.836 1.00 69.88 369 LYS A C 1
ATOM 3000 O O . LYS A 1 369 ? -2.989 -18.518 -17.924 1.00 69.88 369 LYS A O 1
ATOM 3005 N N . ILE A 1 370 ? -2.734 -20.745 -17.665 1.00 78.75 370 ILE A N 1
ATOM 3006 C CA . ILE A 1 370 ? -4.124 -21.022 -17.292 1.00 78.75 370 ILE A CA 1
ATOM 3007 C C . ILE A 1 370 ? -4.405 -20.270 -15.980 1.00 78.75 370 ILE A C 1
ATOM 3009 O O . ILE A 1 370 ? -3.598 -20.305 -15.043 1.00 78.75 370 ILE A O 1
ATOM 3013 N N . ALA A 1 371 ? -5.514 -19.534 -15.920 1.00 83.56 371 ALA A N 1
ATOM 3014 C CA . ALA A 1 371 ? -5.954 -18.937 -14.666 1.00 83.56 371 ALA A CA 1
ATOM 3015 C C . ALA A 1 371 ? -6.352 -20.062 -13.702 1.00 83.56 371 ALA A C 1
ATOM 3017 O O . ALA A 1 371 ? -6.979 -21.039 -14.108 1.00 83.56 371 ALA A O 1
ATOM 3018 N N . LEU A 1 372 ? -5.972 -19.939 -12.431 1.00 86.62 372 LEU A N 1
ATOM 3019 C CA . LEU A 1 372 ? -6.495 -20.866 -11.432 1.00 86.62 372 LEU A CA 1
ATOM 3020 C C . LEU A 1 372 ? -7.980 -20.556 -11.214 1.00 86.62 372 LEU A C 1
ATOM 3022 O O . LEU A 1 372 ? -8.336 -19.376 -11.220 1.00 86.62 372 LEU A O 1
ATOM 3026 N N . PRO A 1 373 ? -8.820 -21.575 -10.986 1.00 87.81 373 PRO A N 1
ATOM 3027 C CA . PRO A 1 373 ? -10.141 -21.376 -10.413 1.00 87.81 373 PRO A CA 1
ATOM 3028 C C . PRO A 1 373 ? -10.052 -20.520 -9.143 1.00 87.81 373 PRO A C 1
ATOM 3030 O O . PRO A 1 373 ? -9.099 -20.652 -8.371 1.00 87.81 373 PRO A O 1
ATOM 3033 N N . ASN A 1 374 ? -11.028 -19.635 -8.925 1.00 82.69 374 ASN A N 1
ATOM 3034 C CA . ASN A 1 374 ? -11.034 -18.733 -7.763 1.00 82.69 374 ASN A CA 1
ATOM 3035 C C . ASN A 1 374 ? -11.057 -19.494 -6.426 1.00 82.69 374 ASN A C 1
ATOM 3037 O O . ASN A 1 374 ? -10.594 -18.984 -5.412 1.00 82.69 374 ASN A O 1
ATOM 3041 N N . ASP A 1 375 ? -11.579 -20.714 -6.444 1.00 81.50 375 ASP A N 1
ATOM 3042 C CA . ASP A 1 375 ? -11.692 -21.649 -5.331 1.00 81.50 375 ASP A CA 1
ATOM 3043 C C . ASP A 1 375 ? -10.568 -22.701 -5.303 1.00 81.50 375 ASP A C 1
ATOM 3045 O O . ASP A 1 375 ? -10.632 -23.655 -4.531 1.00 81.50 375 ASP A O 1
ATOM 3049 N N . PHE A 1 376 ? -9.518 -22.548 -6.118 1.00 89.81 376 PHE A N 1
ATOM 3050 C CA . PHE A 1 376 ? -8.403 -23.490 -6.139 1.00 89.81 376 PHE A CA 1
ATOM 3051 C C . PHE A 1 376 ? -7.654 -23.515 -4.799 1.00 89.81 376 PHE A C 1
ATOM 3053 O O . PHE A 1 376 ? -7.027 -22.530 -4.397 1.00 89.81 376 PHE A O 1
ATOM 3060 N N . ASN A 1 377 ? -7.634 -24.680 -4.151 1.00 88.06 377 ASN A N 1
ATOM 3061 C CA . ASN A 1 377 ? -6.884 -24.925 -2.926 1.00 88.06 377 ASN A CA 1
ATOM 3062 C C . ASN A 1 377 ? -5.741 -25.921 -3.192 1.00 88.06 377 ASN A C 1
ATOM 3064 O O . ASN A 1 377 ? -5.976 -27.079 -3.534 1.00 88.06 377 ASN A O 1
ATOM 3068 N N . SER A 1 378 ? -4.491 -25.477 -3.010 1.00 91.81 378 SER A N 1
ATOM 3069 C CA . SER A 1 378 ? -3.298 -26.298 -3.269 1.00 91.81 378 SER A CA 1
ATOM 3070 C C . SER A 1 378 ? -3.244 -27.575 -2.426 1.00 91.81 378 SER A C 1
ATOM 3072 O O . SER A 1 378 ? -2.820 -28.614 -2.926 1.00 91.81 378 SER A O 1
ATOM 3074 N N . MET A 1 379 ? -3.687 -27.516 -1.168 1.00 88.44 379 MET A N 1
ATOM 3075 C CA . MET A 1 379 ? -3.678 -28.672 -0.269 1.00 88.44 379 MET A CA 1
ATOM 3076 C C . MET A 1 379 ? -4.745 -29.689 -0.671 1.00 88.44 379 MET A C 1
ATOM 3078 O O . MET A 1 379 ? -4.443 -30.877 -0.760 1.00 88.44 379 MET A O 1
ATOM 3082 N N . ALA A 1 380 ? -5.959 -29.230 -0.992 1.00 88.00 380 ALA A N 1
ATOM 3083 C CA . ALA A 1 380 ? -7.018 -30.093 -1.515 1.00 88.00 380 ALA A CA 1
ATOM 3084 C C . ALA A 1 380 ? -6.604 -30.751 -2.834 1.00 88.00 380 ALA A C 1
ATOM 3086 O O . ALA A 1 380 ? -6.763 -31.959 -2.996 1.00 88.00 380 ALA A O 1
ATOM 3087 N N . TYR A 1 381 ? -5.993 -29.987 -3.741 1.00 92.94 381 TYR A N 1
ATOM 3088 C CA . TYR A 1 381 ? -5.486 -30.511 -5.003 1.00 92.94 381 TYR A CA 1
ATOM 3089 C C . TYR A 1 381 ? -4.457 -31.633 -4.801 1.00 92.94 381 TYR A C 1
ATOM 3091 O O . TYR A 1 381 ? -4.598 -32.699 -5.394 1.00 92.94 381 TYR A O 1
ATOM 3099 N N . LEU A 1 382 ? -3.455 -31.441 -3.938 1.00 92.94 382 LEU A N 1
ATOM 3100 C CA . LEU A 1 382 ? -2.453 -32.480 -3.665 1.00 92.94 382 LEU A CA 1
ATOM 3101 C C . LEU A 1 382 ? -3.056 -33.696 -2.950 1.00 92.94 382 LEU A C 1
ATOM 3103 O O . LEU A 1 382 ? -2.709 -34.829 -3.269 1.00 92.94 382 LEU A O 1
ATOM 3107 N N . ALA A 1 383 ? -3.988 -33.483 -2.020 1.00 89.44 383 ALA A N 1
ATOM 3108 C CA . ALA A 1 383 ? -4.640 -34.574 -1.301 1.00 89.44 383 ALA A CA 1
ATOM 3109 C C . ALA A 1 383 ? -5.520 -35.448 -2.213 1.00 89.44 383 ALA A C 1
ATOM 3111 O O . ALA A 1 383 ? -5.555 -36.670 -2.055 1.00 89.44 383 ALA A O 1
ATOM 3112 N N . LEU A 1 384 ? -6.208 -34.833 -3.181 1.00 90.62 384 LEU A N 1
ATOM 3113 C CA . LEU A 1 384 ? -7.040 -35.530 -4.167 1.00 90.62 384 LEU A CA 1
ATOM 3114 C C . LEU A 1 384 ? -6.209 -36.244 -5.244 1.00 90.62 384 LEU A C 1
ATOM 3116 O O . LEU A 1 384 ? -6.668 -37.235 -5.806 1.00 90.62 384 LEU A O 1
ATOM 3120 N N . ASN A 1 385 ? -4.991 -35.770 -5.519 1.00 93.88 385 ASN A N 1
ATOM 3121 C CA . ASN A 1 385 ? -4.113 -36.292 -6.567 1.00 93.88 385 ASN A CA 1
ATOM 3122 C C . ASN A 1 385 ? -2.812 -36.826 -5.949 1.00 93.88 385 ASN A C 1
ATOM 3124 O O . ASN A 1 385 ? -1.760 -36.185 -5.999 1.00 93.88 385 ASN A O 1
ATOM 3128 N N . LYS A 1 386 ? -2.901 -38.007 -5.319 1.00 92.69 386 LYS A N 1
ATOM 3129 C CA . LYS A 1 386 ? -1.801 -38.614 -4.543 1.00 92.69 386 LYS A CA 1
ATOM 3130 C C . LYS A 1 386 ? -0.531 -38.854 -5.362 1.00 92.69 386 LYS A C 1
ATOM 3132 O O . LYS A 1 386 ? 0.561 -38.758 -4.814 1.00 92.69 386 LYS A O 1
ATOM 3137 N N . ASP A 1 387 ? -0.673 -39.150 -6.649 1.00 94.56 387 ASP A N 1
ATOM 3138 C CA . ASP A 1 387 ? 0.434 -39.259 -7.601 1.00 94.56 387 ASP A CA 1
ATOM 3139 C C . ASP A 1 387 ? 1.217 -37.943 -7.701 1.00 94.56 387 ASP A C 1
ATOM 3141 O O . ASP A 1 387 ? 2.439 -37.927 -7.577 1.00 94.56 387 ASP A O 1
ATOM 3145 N N . ILE A 1 388 ? 0.512 -36.816 -7.781 1.00 93.50 388 ILE A N 1
ATOM 3146 C CA . ILE A 1 388 ? 1.126 -35.484 -7.839 1.00 93.50 388 ILE A CA 1
ATOM 3147 C C . ILE A 1 388 ? 1.778 -35.111 -6.500 1.00 93.50 388 ILE A C 1
ATOM 3149 O O . ILE A 1 388 ? 2.844 -34.497 -6.466 1.00 93.50 388 ILE A O 1
ATOM 3153 N N . ALA A 1 389 ? 1.188 -35.525 -5.376 1.00 91.12 389 ALA A N 1
ATOM 3154 C CA . ALA A 1 389 ? 1.810 -35.359 -4.062 1.00 91.12 389 ALA A CA 1
ATOM 3155 C C . ALA A 1 389 ? 3.115 -36.167 -3.908 1.00 91.12 389 ALA A C 1
ATOM 3157 O O . ALA A 1 389 ? 4.013 -35.743 -3.182 1.00 91.12 389 ALA A O 1
ATOM 3158 N N . GLN A 1 390 ? 3.252 -37.303 -4.598 1.00 91.06 390 GLN A N 1
ATOM 3159 C CA . GLN A 1 390 ? 4.513 -38.050 -4.653 1.00 91.06 390 GLN A CA 1
ATOM 3160 C C . GLN A 1 390 ? 5.545 -37.346 -5.542 1.00 91.06 390 GLN A C 1
ATOM 3162 O O . GLN A 1 390 ? 6.720 -37.296 -5.184 1.00 91.06 390 GLN A O 1
ATOM 3167 N N . GLU A 1 391 ? 5.126 -36.750 -6.661 1.00 91.62 391 GLU A N 1
ATOM 3168 C CA . GLU A 1 391 ? 6.014 -35.945 -7.511 1.00 91.62 391 GLU A CA 1
ATOM 3169 C C . GLU A 1 391 ? 6.577 -34.720 -6.779 1.00 91.62 391 GLU A C 1
ATOM 3171 O O . GLU A 1 391 ? 7.756 -34.399 -6.944 1.00 91.62 391 GLU A O 1
ATOM 3176 N N . LEU A 1 392 ? 5.780 -34.087 -5.907 1.00 91.56 392 LEU A N 1
ATOM 3177 C CA . LEU A 1 392 ? 6.230 -32.983 -5.053 1.00 91.56 392 LEU A CA 1
ATOM 3178 C C . LEU A 1 392 ? 7.469 -33.358 -4.224 1.00 91.56 392 LEU A C 1
ATOM 3180 O O . LEU A 1 392 ? 8.348 -32.521 -4.052 1.00 91.56 392 LEU A O 1
ATOM 3184 N N . GLN A 1 393 ? 7.588 -34.609 -3.761 1.00 89.56 393 GLN A N 1
ATOM 3185 C CA . GLN A 1 393 ? 8.744 -35.061 -2.967 1.00 89.56 393 GLN A CA 1
ATOM 3186 C C . GLN A 1 393 ? 10.070 -34.986 -3.739 1.00 89.56 393 GLN A C 1
ATOM 3188 O O . GLN A 1 393 ? 11.138 -34.983 -3.134 1.00 89.56 393 GLN A O 1
ATOM 3193 N N . ARG A 1 394 ? 10.010 -34.933 -5.075 1.00 88.75 394 ARG A N 1
ATOM 3194 C CA . ARG A 1 394 ? 11.169 -34.809 -5.970 1.00 88.75 394 ARG A CA 1
ATOM 3195 C C . ARG A 1 394 ? 11.379 -33.377 -6.468 1.00 88.75 394 ARG A C 1
ATOM 3197 O O . ARG A 1 394 ? 12.300 -33.131 -7.242 1.00 88.75 394 ARG A O 1
ATOM 3204 N N . SER A 1 395 ? 10.517 -32.442 -6.072 1.00 86.56 395 SER A N 1
ATOM 3205 C CA . SER A 1 395 ? 10.581 -31.042 -6.478 1.00 86.56 395 SER A CA 1
ATOM 3206 C C . SER A 1 395 ? 11.363 -30.200 -5.472 1.00 86.56 395 SER A C 1
ATOM 3208 O O . SER A 1 395 ? 11.376 -30.480 -4.278 1.00 86.56 395 SER A O 1
ATOM 3210 N N . THR A 1 396 ? 11.977 -29.119 -5.951 1.00 89.25 396 THR A N 1
ATOM 3211 C CA . THR A 1 396 ? 12.559 -28.065 -5.103 1.00 89.25 396 THR A CA 1
ATOM 3212 C C . THR A 1 396 ? 11.548 -26.975 -4.736 1.00 89.25 396 THR A C 1
ATOM 3214 O O . THR A 1 396 ? 11.876 -26.060 -3.982 1.00 89.25 396 THR A O 1
ATOM 3217 N N . LEU A 1 397 ? 10.332 -27.036 -5.288 1.00 86.38 397 LEU A N 1
ATOM 3218 C CA . LEU A 1 397 ? 9.273 -26.061 -5.047 1.00 86.38 397 LEU A CA 1
ATOM 3219 C C . LEU A 1 397 ? 8.512 -26.375 -3.758 1.00 86.38 397 LEU A C 1
ATOM 3221 O O . LEU A 1 397 ? 8.315 -27.536 -3.401 1.00 86.38 397 LEU A O 1
ATOM 3225 N N . ASP A 1 398 ? 7.999 -25.336 -3.098 1.00 93.50 398 ASP A N 1
ATOM 3226 C CA . ASP A 1 398 ? 7.040 -25.524 -2.013 1.00 93.50 398 ASP A CA 1
ATOM 3227 C C . ASP A 1 398 ? 5.714 -26.103 -2.541 1.00 93.50 398 ASP A C 1
ATOM 3229 O O . ASP A 1 398 ? 5.338 -25.904 -3.701 1.00 93.50 398 ASP A O 1
ATOM 3233 N N . ALA A 1 399 ? 4.972 -26.783 -1.664 1.00 89.06 399 ALA A N 1
ATOM 3234 C CA . ALA A 1 399 ? 3.724 -27.464 -2.006 1.00 89.06 399 ALA A CA 1
ATOM 3235 C C . ALA A 1 399 ? 2.696 -26.548 -2.694 1.00 89.06 399 ALA A C 1
ATOM 3237 O O . ALA A 1 399 ? 1.998 -26.971 -3.618 1.00 89.06 399 ALA A O 1
ATOM 3238 N N . THR A 1 400 ? 2.611 -25.281 -2.277 1.00 91.25 400 THR A N 1
ATOM 3239 C CA . THR A 1 400 ? 1.648 -24.332 -2.841 1.00 91.25 400 THR A CA 1
ATOM 3240 C C . THR A 1 400 ? 2.034 -23.961 -4.264 1.00 91.25 400 THR A C 1
ATOM 3242 O O . THR A 1 400 ? 1.183 -24.021 -5.157 1.00 91.25 400 THR A O 1
ATOM 3245 N N . THR A 1 401 ? 3.295 -23.587 -4.482 1.00 90.62 401 THR A N 1
ATOM 3246 C CA . THR A 1 401 ? 3.817 -23.222 -5.803 1.00 90.62 401 THR A CA 1
ATOM 3247 C C . THR A 1 401 ? 3.772 -24.411 -6.753 1.00 90.62 401 THR A C 1
ATOM 3249 O O . THR A 1 401 ? 3.261 -24.277 -7.867 1.00 90.62 401 THR A O 1
ATOM 3252 N N . PHE A 1 402 ? 4.209 -25.584 -6.295 1.00 93.94 402 PHE A N 1
ATOM 3253 C CA . PHE A 1 402 ? 4.182 -26.816 -7.074 1.00 93.94 402 PHE A CA 1
ATOM 3254 C C . PHE A 1 402 ? 2.765 -27.170 -7.535 1.00 93.94 402 PHE A C 1
ATOM 3256 O O . PHE A 1 402 ? 2.534 -27.318 -8.731 1.00 93.94 402 PHE A O 1
ATOM 3263 N N . ALA A 1 403 ? 1.789 -27.219 -6.620 1.00 93.88 403 ALA A N 1
ATOM 3264 C CA . ALA A 1 403 ? 0.398 -27.543 -6.946 1.00 93.88 403 ALA A CA 1
ATOM 3265 C C . ALA A 1 403 ? -0.209 -26.570 -7.967 1.00 93.88 403 ALA A C 1
ATOM 3267 O O . ALA A 1 403 ? -0.877 -26.985 -8.916 1.00 93.88 403 ALA A O 1
ATOM 3268 N N . LYS A 1 404 ? 0.043 -25.265 -7.792 1.00 93.69 404 LYS A N 1
ATOM 3269 C CA . LYS A 1 404 ? -0.459 -24.227 -8.700 1.00 93.69 404 LYS A CA 1
ATOM 3270 C C . LYS A 1 404 ? 0.150 -24.362 -10.089 1.00 93.69 404 LYS A C 1
ATOM 3272 O O . LYS A 1 404 ? -0.579 -24.281 -11.074 1.00 93.69 404 LYS A O 1
ATOM 3277 N N . GLU A 1 405 ? 1.462 -24.551 -10.190 1.00 90.19 405 GLU A N 1
ATOM 3278 C CA . GLU A 1 405 ? 2.113 -24.695 -11.493 1.00 90.19 405 GLU A CA 1
ATOM 3279 C C . GLU A 1 405 ? 1.754 -26.032 -12.155 1.00 90.19 405 GLU A C 1
ATOM 3281 O O . GLU A 1 405 ? 1.423 -26.031 -13.341 1.00 90.19 405 GLU A O 1
ATOM 3286 N N . HIS A 1 406 ? 1.691 -27.139 -11.407 1.00 93.06 406 HIS A N 1
ATOM 3287 C CA . HIS A 1 406 ? 1.240 -28.430 -11.930 1.00 93.06 406 HIS A CA 1
ATOM 3288 C C . HIS A 1 406 ? -0.184 -28.341 -12.496 1.00 93.06 406 HIS A C 1
ATOM 3290 O O . HIS A 1 406 ? -0.422 -28.719 -13.646 1.00 93.06 406 HIS A O 1
ATOM 3296 N N . TYR A 1 407 ? -1.134 -27.772 -11.743 1.00 93.75 407 TYR A N 1
ATOM 3297 C CA . TYR A 1 407 ? -2.503 -27.604 -12.231 1.00 93.75 407 TYR A CA 1
ATOM 3298 C C . TYR A 1 407 ? -2.555 -26.744 -13.499 1.00 93.75 407 TYR A C 1
ATOM 3300 O O . TYR A 1 407 ? -3.190 -27.126 -14.480 1.00 93.75 407 TYR A O 1
ATOM 3308 N N . ARG A 1 408 ? -1.849 -25.607 -13.523 1.00 90.62 408 ARG A N 1
ATOM 3309 C CA . ARG A 1 408 ? -1.841 -24.694 -14.678 1.00 90.62 408 ARG A CA 1
ATOM 3310 C C . ARG A 1 408 ? -1.254 -25.301 -15.945 1.00 90.62 408 ARG A C 1
ATOM 3312 O O . ARG A 1 408 ? -1.645 -24.900 -17.039 1.00 90.62 408 ARG A O 1
ATOM 3319 N N . THR A 1 409 ? -0.280 -26.191 -15.808 1.00 84.31 409 THR A N 1
ATOM 3320 C CA . THR A 1 409 ? 0.489 -26.713 -16.943 1.00 84.31 409 THR A CA 1
ATOM 3321 C C . THR A 1 409 ? -0.116 -28.000 -17.490 1.00 84.31 409 THR A C 1
ATOM 3323 O O . THR A 1 409 ? -0.326 -28.115 -18.703 1.00 84.31 409 THR A O 1
ATOM 3326 N N . ILE A 1 410 ? -0.426 -28.942 -16.596 1.00 85.62 410 ILE A N 1
ATOM 3327 C CA . ILE A 1 410 ? -0.786 -30.319 -16.944 1.00 85.62 410 ILE A CA 1
ATOM 3328 C C . ILE A 1 410 ? -2.123 -30.707 -16.306 1.00 85.62 410 ILE A C 1
ATOM 3330 O O . ILE A 1 410 ? -3.013 -31.197 -17.001 1.00 85.62 410 ILE A O 1
ATOM 3334 N N . GLY A 1 411 ? -2.298 -30.442 -15.008 1.00 90.56 411 GLY A N 1
ATOM 3335 C CA . GLY A 1 411 ? -3.442 -30.929 -14.234 1.00 90.56 411 GLY A CA 1
ATOM 3336 C C . GLY A 1 411 ? -4.803 -30.483 -14.770 1.00 90.56 411 GLY A C 1
ATOM 3337 O O . GLY A 1 411 ? -5.718 -31.298 -14.856 1.00 90.56 411 GLY A O 1
ATOM 3338 N N . TYR A 1 412 ? -4.920 -29.228 -15.209 1.00 89.44 412 TYR A N 1
ATOM 3339 C CA . TYR A 1 412 ? -6.130 -28.696 -15.836 1.00 89.44 412 TYR A CA 1
ATOM 3340 C C . TYR A 1 412 ? -6.486 -29.447 -17.126 1.00 89.44 412 TYR A C 1
ATOM 3342 O O . TYR A 1 412 ? -7.633 -29.836 -17.321 1.00 89.44 412 TYR A O 1
ATOM 3350 N N . LYS A 1 413 ? -5.495 -29.709 -17.990 1.00 86.75 413 LYS A N 1
ATOM 3351 C CA . LYS A 1 413 ? -5.701 -30.417 -19.266 1.00 86.75 413 LYS A CA 1
ATOM 3352 C C . LYS A 1 413 ? -6.098 -31.877 -19.060 1.00 86.75 413 LYS A C 1
ATOM 3354 O O . LYS A 1 413 ? -6.818 -32.433 -19.877 1.00 86.75 413 LYS A O 1
ATOM 3359 N N . GLN A 1 414 ? -5.629 -32.481 -17.971 1.00 90.81 414 GLN A N 1
ATOM 3360 C CA . GLN A 1 414 ? -5.975 -33.844 -17.570 1.00 90.81 414 GLN A CA 1
ATOM 3361 C C . GLN A 1 414 ? -7.314 -33.937 -16.819 1.00 90.81 414 GLN A C 1
ATOM 3363 O O . GLN A 1 414 ? -7.708 -35.033 -16.435 1.00 90.81 414 GLN A O 1
ATOM 3368 N N . GLY A 1 415 ? -7.998 -32.815 -16.560 1.00 90.69 415 GLY A N 1
ATOM 3369 C CA . GLY A 1 415 ? -9.242 -32.809 -15.786 1.00 90.69 415 GLY A CA 1
ATOM 3370 C C . GLY A 1 415 ? -9.055 -33.234 -14.326 1.00 90.69 415 GLY A C 1
ATOM 3371 O O . GLY A 1 415 ? -9.970 -33.799 -13.730 1.00 90.69 415 GLY A O 1
ATOM 3372 N N . ARG A 1 416 ? -7.870 -33.002 -13.741 1.00 92.38 416 ARG A N 1
ATOM 3373 C CA . ARG A 1 416 ? -7.576 -33.399 -12.357 1.00 92.38 416 ARG A CA 1
ATOM 3374 C C . ARG A 1 416 ? -8.491 -32.649 -11.375 1.00 92.38 416 ARG A C 1
ATOM 3376 O O . ARG A 1 416 ? -8.565 -31.418 -11.454 1.00 92.38 416 ARG A O 1
ATOM 3383 N N . PRO A 1 417 ? -9.143 -33.341 -10.423 1.00 90.25 417 PRO A N 1
ATOM 3384 C CA . PRO A 1 417 ? -10.004 -32.691 -9.444 1.00 90.25 417 PRO A CA 1
ATOM 3385 C C . PRO A 1 417 ? -9.179 -31.782 -8.530 1.00 90.25 417 PRO A C 1
ATOM 3387 O O . PRO A 1 417 ? -8.128 -32.178 -8.030 1.00 90.25 417 PRO A O 1
ATOM 3390 N N . TYR A 1 418 ? -9.656 -30.560 -8.305 1.00 88.56 418 TYR A N 1
ATOM 3391 C CA . TYR A 1 418 ? -9.017 -29.577 -7.419 1.00 88.56 418 TYR A CA 1
ATOM 3392 C C . TYR A 1 418 ? -9.887 -29.169 -6.226 1.00 88.56 418 TYR A C 1
ATOM 3394 O O . TYR A 1 418 ? -9.438 -28.416 -5.366 1.00 88.56 418 TYR A O 1
ATOM 3402 N N . MET A 1 419 ? -11.109 -29.697 -6.168 1.00 84.75 419 MET A N 1
ATOM 3403 C CA . MET A 1 419 ? -12.048 -29.557 -5.062 1.00 84.75 419 MET A CA 1
ATOM 3404 C C . MET A 1 419 ? -12.610 -30.934 -4.717 1.00 84.75 419 MET A C 1
ATOM 3406 O O . MET A 1 419 ? -12.803 -31.761 -5.616 1.00 84.75 419 MET A O 1
ATOM 3410 N N . ALA A 1 420 ? -12.887 -31.192 -3.438 1.00 83.94 420 ALA A N 1
ATOM 3411 C CA . ALA A 1 420 ? -13.558 -32.432 -3.072 1.00 83.94 420 ALA A CA 1
ATOM 3412 C C . ALA A 1 420 ? -14.998 -32.430 -3.629 1.00 83.94 420 ALA A C 1
ATOM 3414 O O . ALA A 1 420 ? -15.650 -31.379 -3.657 1.00 83.94 420 ALA A O 1
ATOM 3415 N N . PRO A 1 421 ? -15.526 -33.576 -4.088 1.00 84.50 421 PRO A N 1
ATOM 3416 C CA . PRO A 1 421 ? -16.926 -33.660 -4.480 1.00 84.50 421 PRO A CA 1
ATOM 3417 C C . PRO A 1 421 ? -17.827 -33.441 -3.257 1.00 84.50 421 PRO A C 1
ATOM 3419 O O . PRO A 1 421 ? -17.501 -33.870 -2.150 1.00 84.50 421 PRO A O 1
ATOM 3422 N N . LEU A 1 422 ? -18.978 -32.788 -3.453 1.00 88.25 422 LEU A N 1
ATOM 3423 C CA . LEU A 1 422 ? -20.016 -32.788 -2.420 1.00 88.25 422 LEU A CA 1
ATOM 3424 C C . LEU A 1 422 ? -20.755 -34.128 -2.470 1.00 88.25 422 LEU A C 1
ATOM 3426 O O . LEU A 1 422 ? -21.159 -34.534 -3.564 1.00 88.25 422 LEU A O 1
ATOM 3430 N N . PRO A 1 423 ? -20.965 -34.794 -1.324 1.00 91.69 423 PRO A N 1
ATOM 3431 C CA . PRO A 1 423 ? -21.880 -35.920 -1.240 1.00 91.69 423 PRO A CA 1
ATOM 3432 C C . PRO A 1 423 ? -23.265 -35.547 -1.781 1.00 91.69 423 PRO A C 1
ATOM 3434 O O . PRO A 1 423 ? -23.726 -34.421 -1.591 1.00 91.69 423 PRO A O 1
ATOM 3437 N N . ALA A 1 424 ? -23.943 -36.491 -2.438 1.00 91.69 424 ALA A N 1
ATOM 3438 C CA . ALA A 1 424 ? -25.282 -36.256 -2.988 1.00 91.69 424 ALA A CA 1
ATOM 3439 C C . ALA A 1 424 ? -26.308 -35.893 -1.897 1.00 91.69 424 ALA A C 1
ATOM 3441 O O . ALA A 1 424 ? -27.249 -35.150 -2.152 1.00 91.69 424 ALA A O 1
ATOM 3442 N N . ASP A 1 425 ? -26.088 -36.392 -0.679 1.00 93.06 425 ASP A N 1
ATOM 3443 C CA . ASP A 1 425 ? -26.874 -36.139 0.527 1.00 93.06 425 ASP A CA 1
ATOM 3444 C C . ASP A 1 425 ? -26.341 -34.960 1.367 1.00 93.06 425 ASP A C 1
ATOM 3446 O O . ASP A 1 425 ? -26.710 -34.820 2.533 1.00 93.06 425 ASP A O 1
ATOM 3450 N N . PHE A 1 426 ? -25.447 -34.123 0.824 1.00 95.38 426 PHE A N 1
ATOM 3451 C CA . PHE A 1 426 ? -24.859 -33.017 1.579 1.00 95.38 426 PHE A CA 1
ATOM 3452 C C . PHE A 1 426 ? -25.879 -31.909 1.872 1.00 95.38 426 PHE A C 1
ATOM 3454 O O . PHE A 1 426 ? -26.346 -31.209 0.972 1.00 95.38 426 PHE A O 1
ATOM 3461 N N . ASP A 1 427 ? -26.126 -31.685 3.160 1.00 95.12 427 ASP A N 1
ATOM 3462 C CA . ASP A 1 427 ? -26.942 -30.595 3.683 1.00 95.12 427 ASP A CA 1
ATOM 3463 C C . ASP A 1 427 ? -26.047 -29.605 4.447 1.00 95.12 427 ASP A C 1
ATOM 3465 O O . ASP A 1 427 ? -25.396 -29.955 5.435 1.00 95.12 427 ASP A O 1
ATOM 3469 N N . GLY A 1 428 ? -26.000 -28.357 3.973 1.00 93.75 428 GLY A N 1
ATOM 3470 C CA . GLY A 1 428 ? -25.156 -27.314 4.557 1.00 93.75 428 GLY A CA 1
ATOM 3471 C C . GLY A 1 428 ? -25.588 -26.890 5.962 1.00 93.75 428 GLY A C 1
ATOM 3472 O O . GLY A 1 428 ? -24.734 -26.590 6.796 1.00 93.75 428 GLY A O 1
ATOM 3473 N N . GLU A 1 429 ? -26.887 -26.905 6.261 1.00 94.38 429 GLU A N 1
ATOM 3474 C CA . GLU A 1 429 ? -27.396 -26.578 7.595 1.00 94.38 429 GLU A CA 1
ATOM 3475 C C . GLU A 1 429 ? -27.059 -27.690 8.582 1.00 94.38 429 GLU A C 1
ATOM 3477 O O . GLU A 1 429 ? -26.554 -27.423 9.678 1.00 94.38 429 GLU A O 1
ATOM 3482 N N . LYS A 1 430 ? -27.261 -28.948 8.172 1.00 95.88 430 LYS A N 1
ATOM 3483 C CA . LYS A 1 430 ? -26.876 -30.119 8.965 1.00 95.88 430 LYS A CA 1
ATOM 3484 C C . LYS A 1 430 ? -25.370 -30.137 9.215 1.00 95.88 430 LYS A C 1
ATOM 3486 O O . LYS A 1 430 ? -24.948 -30.338 10.353 1.00 95.88 430 LYS A O 1
ATOM 3491 N N . TYR A 1 431 ? -24.568 -29.854 8.189 1.00 96.94 431 TYR A N 1
ATOM 3492 C CA . TYR A 1 431 ? -23.116 -29.744 8.307 1.00 96.94 431 TYR A CA 1
ATOM 3493 C C . TYR A 1 431 ? -22.706 -28.686 9.339 1.00 96.94 431 TYR A C 1
ATOM 3495 O O . TYR A 1 431 ? -21.907 -28.975 10.227 1.00 96.94 431 TYR A O 1
ATOM 3503 N N . LEU A 1 432 ? -23.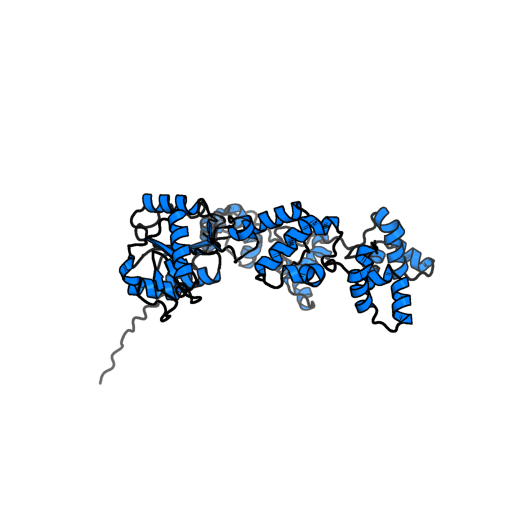282 -27.482 9.292 1.00 96.12 432 LEU A N 1
ATOM 3504 C CA . LEU A 1 432 ? -22.982 -26.441 10.281 1.00 96.12 432 LEU A CA 1
ATOM 3505 C C . LEU A 1 432 ? -23.473 -26.800 11.687 1.00 96.12 432 LEU A C 1
ATOM 3507 O O . LEU A 1 432 ? -22.819 -26.454 12.667 1.00 96.12 432 LEU A O 1
ATOM 3511 N N . LYS A 1 433 ? -24.599 -27.509 11.810 1.00 95.19 433 LYS A N 1
ATOM 3512 C CA . LYS A 1 433 ? -25.113 -27.974 13.105 1.00 95.19 433 LYS A CA 1
ATOM 3513 C C . LYS A 1 433 ? -24.193 -29.012 13.752 1.00 95.19 433 LYS A C 1
ATOM 3515 O O . LYS A 1 433 ? -24.014 -28.977 14.965 1.00 95.19 433 LYS A O 1
ATOM 3520 N N . LEU A 1 434 ? -23.610 -29.906 12.953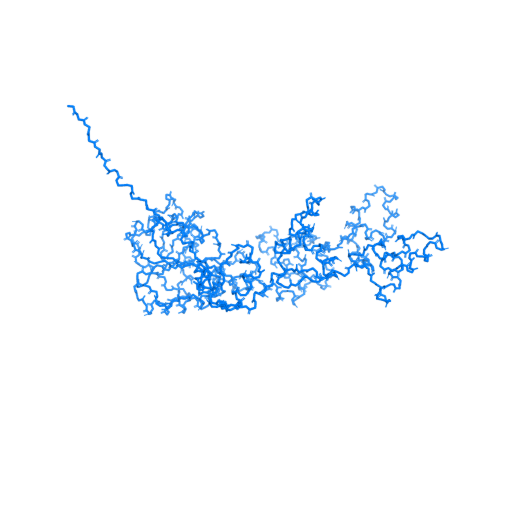 1.00 95.44 434 LEU A N 1
ATOM 3521 C CA . LEU A 1 434 ? -22.646 -30.912 13.414 1.00 95.44 434 LEU A CA 1
ATOM 3522 C C . LEU A 1 434 ? -21.267 -30.314 13.734 1.00 95.44 434 LEU A C 1
ATOM 3524 O O . LEU A 1 434 ? -20.520 -30.893 14.516 1.00 95.44 434 LEU A O 1
ATOM 3528 N N . ASN A 1 435 ? -20.940 -29.152 13.162 1.00 95.31 435 ASN A N 1
ATOM 3529 C CA . ASN A 1 435 ? -19.652 -28.475 13.320 1.00 95.31 435 ASN A CA 1
ATOM 3530 C C . ASN A 1 435 ? -19.869 -27.079 13.924 1.00 95.31 435 ASN A C 1
ATOM 3532 O O . ASN A 1 435 ? -19.856 -26.055 13.236 1.00 95.31 435 ASN A O 1
ATOM 3536 N N . SER A 1 436 ? -20.130 -27.041 15.233 1.00 92.44 436 SER A N 1
ATOM 3537 C CA . SER A 1 436 ? -20.563 -25.832 15.951 1.00 92.44 436 SER A CA 1
ATOM 3538 C C . SER A 1 436 ? -19.555 -24.676 15.910 1.00 92.44 436 SER A C 1
ATOM 3540 O O . SER A 1 436 ? -19.949 -23.509 15.992 1.00 92.44 436 SER A O 1
ATOM 3542 N N . ASP A 1 437 ? -18.264 -24.977 15.758 1.00 93.56 437 ASP A N 1
ATOM 3543 C CA . ASP A 1 437 ? -17.196 -23.998 15.526 1.00 93.56 437 ASP A CA 1
ATOM 3544 C C . ASP A 1 437 ? -17.416 -23.219 14.219 1.00 93.56 437 ASP A C 1
ATOM 3546 O O . ASP A 1 437 ? -17.317 -21.988 14.200 1.00 93.56 437 ASP A O 1
ATOM 3550 N N . LEU A 1 438 ? -17.831 -23.915 13.158 1.00 93.00 438 LEU A N 1
ATOM 3551 C CA . LEU A 1 438 ? -18.159 -23.326 11.860 1.00 93.00 438 LEU A CA 1
ATOM 3552 C C . LEU A 1 438 ? -19.451 -22.508 11.917 1.00 93.00 438 LEU A C 1
ATOM 3554 O O . LEU A 1 438 ? -19.498 -21.391 11.404 1.00 93.00 438 LEU A O 1
ATOM 3558 N N . SER A 1 439 ? -20.489 -23.012 12.594 1.00 89.50 439 SER A N 1
ATOM 3559 C CA . SER A 1 439 ? -21.745 -22.264 12.781 1.00 89.50 439 SER A CA 1
ATOM 3560 C C . SER A 1 439 ? -21.510 -20.937 13.512 1.00 89.50 439 SER A C 1
ATOM 3562 O O . SER A 1 439 ? -22.046 -19.893 13.132 1.00 89.50 439 SER A O 1
ATOM 3564 N N . SER A 1 440 ? -20.647 -20.959 14.530 1.00 88.81 440 SER A N 1
ATOM 3565 C CA . SER A 1 440 ? -20.253 -19.766 15.286 1.00 88.81 440 SER A CA 1
ATOM 3566 C C . SER A 1 440 ? -19.446 -18.784 14.434 1.00 88.81 440 SER A C 1
ATOM 3568 O O . SER A 1 440 ? -19.593 -17.572 14.576 1.00 88.81 440 SER A O 1
ATOM 3570 N N . TYR A 1 441 ? -18.596 -19.282 13.534 1.00 87.94 441 TYR A N 1
ATOM 3571 C CA . TYR A 1 441 ? -17.858 -18.455 12.580 1.00 87.94 441 TYR A CA 1
ATOM 3572 C C . TYR A 1 441 ? -18.797 -17.747 11.592 1.00 87.94 441 TYR A C 1
ATOM 3574 O O . TYR A 1 441 ? -18.767 -16.522 11.488 1.00 87.94 441 TYR A O 1
ATOM 3582 N N . VAL A 1 442 ? -19.695 -18.492 10.944 1.00 89.88 442 VAL A N 1
ATOM 3583 C CA . VAL A 1 442 ? -20.663 -17.952 9.973 1.00 89.88 442 VAL A CA 1
ATOM 3584 C C . VAL A 1 442 ? -21.509 -16.829 10.577 1.00 89.88 442 VAL A C 1
ATOM 3586 O O . VAL A 1 442 ? -21.644 -15.769 9.965 1.00 89.88 442 VAL A O 1
ATOM 3589 N N . LYS A 1 443 ? -22.030 -17.031 11.797 1.00 87.88 443 LYS A N 1
ATOM 3590 C CA . LYS A 1 443 ? -22.835 -16.023 12.508 1.00 87.88 443 LYS A CA 1
ATOM 3591 C C . LYS A 1 443 ? -22.038 -14.761 12.831 1.00 87.88 443 LYS A C 1
ATOM 3593 O O . LYS A 1 443 ? -22.538 -13.663 12.621 1.00 87.88 443 LYS A O 1
ATOM 3598 N N . ARG A 1 444 ? -20.802 -14.910 13.322 1.00 89.44 444 ARG A N 1
ATOM 3599 C CA . ARG A 1 444 ? -19.940 -13.772 13.689 1.00 89.44 444 ARG A CA 1
ATOM 3600 C C . ARG A 1 444 ? -19.552 -12.910 12.493 1.00 89.44 444 ARG A C 1
ATOM 3602 O O . ARG A 1 444 ? -19.427 -11.702 12.643 1.00 89.44 444 ARG A O 1
ATOM 3609 N N . HIS A 1 445 ? -19.368 -13.520 11.328 1.00 82.31 445 HIS A N 1
ATOM 3610 C CA . HIS A 1 445 ? -18.886 -12.829 10.133 1.00 82.31 445 HIS A CA 1
ATOM 3611 C C . HIS A 1 445 ? -19.993 -12.475 9.130 1.00 82.31 445 HIS A C 1
ATOM 3613 O O . HIS A 1 445 ? -19.686 -11.978 8.050 1.00 82.31 445 HIS A O 1
ATOM 3619 N N . ASN A 1 446 ? -21.266 -12.718 9.472 1.00 88.56 446 ASN A N 1
ATOM 3620 C CA . ASN A 1 446 ? -22.423 -12.471 8.605 1.00 88.56 446 ASN A CA 1
ATOM 3621 C C . ASN A 1 446 ? -22.249 -13.053 7.183 1.00 88.56 446 ASN A C 1
ATOM 3623 O O . ASN A 1 446 ? -22.527 -12.398 6.178 1.00 88.56 446 ASN A O 1
ATOM 3627 N N . ILE A 1 447 ? -21.732 -14.282 7.102 1.00 88.44 447 ILE A N 1
ATOM 3628 C CA . ILE A 1 447 ? -21.459 -14.980 5.837 1.00 88.44 447 ILE A CA 1
ATOM 3629 C C . ILE A 1 447 ? -22.697 -15.790 5.439 1.00 88.44 447 ILE A C 1
ATOM 3631 O O . ILE A 1 447 ? -23.400 -16.303 6.308 1.00 88.44 447 ILE A O 1
ATOM 3635 N N . ASN A 1 448 ? -22.945 -15.967 4.135 1.00 91.62 448 ASN A N 1
ATOM 3636 C CA . ASN A 1 448 ? -23.952 -16.917 3.660 1.00 91.62 448 ASN A CA 1
ATOM 3637 C C . ASN A 1 448 ? -23.639 -18.336 4.202 1.00 91.62 448 ASN A C 1
ATOM 3639 O O . ASN A 1 448 ? -22.614 -18.913 3.819 1.00 91.62 448 ASN A O 1
ATOM 3643 N N . PRO A 1 449 ? -24.496 -18.918 5.067 1.00 89.94 449 PRO A N 1
ATOM 3644 C CA . PRO A 1 449 ? -24.199 -20.183 5.736 1.00 89.94 449 PRO A CA 1
ATOM 3645 C C . PRO A 1 449 ? -24.026 -21.356 4.775 1.00 89.94 449 PRO A C 1
ATOM 3647 O O . PRO A 1 449 ? -23.139 -22.187 4.962 1.00 89.94 449 PRO A O 1
ATOM 3650 N N . ILE A 1 450 ? -24.851 -21.421 3.732 1.00 90.88 450 ILE A N 1
ATOM 3651 C CA . ILE A 1 450 ? -24.879 -22.555 2.810 1.00 90.88 450 ILE A CA 1
ATOM 3652 C C . ILE A 1 450 ? -23.658 -22.530 1.890 1.00 90.88 450 ILE A C 1
ATOM 3654 O O . ILE A 1 450 ? -23.007 -23.561 1.705 1.00 90.88 450 ILE A O 1
ATOM 3658 N N . ASP A 1 451 ? -23.310 -21.359 1.354 1.00 88.62 451 ASP A N 1
ATOM 3659 C CA . ASP A 1 451 ? -22.122 -21.210 0.509 1.00 88.62 451 ASP A CA 1
ATOM 3660 C C . ASP A 1 451 ? -20.846 -21.459 1.313 1.00 88.62 451 ASP A C 1
ATOM 3662 O O . ASP A 1 451 ? -19.949 -22.169 0.852 1.00 88.62 451 ASP A O 1
ATOM 3666 N N . PHE A 1 452 ? -20.790 -20.955 2.553 1.00 92.81 452 PHE A N 1
ATOM 3667 C CA . PHE A 1 452 ? -19.690 -21.249 3.465 1.00 92.81 452 PHE A CA 1
ATOM 3668 C C . PHE A 1 452 ? -19.579 -22.748 3.748 1.00 92.81 452 PHE A C 1
ATOM 3670 O O . PHE A 1 452 ? -18.494 -23.300 3.610 1.00 92.81 452 PHE A O 1
ATOM 3677 N N . ALA A 1 453 ? -20.676 -23.423 4.102 1.00 93.81 453 ALA A N 1
ATOM 3678 C CA . ALA A 1 453 ? -20.678 -24.853 4.408 1.00 93.81 453 ALA A CA 1
ATOM 3679 C C . ALA A 1 453 ? -20.163 -25.694 3.232 1.00 93.81 453 ALA A C 1
ATOM 3681 O O . ALA A 1 453 ? -19.297 -26.553 3.412 1.00 93.81 453 ALA A O 1
ATOM 3682 N N . ARG A 1 454 ? -20.653 -25.410 2.018 1.00 91.06 454 ARG A N 1
ATOM 3683 C CA . ARG A 1 454 ? -20.220 -26.091 0.790 1.00 91.06 454 ARG A CA 1
ATOM 3684 C C . ARG A 1 454 ? -18.741 -25.850 0.512 1.00 91.06 454 ARG A C 1
ATOM 3686 O O . ARG A 1 454 ? -18.002 -26.807 0.293 1.00 91.06 454 ARG A O 1
ATOM 3693 N N . ASN A 1 455 ? -18.300 -24.595 0.550 1.00 87.56 455 ASN A N 1
ATOM 3694 C CA . ASN A 1 455 ? -16.908 -24.241 0.274 1.00 87.56 455 ASN A CA 1
ATOM 3695 C C . ASN A 1 455 ? -15.962 -24.798 1.338 1.00 87.56 455 ASN A C 1
ATOM 3697 O O . ASN A 1 455 ? -14.921 -25.357 0.999 1.00 87.56 455 ASN A O 1
ATOM 3701 N N . HIS A 1 456 ? -16.337 -24.705 2.613 1.00 90.62 456 HIS A N 1
ATOM 3702 C CA . HIS A 1 456 ? -15.561 -25.262 3.711 1.00 90.62 456 HIS A CA 1
ATOM 3703 C C . HIS A 1 456 ? -15.410 -26.771 3.552 1.00 90.62 456 HIS A C 1
ATOM 3705 O O . HIS A 1 456 ? -14.287 -27.264 3.576 1.00 90.62 456 HIS A O 1
ATOM 3711 N N . TYR A 1 457 ? -16.506 -27.507 3.333 1.00 91.88 457 TYR A N 1
ATOM 3712 C CA . TYR A 1 457 ? -16.438 -28.956 3.147 1.00 91.88 457 TYR A CA 1
ATOM 3713 C C . TYR A 1 457 ? -15.516 -29.334 1.983 1.00 91.88 457 TYR A C 1
ATOM 3715 O O . TYR A 1 457 ? -14.627 -30.167 2.152 1.00 91.88 457 TYR A O 1
ATOM 3723 N N . ARG A 1 458 ? -15.676 -28.682 0.825 1.00 86.88 458 ARG A N 1
ATOM 3724 C CA . ARG A 1 458 ? -14.889 -28.975 -0.382 1.00 86.88 458 ARG A CA 1
ATOM 3725 C C . ARG A 1 458 ? -13.394 -28.690 -0.239 1.00 86.88 458 ARG A C 1
ATOM 3727 O O . ARG A 1 458 ? -12.591 -29.403 -0.840 1.00 86.88 458 ARG A O 1
ATOM 3734 N N . ASN A 1 459 ? -13.040 -27.651 0.515 1.00 83.00 459 ASN A N 1
ATOM 3735 C CA . ASN A 1 459 ? -11.666 -27.152 0.602 1.00 83.00 459 ASN A CA 1
ATOM 3736 C C . ASN A 1 459 ? -10.893 -27.688 1.808 1.00 83.00 459 ASN A C 1
ATOM 3738 O O . ASN A 1 459 ? -9.679 -27.861 1.712 1.00 83.00 459 ASN A O 1
ATOM 3742 N N . SER A 1 460 ? -11.584 -27.945 2.918 1.00 84.44 460 SER A N 1
ATOM 3743 C CA . SER A 1 460 ? -10.954 -28.290 4.197 1.00 84.44 460 SER A CA 1
ATOM 3744 C C . SER A 1 460 ? -11.704 -29.400 4.923 1.00 84.44 460 SER A C 1
ATOM 3746 O O . SER A 1 460 ? -11.100 -30.385 5.331 1.00 84.44 460 SER A O 1
ATOM 3748 N N . GLY A 1 461 ? -13.031 -29.302 5.030 1.00 87.56 461 GLY A N 1
ATOM 3749 C CA . GLY A 1 461 ? -13.835 -30.199 5.857 1.00 87.56 461 GLY A CA 1
ATOM 3750 C C . GLY A 1 461 ? -13.764 -31.671 5.453 1.00 87.56 461 GLY A C 1
ATOM 3751 O O . GLY A 1 461 ? -13.768 -32.537 6.322 1.00 87.56 461 GLY A O 1
ATOM 3752 N N . PHE A 1 462 ? -13.640 -31.958 4.157 1.00 86.31 462 PHE A N 1
ATOM 3753 C CA . PHE A 1 462 ? -13.399 -33.309 3.653 1.00 86.31 462 PHE A CA 1
ATOM 3754 C C . PHE A 1 462 ? -12.060 -33.884 4.147 1.00 86.31 462 PHE A C 1
ATOM 3756 O O . PHE A 1 462 ? -12.003 -35.038 4.567 1.00 86.31 462 PHE A O 1
ATOM 3763 N N . LEU A 1 463 ? -10.997 -33.072 4.138 1.00 84.12 463 LEU A N 1
ATOM 3764 C CA . LEU A 1 463 ? -9.655 -33.464 4.589 1.00 84.12 463 LEU A CA 1
ATOM 3765 C C . LEU A 1 463 ? -9.566 -33.569 6.111 1.00 84.12 463 LEU A C 1
ATOM 3767 O O . LEU A 1 463 ? -8.854 -34.414 6.637 1.00 84.12 463 LEU A O 1
ATOM 3771 N N . GLU A 1 464 ? -10.314 -32.723 6.812 1.00 87.25 464 GLU A N 1
ATOM 3772 C CA . GLU A 1 464 ? -10.453 -32.733 8.269 1.00 87.25 464 GLU A CA 1
ATOM 3773 C C . GLU A 1 464 ? -11.363 -33.867 8.772 1.00 87.25 464 GLU A C 1
ATOM 3775 O O . GLU A 1 464 ? -11.601 -33.970 9.972 1.00 87.25 464 GLU A O 1
ATOM 3780 N N . HIS A 1 465 ? -11.908 -34.697 7.874 1.00 88.75 465 HIS A N 1
ATOM 3781 C CA . HIS A 1 465 ? -12.875 -35.749 8.196 1.00 88.75 465 HIS A CA 1
ATOM 3782 C C . HIS A 1 465 ? -14.102 -35.235 8.974 1.00 88.75 465 HIS A C 1
ATOM 3784 O O . HIS A 1 465 ? -14.676 -35.940 9.804 1.00 88.75 465 HIS A O 1
ATOM 3790 N N . ARG A 1 466 ? -14.530 -33.997 8.695 1.00 91.25 466 ARG A N 1
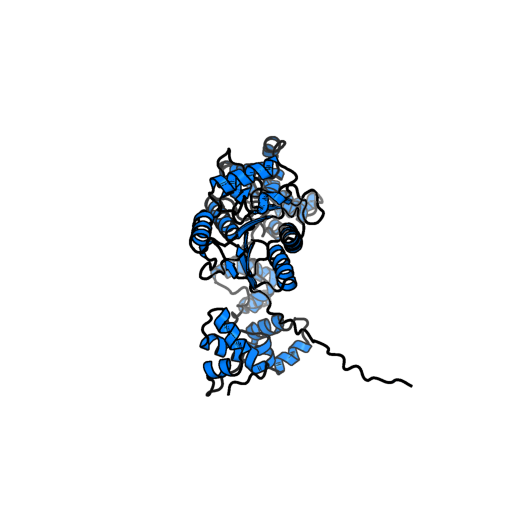ATOM 3791 C CA . ARG A 1 466 ? -15.676 -33.362 9.356 1.00 91.25 466 ARG A CA 1
ATOM 3792 C C . ARG A 1 466 ? -16.960 -34.124 9.041 1.00 91.25 466 ARG A C 1
ATOM 3794 O O . ARG A 1 466 ? -17.279 -34.381 7.876 1.00 91.25 466 ARG A O 1
ATOM 3801 N N . HIS A 1 467 ? -17.740 -34.414 10.077 1.00 91.88 467 HIS A N 1
ATOM 3802 C CA . HIS A 1 467 ? -19.044 -35.046 9.920 1.00 91.88 467 HIS A CA 1
ATOM 3803 C C . HIS A 1 467 ? -20.013 -34.108 9.199 1.00 91.88 467 HIS A C 1
ATOM 3805 O O . HIS A 1 467 ? -20.151 -32.938 9.557 1.00 91.88 467 HIS A O 1
ATOM 3811 N N . TYR A 1 468 ? -20.692 -34.635 8.184 1.00 91.25 468 TYR A N 1
ATOM 3812 C CA . TYR A 1 468 ? -21.736 -33.922 7.443 1.00 91.25 468 TYR A CA 1
ATOM 3813 C C . TYR A 1 468 ? -23.105 -34.597 7.546 1.00 91.25 468 TYR A C 1
ATOM 3815 O O . TYR A 1 468 ? -24.109 -34.028 7.118 1.00 91.25 468 TYR A O 1
ATOM 3823 N N . LYS A 1 469 ? -23.153 -35.786 8.151 1.00 86.94 469 LYS A N 1
ATOM 3824 C CA . LYS A 1 469 ? -24.374 -36.536 8.395 1.00 86.94 469 LYS A CA 1
ATOM 3825 C C . LYS A 1 469 ? -24.363 -37.237 9.734 1.00 86.94 469 LYS A C 1
ATOM 3827 O O . LYS A 1 469 ? -23.253 -37.575 10.201 1.00 86.94 469 LYS A O 1
#

Radius of gyration: 32.11 Å; chains: 1; bounding box: 66×69×107 Å

Foldseek 3Di:
DDDDDPPDPPPPPPQPPPPADAAEDQAPVPPPLPPDDLLEEEEEACDLHFKDACQPDPLNVVVDDPPAGIDGLHLCQLVSQVVSCVVRVSYAYAYEYQFWCVPVVVVVSVLVNCVVSNRPHPQPLQVVFQCPAFPPDPGFTDHRRYTHNNNDQRLRRVVRSCVVSVRDRQEYEYEDQDPSNVVSVSVNCSVVVHHYHHYHHCNSVVSVVVVVVVLVVLVDDPLADLVQQCVLDVVLCVVCVPPDPNRSSNCSSVCCSPPVVVVVPDRADDPPQDLVQLCVQVVVLVVVCVVVVHDRSVCSRVCCSPPVSVVVRDRDALDDPPADLVQLCVQVVVLVVVCVVVVHDSSVSSSVCCSPPVVVVVRDRDDPFDDDDPLFALVLLCVQVVVQVVVVVVDPDDSNVSSSVCCRPPVVVVVRDRWADADPPFDQVLLCVQVVVLVVVCVVVVHDSNVSSRSCCGHPVVVVVRDRD